Protein AF-A0A1J4KHC4-F1 (afdb_monomer)

pLDDT: mean 74.79, std 22.3, range [22.41, 98.31]

Organism: NCBI:txid1144522

Solvent-accessible surface area (backbone atoms only — not comparable to full-atom values): 35354 Å² total; per-residue (Å²): 137,86,86,84,89,79,72,63,63,61,53,51,50,51,52,50,50,53,51,49,51,54,50,48,51,51,52,49,50,51,54,48,55,60,48,53,67,56,56,75,62,72,81,69,87,88,80,92,79,95,83,87,84,86,91,85,84,91,87,71,66,50,34,47,53,49,82,50,103,61,27,37,30,42,27,53,79,91,42,75,46,76,37,56,33,64,64,51,46,60,52,46,54,56,49,58,64,41,76,79,49,67,91,74,68,68,79,72,47,93,75,63,65,95,78,52,57,61,66,56,55,51,28,58,76,70,40,40,70,52,71,85,44,82,68,54,50,44,43,52,42,46,49,28,59,72,64,73,62,65,66,70,78,73,65,51,70,76,65,79,64,90,79,69,58,65,57,59,53,46,20,52,48,44,54,45,63,43,92,54,41,92,90,44,41,68,64,36,49,62,54,47,59,64,45,41,64,69,57,23,62,66,54,50,35,47,31,56,51,34,51,61,60,38,42,88,88,65,60,68,65,60,52,51,52,49,32,53,49,49,22,67,79,59,64,45,66,41,55,62,53,35,54,51,49,43,52,52,52,31,48,56,43,61,74,49,68,91,50,94,60,89,50,43,33,28,35,47,46,54,46,47,55,50,54,72,35,95,80,41,57,67,75,78,49,58,87,55,47,82,60,49,41,66,43,80,80,41,33,82,82,44,58,90,39,52,88,70,32,75,47,84,68,27,60,70,56,50,58,59,55,73,68,74,46,81,71,50,51,55,55,51,48,59,44,46,74,68,40,42,49,85,51,68,69,56,49,34,35,64,69,40,45,51,88,74,62,88,67,94,70,69,66,70,44,61,44,65,39,44,82,28,29,31,50,38,85,60,42,66,51,34,44,46,54,44,49,17,38,33,57,57,9,58,55,40,41,52,50,36,57,75,71,64,40,82,78,57,67,65,41,36,41,29,15,33,50,37,50,37,66,69,55,36,62,74,35,54,90,48,64,75,52,69,68,58,24,48,51,34,8,49,60,35,65,18,59,74,54,31,53,52,52,45,75,75,39,43,70,66,48,56,76,74,47,96,60,65,38,61,58,50,29,49,22,59,67,46,48,25,34,59,60,44,48,54,46,55,76,75,44,95,46,69,54,31,44,27,28,30,22,27,64,62,71,36,56,59,60,23,54,51,48,68,72,51,90,58,97,54,53,53,52,33,50,54,35,65,56,97,44,32,25,27,53,34,27,15,27,64,68,65,36,53,70,54,36,54,53,51,71,71,42,89,70,51,63,72,70,54,56,29,74,56,80,54,74,88,30,65,87,70,46,42,19,27,61,53,35,35,54,56,50,47,69,75,52,77,83,74,90,70,67,59,63,51,56,55,45,67,77,35,52,72,53,53,53,52,54,49,50,52,48,52,55,61,72,72,102

Secondary structure (DSSP, 8-state):
------SHHHHHHHHHHHHHHHHHHHHHHHHHHHHHHHHTTSS---------------SS--EEEEEETTEEEEEETTEEEEEEHHHHHHHHHHHHHHTTS-TTSGGG-TTS-TT--HHHHHHHHTT------HHHHHHHHHHHHHTT---GGGTTT----TT--HHHHHHHHHHHHTT--TTTHHHHHHHHHHHHHHH-HHHHHHHHHHHHHH-TT--HHHHHHHHHHHHHHH-S-HHHHHHHHHHHHHHHHHHTTTS--TTHHHHHHHHHHHHHSTTS-HHHHGGGHHHHTTSGGGTTTSGGGGGGS-GGG-HHHHHHHHT--HHHHHHHHHHHHHTS---HHHHHHHTT-GGG--S---TT-EE---TT---TTTTTTEEHHHHHHHHT-HHHHHHHHHTT----TTHHHHHHHHT-HHHHHHTGGG---HHHHHHHHHHTT-HHHHHHHHHHHHHHHHHH-S-THHHHHHHHHTT-HHHHHHHHHHS--HHHHHHHHHHTT-HHHHHHHHHS--TTHHHHHH--BTTB-HHHHHHHTT-HHHHHHHHTSTT--TT--B----TTTTTT-B-HHHHHHHHHHHTTTS--HHHHHHHHHHHHHHHHHHHHHHHHHH-

InterPro domains:
  IPR002110 Ankyrin repeat [SM00248] (407-436)
  IPR002110 Ankyrin repeat [SM00248] (530-560)
  IPR002110 Ankyrin repeat [SM00248] (572-607)
  IPR036770 Ankyrin repeat-containing domain superfamily [G3DSA:1.25.40.20] (317-616)
  IPR036770 Ankyrin repeat-containing domain superfamily [SSF48403] (374-585)

Foldseek 3Di:
DDDDDDPVVVVVVVVVVVVVVVVVVVVVVVVVVVVVVVVVVPPDDDDDDDDDDDDDDDPAWKWFWDDDPQWIWIDTPNDTDTFGVVLVVVVVVVVVVPVVDDPPPVVPPPQQDPPQPVVLVVCSVVRHMDGDDLVNVLNVLSVCVVSVTDDCVVLAPPDPVVDDDLLVLLQVLLVLLPVQDPVCPVVSLVSNLVSCNQQNLLLSLLSNLLLQLQDDPDDLVSSVVSQVSNCVVRVDNSVVSNLVVLVVVQLVQLVVPVDQDDQNLLSLLSNLVVCPDPPDDLVVCVVPCPSVLAAPLCCVVPVVSVVVHPCPQPVVVVVLCVVDDPVSVVVSVVLSSVLFDPPPLLVCLLVLVPVPCPDDDDQQAWDGAHSSNSHSVNNPRHGSLLSSLLNVSVNSVVVSVVVVYDDDLCSLLSNLSNLDPVSNVVCVVSHDCLPSSLLNNLSNVSLVSNVVSCVVCVVVVCVVDPACLVVLLSNSLSSVSVVVVVVVVVDDCLLSQLFSCLQNVSQSSNLVSLVDDDPCNLSSLAPDDQFGGSLLSCLLVVVLVSNVSSVVDPNHDQADFTPDVPVVCPVPGCGSLNSNVVVCVVVVPDDDPSNVVVCVVCVVVVVVVVVVVVVVVVD

Structure (mmCIF, N/CA/C/O backbone):
data_AF-A0A1J4KHC4-F1
#
_entry.id   AF-A0A1J4KHC4-F1
#
loop_
_atom_site.group_PDB
_atom_site.id
_atom_site.type_symbol
_atom_site.label_atom_id
_atom_site.label_alt_id
_atom_site.label_comp_id
_atom_site.label_asym_id
_atom_site.label_entity_id
_atom_site.label_seq_id
_atom_site.pdbx_PDB_ins_code
_atom_site.Cartn_x
_atom_site.Cartn_y
_atom_site.Cartn_z
_atom_site.occupancy
_atom_site.B_iso_or_equiv
_atom_site.auth_seq_id
_atom_site.auth_comp_id
_atom_site.auth_asym_id
_atom_site.auth_atom_id
_atom_site.pdbx_PDB_model_num
ATOM 1 N N . MET A 1 1 ? -44.597 21.389 -42.345 1.00 34.56 1 MET A N 1
ATOM 2 C CA . MET A 1 1 ? -43.838 22.198 -43.315 1.00 34.56 1 MET A CA 1
ATOM 3 C C . MET A 1 1 ? -43.127 23.288 -42.545 1.00 34.56 1 MET A C 1
ATOM 5 O O . MET A 1 1 ? -43.800 24.044 -41.867 1.00 34.56 1 MET A O 1
ATOM 9 N N . ASN A 1 2 ? -41.805 23.267 -42.689 1.00 38.09 2 ASN A N 1
ATOM 10 C CA . ASN A 1 2 ? -40.802 24.307 -42.485 1.00 38.09 2 ASN A CA 1
ATOM 11 C C . ASN A 1 2 ? -40.577 24.975 -41.122 1.00 38.09 2 ASN A C 1
ATOM 13 O O . ASN A 1 2 ? -41.490 25.339 -40.394 1.00 38.09 2 ASN A O 1
ATOM 17 N N . ASP A 1 3 ? -39.270 25.168 -40.928 1.00 39.53 3 ASP A N 1
ATOM 18 C CA . ASP A 1 3 ? -38.545 26.028 -40.004 1.00 39.53 3 ASP A CA 1
ATOM 19 C C . ASP A 1 3 ? -38.420 25.542 -38.557 1.00 39.53 3 ASP A C 1
ATOM 21 O O . ASP A 1 3 ? -39.344 25.631 -37.757 1.00 39.53 3 ASP A O 1
ATOM 25 N N . ALA A 1 4 ? -37.213 25.096 -38.182 1.00 36.28 4 ALA A N 1
ATOM 26 C CA . ALA A 1 4 ? -36.275 26.004 -37.516 1.00 36.28 4 ALA A CA 1
ATOM 27 C C . ALA A 1 4 ? -34.917 25.343 -37.156 1.00 36.28 4 ALA A C 1
ATOM 29 O O . ALA A 1 4 ? -34.829 24.155 -36.863 1.00 36.28 4 ALA A O 1
ATOM 30 N N . TYR A 1 5 ? -33.885 26.196 -37.119 1.00 40.44 5 TYR A N 1
ATOM 31 C CA . TYR A 1 5 ? -32.572 26.057 -36.463 1.00 40.44 5 TYR A CA 1
ATOM 32 C C . TYR A 1 5 ? -31.518 25.098 -37.047 1.00 40.44 5 TYR A C 1
ATOM 34 O O . TYR A 1 5 ? -31.243 24.033 -36.504 1.00 40.44 5 TYR A O 1
ATOM 42 N N . PHE A 1 6 ? -30.785 25.582 -38.060 1.00 44.84 6 PHE A N 1
ATOM 43 C CA . PHE A 1 6 ? -29.477 25.034 -38.458 1.00 44.84 6 PHE A CA 1
ATOM 44 C C . PHE A 1 6 ? -28.328 26.055 -38.719 1.00 44.84 6 PHE A C 1
ATOM 46 O O . PHE A 1 6 ? -27.491 25.781 -39.575 1.00 44.84 6 PHE A O 1
ATOM 53 N N . PRO A 1 7 ? -28.176 27.207 -38.017 1.00 39.44 7 PRO A N 1
ATOM 54 C CA . PRO A 1 7 ? -26.992 28.057 -38.224 1.00 39.44 7 PRO A CA 1
ATOM 55 C C . PRO A 1 7 ? -25.791 27.713 -37.316 1.00 39.44 7 PRO A C 1
ATOM 57 O O . PRO A 1 7 ? -24.667 28.110 -37.616 1.00 39.44 7 PRO A O 1
ATOM 60 N N . ASN A 1 8 ? -25.971 26.936 -36.240 1.00 43.72 8 ASN A N 1
ATOM 61 C CA . ASN A 1 8 ? -24.886 26.690 -35.274 1.00 43.72 8 ASN A CA 1
ATOM 62 C C . ASN A 1 8 ? -23.898 25.594 -35.693 1.00 43.72 8 ASN A C 1
ATOM 64 O O . ASN A 1 8 ? -22.766 25.600 -35.220 1.00 43.72 8 ASN A O 1
ATOM 68 N N . PHE A 1 9 ? -24.273 24.686 -36.597 1.00 42.41 9 PHE A N 1
ATOM 69 C CA . PHE A 1 9 ? -23.397 23.576 -36.989 1.00 42.41 9 PHE A CA 1
ATOM 70 C C . PHE A 1 9 ? -22.206 24.054 -37.833 1.00 42.41 9 PHE A C 1
ATOM 72 O O . PHE A 1 9 ? -21.074 23.639 -37.603 1.00 42.41 9 PHE A O 1
ATOM 79 N N . PHE A 1 10 ? -22.437 25.005 -38.745 1.00 41.91 10 PHE A N 1
ATOM 80 C CA . PHE A 1 10 ? -21.387 25.575 -39.595 1.00 41.91 10 PHE A CA 1
ATOM 81 C C . PHE A 1 10 ? -20.410 26.451 -38.806 1.00 41.91 10 PHE A C 1
ATOM 83 O O . PHE A 1 10 ? -19.204 26.390 -39.033 1.00 41.91 10 PHE A O 1
ATOM 90 N N . PHE A 1 11 ? -20.913 27.223 -37.839 1.00 42.94 11 PHE A N 1
ATOM 91 C CA . PHE A 1 11 ? -20.073 28.062 -36.983 1.00 42.94 11 PHE A CA 1
ATOM 92 C C . PHE A 1 11 ? -19.205 27.220 -36.042 1.00 42.94 11 PHE A C 1
ATOM 94 O O . PHE A 1 11 ? -18.026 27.523 -35.864 1.00 42.94 11 PHE A O 1
ATOM 101 N N . PHE A 1 12 ? -19.753 26.122 -35.507 1.00 44.44 12 PHE A N 1
ATOM 102 C CA . PHE A 1 12 ? -18.989 25.162 -34.711 1.00 44.44 12 PHE A CA 1
ATOM 103 C C . PHE A 1 12 ? -17.902 24.490 -35.554 1.00 44.44 12 PHE A C 1
ATOM 105 O O . PHE A 1 12 ? -16.758 24.426 -35.117 1.00 44.44 12 PHE A O 1
ATOM 112 N N . PHE A 1 13 ? -18.221 24.080 -36.788 1.00 44.16 13 PHE A N 1
ATOM 113 C CA . PHE A 1 13 ? -17.256 23.476 -37.712 1.00 44.16 13 PHE A CA 1
ATOM 114 C C . PHE A 1 13 ? -16.120 24.442 -38.071 1.00 44.16 13 PHE A C 1
ATOM 116 O O . PHE A 1 13 ? -14.957 24.049 -38.058 1.00 44.16 13 PHE A O 1
ATOM 123 N N . PHE A 1 14 ? -16.429 25.720 -38.316 1.00 42.25 14 PHE A N 1
ATOM 124 C CA . PHE A 1 14 ? -15.430 26.739 -38.650 1.00 42.25 14 PHE A CA 1
ATOM 125 C C . PHE A 1 14 ? -14.513 27.065 -37.465 1.00 42.25 14 PHE A C 1
ATOM 127 O O . PHE A 1 14 ? -13.298 27.170 -37.635 1.00 42.25 14 PHE A O 1
ATOM 134 N N . PHE A 1 15 ? -15.068 27.167 -36.252 1.00 44.31 15 PHE A N 1
ATOM 135 C CA . PHE A 1 15 ? -14.280 27.377 -35.035 1.00 44.31 15 PHE A CA 1
ATOM 136 C C . PHE A 1 15 ? -13.390 26.166 -34.729 1.00 44.31 15 PHE A C 1
ATOM 138 O O . PHE A 1 15 ? -12.227 26.331 -34.359 1.00 44.31 15 PHE A O 1
ATOM 145 N N . PHE A 1 16 ? -13.908 24.955 -34.954 1.00 43.56 16 PHE A N 1
ATOM 146 C CA . PHE A 1 16 ? -13.158 23.708 -34.824 1.00 43.56 16 PHE A CA 1
ATOM 147 C C . PHE A 1 16 ? -12.008 23.650 -35.835 1.00 43.56 16 PHE A C 1
ATOM 149 O O . PHE A 1 16 ? -10.875 23.367 -35.454 1.00 43.56 16 PHE A O 1
ATOM 156 N N . PHE A 1 17 ? -12.263 24.020 -37.094 1.00 43.62 17 PHE A N 1
ATOM 157 C CA . PHE A 1 17 ? -11.255 24.069 -38.154 1.00 43.62 17 PHE A CA 1
ATOM 158 C C . PHE A 1 17 ? -10.149 25.084 -37.840 1.00 43.62 17 PHE A C 1
ATOM 160 O O . PHE A 1 17 ? -8.971 24.776 -37.993 1.00 43.62 17 PHE A O 1
ATOM 167 N N . PHE A 1 18 ? -10.503 26.268 -37.328 1.00 42.78 18 PHE A N 1
ATOM 168 C CA . PHE A 1 18 ? -9.543 27.323 -36.986 1.00 42.78 18 PHE A CA 1
ATOM 169 C C . PHE A 1 18 ? -8.694 26.977 -35.755 1.00 42.78 18 PHE A C 1
ATOM 171 O O . PHE A 1 18 ? -7.490 27.243 -35.723 1.00 42.78 18 PHE A O 1
ATOM 178 N N . PHE A 1 19 ? -9.298 26.349 -34.741 1.00 44.28 19 PHE A N 1
ATOM 179 C CA . PHE A 1 19 ? -8.578 25.895 -33.552 1.00 44.28 19 PHE A CA 1
ATOM 180 C C . PHE A 1 19 ? -7.630 24.736 -33.889 1.00 44.28 19 PHE A C 1
ATOM 182 O O . PHE A 1 19 ? -6.494 24.715 -33.412 1.00 44.28 19 PHE A O 1
ATOM 189 N N . PHE A 1 20 ? -8.057 23.828 -34.774 1.00 43.03 20 PHE A N 1
ATOM 190 C CA . PHE A 1 20 ? -7.236 22.728 -35.276 1.00 43.03 20 PHE A CA 1
ATOM 191 C C . PHE A 1 20 ? -6.079 23.236 -36.141 1.00 43.03 20 PHE A C 1
ATOM 193 O O . PHE A 1 20 ? -4.946 22.834 -35.907 1.00 43.03 20 PHE A O 1
ATOM 200 N N . PHE A 1 21 ? -6.315 24.205 -37.034 1.00 42.50 21 PHE A N 1
ATOM 201 C CA . PHE A 1 21 ? -5.253 24.861 -37.808 1.00 42.50 21 PHE A CA 1
ATOM 202 C C . PHE A 1 21 ? -4.262 25.607 -36.906 1.00 42.50 21 PHE A C 1
ATOM 204 O O . PHE A 1 21 ? -3.060 25.571 -37.140 1.00 42.50 21 PHE A O 1
ATOM 211 N N . SER A 1 22 ? -4.732 26.260 -35.841 1.00 41.72 22 SER A N 1
ATOM 212 C CA . SER A 1 22 ? -3.867 26.948 -34.871 1.00 41.72 22 SER A CA 1
ATOM 213 C C . SER A 1 22 ? -3.027 25.966 -34.044 1.00 41.72 22 SER A C 1
ATOM 215 O O . SER A 1 22 ? -1.846 26.215 -33.782 1.00 41.72 22 SER A O 1
ATOM 217 N N . PHE A 1 23 ? -3.600 24.819 -33.665 1.00 43.81 23 PHE A N 1
ATOM 218 C CA . PHE A 1 23 ? -2.883 23.740 -32.987 1.00 43.81 23 PHE A CA 1
ATOM 219 C C . PHE A 1 23 ? -1.880 23.049 -33.926 1.00 43.81 23 PHE A C 1
ATOM 221 O O . PHE A 1 23 ? -0.716 22.907 -33.553 1.00 43.81 23 PHE A O 1
ATOM 228 N N . GLU A 1 24 ? -2.275 22.723 -35.162 1.00 43.00 24 GLU A N 1
ATOM 229 C CA . GLU A 1 24 ? -1.396 22.201 -36.218 1.00 43.00 24 GLU A CA 1
ATOM 230 C C . GLU A 1 24 ? -0.255 23.164 -36.521 1.00 43.00 24 GLU A C 1
ATOM 232 O O . GLU A 1 24 ? 0.893 22.741 -36.543 1.00 43.00 24 GLU A O 1
ATOM 237 N N . MET A 1 25 ? -0.523 24.460 -36.682 1.00 41.38 25 MET A N 1
ATOM 238 C CA . MET A 1 25 ? 0.523 25.451 -36.933 1.00 41.38 25 MET A CA 1
ATOM 239 C C . MET A 1 25 ? 1.508 25.524 -35.768 1.00 41.38 25 MET A C 1
ATOM 241 O O . MET A 1 25 ? 2.703 25.644 -36.004 1.00 41.38 25 MET A O 1
ATOM 245 N N . ARG A 1 26 ? 1.065 25.363 -34.514 1.00 43.44 26 ARG A N 1
ATOM 246 C CA . ARG A 1 26 ? 1.970 25.301 -33.349 1.00 43.44 26 ARG A CA 1
ATOM 247 C C . ARG A 1 26 ? 2.772 23.999 -33.290 1.00 43.44 26 ARG A C 1
ATOM 249 O O . ARG A 1 26 ? 3.951 24.043 -32.945 1.00 43.44 26 ARG A O 1
ATOM 256 N N . VAL A 1 27 ? 2.176 22.860 -33.646 1.00 41.72 27 VAL A N 1
ATOM 257 C CA . VAL A 1 27 ? 2.869 21.562 -33.740 1.00 41.72 27 VAL A CA 1
ATOM 258 C C . VAL A 1 27 ? 3.885 21.583 -34.889 1.00 41.72 27 VAL A C 1
ATOM 260 O O . VAL A 1 27 ? 5.040 21.216 -34.689 1.00 41.72 27 VAL A O 1
ATOM 263 N N . ILE A 1 28 ? 3.509 22.095 -36.062 1.00 44.09 28 ILE A N 1
ATOM 264 C CA . ILE A 1 28 ? 4.366 22.258 -37.243 1.00 44.09 28 ILE A CA 1
ATOM 265 C C . ILE A 1 28 ? 5.490 23.257 -36.952 1.00 44.09 28 ILE A C 1
ATOM 267 O O . ILE A 1 28 ? 6.638 22.941 -37.243 1.00 44.09 28 ILE A O 1
ATOM 271 N N . GLN A 1 29 ? 5.219 24.401 -36.313 1.00 39.31 29 GLN A N 1
ATOM 272 C CA . GLN A 1 29 ? 6.251 25.363 -35.894 1.00 39.31 29 GLN A CA 1
ATOM 273 C C . GLN A 1 29 ? 7.238 24.729 -34.900 1.00 39.31 29 GLN A C 1
ATOM 275 O O . GLN A 1 29 ? 8.442 24.928 -35.027 1.00 39.31 29 GLN A O 1
ATOM 280 N N . CYS A 1 30 ? 6.761 23.913 -33.950 1.00 42.09 30 CYS A N 1
ATOM 281 C CA . CYS A 1 30 ? 7.623 23.141 -33.049 1.00 42.09 30 CYS A CA 1
ATOM 282 C C . CYS A 1 30 ? 8.471 22.108 -33.803 1.00 42.09 30 CYS A C 1
ATOM 284 O O . CYS A 1 30 ? 9.669 22.013 -33.557 1.00 42.09 30 CYS A O 1
ATOM 286 N N . THR A 1 31 ? 7.880 21.377 -34.748 1.00 40.12 31 THR A N 1
ATOM 287 C CA . THR A 1 31 ? 8.591 20.371 -35.556 1.00 40.12 31 THR A CA 1
ATOM 288 C C . THR A 1 31 ? 9.642 21.039 -36.449 1.00 40.12 31 THR A C 1
ATOM 290 O O . THR A 1 31 ? 10.756 20.542 -36.579 1.00 40.12 31 THR A O 1
ATOM 293 N N . LYS A 1 32 ? 9.324 22.217 -36.999 1.00 37.38 32 LYS A N 1
ATOM 294 C CA . LYS A 1 32 ? 10.216 23.031 -37.830 1.00 37.38 32 LYS A CA 1
ATOM 295 C C . LYS A 1 32 ? 11.361 23.636 -37.014 1.00 37.38 32 LYS A C 1
ATOM 297 O O . LYS A 1 32 ? 12.488 23.557 -37.471 1.00 37.38 32 LYS A O 1
ATOM 302 N N . ASN A 1 33 ? 11.101 24.127 -35.796 1.00 38.62 33 ASN A N 1
ATOM 303 C CA . ASN A 1 33 ? 12.128 24.656 -34.884 1.00 38.62 33 ASN A CA 1
ATOM 304 C C . ASN A 1 33 ? 13.091 23.570 -34.367 1.00 38.62 33 ASN A C 1
ATOM 306 O O . ASN A 1 33 ? 14.276 23.843 -34.177 1.00 38.62 33 ASN A O 1
ATOM 310 N N . VAL A 1 34 ? 12.593 22.344 -34.162 1.00 38.38 34 VAL A N 1
ATOM 311 C CA . VAL A 1 34 ? 13.406 21.160 -33.821 1.00 38.38 34 VAL A CA 1
ATOM 312 C C . VAL A 1 34 ? 14.237 20.689 -35.026 1.00 38.38 34 VAL A C 1
ATOM 314 O O . VAL A 1 34 ? 15.367 20.248 -34.854 1.00 38.38 34 VAL A O 1
ATOM 317 N N . LEU A 1 35 ? 13.722 20.832 -36.253 1.00 34.84 35 LEU A N 1
ATOM 318 C CA . LEU A 1 35 ? 14.443 20.486 -37.484 1.00 34.84 35 LEU A CA 1
ATOM 319 C C . LEU A 1 35 ? 15.481 21.547 -37.899 1.00 34.84 35 LEU A C 1
ATOM 321 O O . LEU A 1 35 ? 16.571 21.182 -38.334 1.00 34.84 35 LEU A O 1
ATOM 325 N N . THR A 1 36 ? 15.219 22.847 -37.732 1.00 36.22 36 THR A N 1
ATOM 326 C CA . THR A 1 36 ? 16.187 23.910 -38.073 1.00 36.22 36 THR A CA 1
ATOM 327 C C . THR A 1 36 ? 17.398 23.920 -37.146 1.00 36.22 36 THR A C 1
ATOM 329 O O . THR A 1 36 ? 18.515 24.071 -37.624 1.00 36.22 36 THR A O 1
ATOM 332 N N . THR A 1 37 ? 17.218 23.631 -35.853 1.00 36.44 37 THR A N 1
ATOM 333 C CA . THR A 1 37 ? 18.350 23.457 -34.918 1.00 36.44 37 THR A CA 1
ATOM 334 C C . THR A 1 37 ? 19.226 22.242 -35.248 1.00 36.44 37 THR A C 1
ATOM 336 O O . THR A 1 37 ? 20.377 22.196 -34.824 1.00 36.44 37 THR A O 1
ATOM 339 N N . SER A 1 38 ? 18.720 21.280 -36.030 1.00 35.00 38 SER A N 1
ATOM 340 C CA . SER A 1 38 ? 19.478 20.105 -36.483 1.00 35.00 38 SER A CA 1
ATOM 341 C C . SER A 1 38 ? 20.201 20.295 -37.825 1.00 35.00 38 SER A C 1
ATOM 343 O O . SER A 1 38 ? 21.189 19.608 -38.073 1.00 35.00 38 SER A O 1
ATOM 345 N N . LEU A 1 39 ? 19.759 21.236 -38.673 1.00 29.11 39 LEU A N 1
ATOM 346 C CA . LEU A 1 39 ? 20.397 21.507 -39.969 1.00 29.11 39 LEU A CA 1
ATOM 347 C C . LEU A 1 39 ? 21.645 22.397 -39.839 1.00 29.11 39 LEU A C 1
ATOM 349 O O . LEU A 1 39 ? 22.613 22.179 -40.563 1.00 29.11 39 LEU A O 1
ATOM 353 N N . ASP A 1 40 ? 21.668 23.321 -38.873 1.00 28.16 40 ASP A N 1
ATOM 354 C CA . ASP A 1 40 ? 22.830 24.191 -38.611 1.00 28.16 40 ASP A CA 1
ATOM 355 C C . ASP A 1 40 ? 24.061 23.416 -38.087 1.00 28.16 40 ASP A C 1
ATOM 357 O O . ASP A 1 40 ? 25.189 23.905 -38.141 1.00 28.16 40 ASP A O 1
ATOM 361 N N . LEU A 1 41 ? 23.865 22.173 -37.632 1.00 27.56 41 LEU A N 1
ATOM 362 C CA . LEU A 1 41 ? 24.917 21.266 -37.156 1.00 27.56 41 LEU A CA 1
ATOM 363 C C . LEU A 1 41 ? 25.621 20.475 -38.275 1.00 27.56 41 LEU A C 1
ATOM 365 O O . LEU A 1 41 ? 26.656 19.867 -38.015 1.00 27.56 41 LEU A O 1
ATOM 369 N N . LEU A 1 42 ? 25.102 20.476 -39.510 1.00 25.08 42 LEU A N 1
ATOM 370 C CA . LEU A 1 42 ? 25.604 19.632 -40.609 1.00 25.08 42 LEU A CA 1
ATOM 371 C C . LEU A 1 42 ? 26.580 20.332 -41.575 1.00 25.08 42 LEU A C 1
ATOM 373 O O . LEU A 1 42 ? 27.105 19.682 -42.476 1.00 25.08 42 LEU A O 1
ATOM 377 N N . THR A 1 43 ? 26.884 21.620 -41.383 1.00 26.09 43 THR A N 1
ATOM 378 C CA . THR A 1 43 ? 27.781 22.400 -42.270 1.00 26.09 43 THR A CA 1
ATOM 379 C C . THR A 1 43 ? 29.178 22.699 -41.721 1.00 26.09 43 THR A C 1
ATOM 381 O O . THR A 1 43 ? 29.948 23.410 -42.363 1.00 26.09 43 THR A O 1
ATOM 384 N N . LEU A 1 44 ? 29.571 22.119 -40.590 1.00 28.77 44 LEU A N 1
ATOM 385 C CA . LEU A 1 44 ? 30.967 22.112 -40.155 1.00 28.77 44 LEU A CA 1
ATOM 386 C C . LEU A 1 44 ? 31.320 20.721 -39.644 1.00 28.77 44 LEU A C 1
ATOM 388 O O . LEU A 1 44 ? 30.827 20.334 -38.595 1.00 28.77 44 LEU A O 1
ATOM 392 N N . VAL A 1 45 ? 32.185 20.003 -40.363 1.00 25.58 45 VAL A N 1
ATOM 393 C CA . VAL A 1 45 ? 33.342 19.269 -39.816 1.00 25.58 45 VAL A CA 1
ATOM 394 C C . VAL A 1 45 ? 34.018 18.504 -40.952 1.00 25.58 45 VAL A C 1
ATOM 396 O O . VAL A 1 45 ? 33.423 17.671 -41.627 1.00 25.58 45 VAL A O 1
ATOM 399 N N . ASN A 1 46 ? 35.302 18.795 -41.119 1.00 26.45 46 ASN A N 1
ATOM 400 C CA . ASN A 1 46 ? 36.243 18.054 -41.936 1.00 26.45 46 ASN A CA 1
ATOM 401 C C . ASN A 1 46 ? 37.472 17.819 -41.046 1.00 26.45 46 ASN A C 1
ATOM 403 O O . ASN A 1 46 ? 38.322 18.698 -40.988 1.00 26.45 46 ASN A O 1
ATOM 407 N N . VAL A 1 47 ? 37.533 16.718 -40.278 1.00 24.77 47 VAL A N 1
ATOM 408 C CA . VAL A 1 47 ? 38.757 16.262 -39.578 1.00 24.77 47 VAL A CA 1
ATOM 409 C C . VAL A 1 47 ? 38.744 14.735 -39.392 1.00 24.77 47 VAL A C 1
ATOM 411 O O . VAL A 1 47 ? 37.741 14.151 -38.989 1.00 24.77 47 VAL A O 1
ATOM 414 N N . ASN A 1 48 ? 39.897 14.127 -39.683 1.00 26.28 48 ASN A N 1
ATOM 415 C CA . ASN A 1 48 ? 40.242 12.703 -39.630 1.00 26.28 48 ASN A CA 1
ATOM 416 C C . ASN A 1 48 ? 40.036 12.019 -38.264 1.00 26.28 48 ASN A C 1
ATOM 418 O O . ASN A 1 48 ? 40.492 12.518 -37.237 1.00 26.28 48 ASN A O 1
ATOM 422 N N . LEU A 1 49 ? 39.496 10.796 -38.295 1.00 23.81 49 LEU A N 1
ATOM 423 C CA . LEU A 1 49 ? 39.527 9.807 -37.213 1.00 23.81 49 LEU A CA 1
ATOM 424 C C . LEU A 1 49 ? 40.084 8.492 -37.777 1.00 23.81 49 LEU A C 1
ATOM 426 O O . LEU A 1 49 ? 39.472 7.870 -38.642 1.00 23.81 49 LEU A O 1
ATOM 430 N N . SER A 1 50 ? 41.254 8.070 -37.300 1.00 22.41 50 SER A N 1
ATOM 431 C CA . SER A 1 50 ? 41.812 6.744 -37.572 1.00 22.41 50 SER A CA 1
ATOM 432 C C . SER A 1 50 ? 41.167 5.715 -36.639 1.00 22.41 50 SER A C 1
ATOM 434 O O . SER A 1 50 ? 41.376 5.761 -35.428 1.00 22.41 50 SER A O 1
ATOM 436 N N . LEU A 1 51 ? 40.395 4.792 -37.208 1.00 24.47 51 LEU A N 1
ATOM 437 C CA . LEU A 1 51 ? 39.759 3.662 -36.529 1.00 24.47 51 LEU A CA 1
ATOM 438 C C . LEU A 1 51 ? 40.571 2.383 -36.783 1.00 24.47 51 LEU A C 1
ATOM 440 O O . LEU A 1 51 ? 40.744 1.985 -37.932 1.00 24.47 51 LEU A O 1
ATOM 444 N N . PHE A 1 52 ? 41.016 1.712 -35.719 1.00 23.25 52 PHE A N 1
ATOM 445 C CA . PHE A 1 52 ? 41.416 0.302 -35.761 1.00 23.25 52 PHE A CA 1
ATOM 446 C C . PHE A 1 52 ? 40.336 -0.520 -35.052 1.00 23.25 52 PHE A C 1
ATOM 448 O O . PHE A 1 52 ? 40.035 -0.274 -33.887 1.00 23.25 52 PHE A O 1
ATOM 455 N N . VAL A 1 53 ? 39.749 -1.491 -35.756 1.00 24.25 53 VAL A N 1
ATOM 456 C CA . VAL A 1 53 ? 38.757 -2.431 -35.212 1.00 24.25 53 VAL A CA 1
ATOM 457 C C . VAL A 1 53 ? 39.332 -3.838 -35.315 1.00 24.25 53 VAL A C 1
ATOM 459 O O . VAL A 1 53 ? 39.539 -4.334 -36.421 1.00 24.25 53 VAL A O 1
ATOM 462 N N . HIS A 1 54 ? 39.552 -4.500 -34.176 1.00 23.22 54 HIS A N 1
ATOM 463 C CA . HIS A 1 54 ? 39.734 -5.950 -34.135 1.00 23.22 54 HIS A CA 1
ATOM 464 C C . HIS A 1 54 ? 38.412 -6.617 -33.751 1.00 23.22 54 HIS A C 1
ATOM 466 O O . HIS A 1 54 ? 37.812 -6.331 -32.720 1.00 23.22 54 HIS A O 1
ATOM 472 N N . LYS A 1 55 ? 37.951 -7.490 -34.645 1.00 26.86 55 LYS A N 1
ATOM 473 C CA . LYS A 1 55 ? 36.687 -8.219 -34.596 1.00 26.86 55 LYS A CA 1
ATOM 474 C C . LYS A 1 55 ? 36.984 -9.622 -34.077 1.00 26.86 55 LYS A C 1
ATOM 476 O O . LYS A 1 55 ? 37.504 -10.415 -34.848 1.00 26.86 55 LYS A O 1
ATOM 481 N N . ASN A 1 56 ? 36.759 -9.864 -32.785 1.00 28.12 56 ASN A N 1
ATOM 482 C CA . ASN A 1 56 ? 36.512 -11.167 -32.140 1.00 28.12 56 ASN A CA 1
ATOM 483 C C . ASN A 1 56 ? 36.666 -10.980 -30.629 1.00 28.12 56 ASN A C 1
ATOM 485 O O . ASN A 1 56 ? 37.788 -10.736 -30.213 1.00 28.12 56 ASN A O 1
ATOM 489 N N . LEU A 1 57 ? 35.573 -11.070 -29.860 1.00 31.98 57 LEU A N 1
ATOM 490 C CA . LEU A 1 57 ? 35.488 -11.354 -28.410 1.00 31.98 57 LEU A CA 1
ATOM 491 C C . LEU A 1 57 ? 34.001 -11.195 -28.021 1.00 31.98 57 LEU A C 1
ATOM 493 O O . LEU A 1 57 ? 33.507 -10.072 -27.963 1.00 31.98 57 LEU A O 1
ATOM 497 N N . LEU A 1 58 ? 33.264 -12.303 -27.873 1.00 32.34 58 LEU A N 1
ATOM 498 C CA . LEU A 1 58 ? 31.792 -12.310 -27.782 1.00 32.34 58 LEU A CA 1
ATOM 499 C C . LEU A 1 58 ? 31.211 -12.676 -26.405 1.00 32.34 58 LEU A C 1
ATOM 501 O O . LEU A 1 58 ? 29.994 -12.659 -26.285 1.00 32.34 58 LEU A O 1
ATOM 505 N N . ASP A 1 59 ? 32.019 -12.903 -25.363 1.00 33.53 59 ASP A N 1
ATOM 506 C CA . ASP A 1 59 ? 31.505 -13.419 -24.075 1.00 33.53 59 ASP A CA 1
ATOM 507 C C . ASP A 1 59 ? 31.908 -12.608 -22.825 1.00 33.53 59 ASP A C 1
ATOM 509 O O . ASP A 1 59 ? 31.846 -13.108 -21.705 1.00 33.53 59 ASP A O 1
ATOM 513 N N . SER A 1 60 ? 32.274 -11.332 -22.972 1.00 32.69 60 SER A N 1
ATOM 514 C CA . SER A 1 60 ? 32.619 -10.460 -21.835 1.00 32.69 60 SER A CA 1
ATOM 515 C C . SER A 1 60 ? 32.029 -9.052 -21.981 1.00 32.69 60 SER A C 1
ATOM 517 O O . SER A 1 60 ? 31.995 -8.470 -23.066 1.00 32.69 60 SER A O 1
ATOM 519 N N . HIS A 1 61 ? 31.508 -8.508 -20.874 1.00 43.34 61 HIS A N 1
ATOM 520 C CA . HIS A 1 61 ? 30.891 -7.180 -20.814 1.00 43.34 61 HIS A CA 1
ATOM 521 C C . HIS A 1 61 ? 31.969 -6.088 -20.817 1.00 43.34 61 HIS A C 1
ATOM 523 O O . HIS A 1 61 ? 32.746 -5.983 -19.870 1.00 43.34 61 HIS A O 1
ATOM 529 N N . TYR A 1 62 ? 32.004 -5.259 -21.861 1.00 37.56 62 TYR A N 1
ATOM 530 C CA . TYR A 1 62 ? 33.046 -4.249 -22.076 1.00 37.56 62 TYR A CA 1
ATOM 531 C C . TYR A 1 62 ? 32.474 -2.825 -22.242 1.00 37.56 62 TYR A C 1
ATOM 533 O O . TYR A 1 62 ? 31.345 -2.648 -22.709 1.00 37.56 62 TYR A O 1
ATOM 541 N N . PHE A 1 63 ? 33.282 -1.812 -21.893 1.00 44.62 63 PHE A N 1
ATOM 542 C CA . PHE A 1 63 ? 32.992 -0.373 -22.055 1.00 44.62 63 PHE A CA 1
ATOM 543 C C . PHE A 1 63 ? 33.727 0.267 -23.237 1.00 44.62 63 PHE A C 1
ATOM 545 O O . PHE A 1 63 ? 34.920 0.049 -23.376 1.00 44.62 63 PHE A O 1
ATOM 552 N N . CYS A 1 64 ? 33.095 1.180 -23.981 1.00 38.53 64 CYS A N 1
ATOM 553 C CA . CYS A 1 64 ? 33.802 2.093 -24.895 1.00 38.53 64 CYS A CA 1
ATOM 554 C C . CYS A 1 64 ? 33.464 3.553 -24.562 1.00 38.53 64 CYS A C 1
ATOM 556 O O . CYS A 1 64 ? 32.308 3.871 -24.283 1.00 38.53 64 CYS A O 1
ATOM 558 N N . VAL A 1 65 ? 34.451 4.452 -24.583 1.00 40.78 65 VAL A N 1
ATOM 559 C CA . VAL A 1 65 ? 34.235 5.891 -24.366 1.00 40.78 65 VAL A CA 1
ATOM 560 C C . VAL A 1 65 ? 34.470 6.633 -25.673 1.00 40.78 65 VAL A C 1
ATOM 562 O O . VAL A 1 65 ? 35.585 6.660 -26.188 1.00 40.78 65 VAL A O 1
ATOM 565 N N . ILE A 1 66 ? 33.420 7.262 -26.196 1.00 44.69 66 ILE A N 1
ATOM 566 C CA . ILE A 1 66 ? 33.484 8.082 -27.406 1.00 44.69 66 ILE A CA 1
ATOM 567 C C . ILE A 1 66 ? 33.363 9.549 -26.985 1.00 44.69 66 ILE A C 1
ATOM 569 O O . ILE A 1 66 ? 32.399 9.947 -26.331 1.00 44.69 66 ILE A O 1
ATOM 573 N N . SER A 1 67 ? 34.361 10.359 -27.332 1.00 35.97 67 SER A N 1
ATOM 574 C CA . SER A 1 67 ? 34.366 11.801 -27.074 1.00 35.97 67 SER A CA 1
ATOM 575 C C . SER A 1 67 ? 33.770 12.545 -28.272 1.00 35.97 67 SER A C 1
ATOM 577 O O . SER A 1 67 ? 34.321 12.485 -29.369 1.00 35.97 67 SER A O 1
ATOM 579 N N . GLU A 1 68 ? 32.663 13.259 -28.064 1.00 45.75 68 GLU A N 1
ATOM 580 C CA . GLU A 1 68 ? 32.097 14.227 -29.013 1.00 45.75 68 GLU A CA 1
ATOM 581 C C . GLU A 1 68 ? 32.277 15.651 -28.453 1.00 45.75 68 GLU A C 1
ATOM 583 O O . GLU A 1 68 ? 32.426 15.828 -27.244 1.00 45.75 68 GLU A O 1
ATOM 588 N N . MET A 1 69 ? 32.263 16.691 -29.305 1.00 44.22 69 MET A N 1
ATOM 589 C CA . MET A 1 69 ? 32.748 18.049 -28.964 1.00 44.22 69 MET A CA 1
ATOM 590 C C . MET A 1 69 ? 32.240 18.638 -27.630 1.00 44.22 69 MET A C 1
ATOM 592 O O . MET A 1 69 ? 32.958 19.425 -27.018 1.00 44.22 69 MET A O 1
ATOM 596 N N . ASN A 1 70 ? 31.051 18.243 -27.153 1.00 41.00 70 ASN A N 1
ATOM 597 C CA . ASN A 1 70 ? 30.463 18.716 -25.894 1.00 41.00 70 ASN A CA 1
ATOM 598 C C . ASN A 1 70 ? 30.009 17.603 -24.935 1.00 41.00 70 ASN A C 1
ATOM 600 O O . ASN A 1 70 ? 29.507 17.910 -23.848 1.00 41.00 70 ASN A O 1
ATOM 604 N N . TYR A 1 71 ? 30.189 16.327 -25.293 1.00 44.94 71 TYR A N 1
ATOM 605 C CA . TYR A 1 71 ? 29.704 15.202 -24.496 1.00 44.94 71 TYR A CA 1
ATOM 606 C C . TYR A 1 71 ? 30.672 14.014 -24.507 1.00 44.94 71 TYR A C 1
ATOM 608 O O . TYR A 1 71 ? 31.319 13.726 -25.506 1.00 44.94 71 TYR A O 1
ATOM 616 N N . VAL A 1 72 ? 30.743 13.300 -23.387 1.00 50.09 72 VAL A N 1
ATOM 617 C CA . VAL A 1 72 ? 31.391 11.991 -23.280 1.00 50.09 72 VAL A CA 1
ATOM 618 C C . VAL A 1 72 ? 30.308 10.933 -23.364 1.00 50.09 72 VAL A C 1
ATOM 620 O O . VAL A 1 72 ? 29.404 10.909 -22.535 1.00 50.09 72 VAL A O 1
ATOM 623 N N . LYS A 1 73 ? 30.382 10.062 -24.361 1.00 47.31 73 LYS A N 1
ATOM 624 C CA . LYS A 1 73 ? 29.441 8.969 -24.571 1.00 47.31 73 LYS A CA 1
ATOM 625 C C . LYS A 1 73 ? 30.055 7.682 -24.016 1.00 47.31 73 LYS A C 1
ATOM 627 O O . LYS A 1 73 ? 31.039 7.186 -24.550 1.00 47.31 73 LYS A O 1
ATOM 632 N N . LEU A 1 74 ? 29.497 7.175 -22.922 1.00 49.16 74 LEU A N 1
ATOM 633 C CA . LEU A 1 74 ? 29.856 5.913 -22.278 1.00 49.16 74 LEU A CA 1
ATOM 634 C C . LEU A 1 74 ? 29.010 4.791 -22.876 1.00 49.16 74 LEU A C 1
ATOM 636 O O . LEU A 1 74 ? 27.806 4.761 -22.658 1.00 49.16 74 LEU A O 1
ATOM 640 N N . GLU A 1 75 ? 29.593 3.862 -23.617 1.00 45.53 75 GLU A N 1
ATOM 641 C CA . GLU A 1 75 ? 28.876 2.678 -24.088 1.00 45.53 75 GLU A CA 1
ATOM 642 C C . GLU A 1 75 ? 29.017 1.512 -23.110 1.00 45.53 75 GLU A C 1
ATOM 644 O O . GLU A 1 75 ? 30.125 1.083 -22.811 1.00 45.53 75 GLU A O 1
ATOM 649 N N . ILE A 1 76 ? 27.879 0.994 -22.641 1.00 44.91 76 ILE A N 1
ATOM 650 C CA . ILE A 1 76 ? 27.742 -0.189 -21.790 1.00 44.91 76 ILE A CA 1
ATOM 651 C C . ILE A 1 76 ? 26.944 -1.236 -22.559 1.00 44.91 76 ILE A C 1
ATOM 653 O O . ILE A 1 76 ? 25.754 -1.030 -22.809 1.00 44.91 76 ILE A O 1
ATOM 657 N N . ASN A 1 77 ? 27.563 -2.360 -22.932 1.00 43.12 77 ASN A N 1
ATOM 658 C CA . ASN A 1 77 ? 26.879 -3.451 -23.645 1.00 43.12 77 ASN A CA 1
ATOM 659 C C . ASN A 1 77 ? 26.091 -2.958 -24.885 1.00 43.12 77 ASN A C 1
ATOM 661 O O . ASN A 1 77 ? 24.927 -3.314 -25.084 1.00 43.12 77 ASN A O 1
ATOM 665 N N . GLY A 1 78 ? 26.690 -2.063 -25.682 1.00 44.31 78 GLY A N 1
ATOM 666 C CA . GLY A 1 78 ? 26.063 -1.477 -26.877 1.00 44.31 78 GLY A CA 1
ATOM 667 C C . GLY A 1 78 ? 25.011 -0.389 -26.607 1.00 44.31 78 GLY A C 1
ATOM 668 O O . GLY A 1 78 ? 24.303 0.024 -27.526 1.00 44.31 78 GLY A O 1
ATOM 669 N N . LYS A 1 79 ? 24.875 0.092 -25.362 1.00 38.84 79 LYS A N 1
ATOM 670 C CA . LYS A 1 79 ? 24.015 1.230 -25.003 1.00 38.84 79 LYS A CA 1
ATOM 671 C C . LYS A 1 79 ? 24.841 2.416 -24.550 1.00 38.84 79 LYS A C 1
ATOM 673 O O . LYS A 1 79 ? 25.636 2.301 -23.630 1.00 38.84 79 LYS A O 1
ATOM 678 N N . SER A 1 80 ? 24.593 3.572 -25.145 1.00 43.38 80 SER A N 1
ATOM 679 C CA . SER A 1 80 ? 25.333 4.789 -24.848 1.00 43.38 80 SER A CA 1
ATOM 680 C C . SER A 1 80 ? 24.685 5.659 -23.775 1.00 43.38 80 SER A C 1
ATOM 682 O O . SER A 1 80 ? 23.503 5.987 -23.886 1.00 43.38 80 SER A O 1
ATOM 684 N N . ILE A 1 81 ? 25.482 6.125 -22.823 1.00 47.47 81 ILE A N 1
ATOM 685 C CA . ILE A 1 81 ? 25.138 7.103 -21.802 1.00 47.47 81 ILE A CA 1
ATOM 686 C C . ILE A 1 81 ? 25.956 8.372 -22.060 1.00 47.47 81 ILE A C 1
ATOM 688 O O . ILE A 1 81 ? 27.180 8.334 -22.070 1.00 47.47 81 ILE A O 1
ATOM 692 N N . THR A 1 82 ? 25.307 9.503 -22.320 1.00 43.34 82 THR A N 1
ATOM 693 C CA . THR A 1 82 ? 25.990 10.765 -22.652 1.00 43.34 82 THR A CA 1
ATOM 694 C C . THR A 1 82 ? 26.131 11.669 -21.430 1.00 43.34 82 THR A C 1
ATOM 696 O O . THR A 1 82 ? 25.131 12.121 -20.878 1.00 43.34 82 THR A O 1
ATOM 699 N N . CYS A 1 83 ? 27.363 12.000 -21.056 1.00 50.38 83 CYS A N 1
ATOM 700 C CA . CYS A 1 83 ? 27.723 12.984 -20.039 1.00 50.38 83 CYS A CA 1
ATOM 701 C C . CYS A 1 83 ? 28.150 14.305 -20.688 1.00 50.38 83 CYS A C 1
ATOM 703 O O . CYS A 1 83 ? 28.749 14.306 -21.753 1.00 50.38 83 CYS A O 1
ATOM 705 N N . ASN A 1 84 ? 27.913 15.444 -20.038 1.00 54.41 84 ASN A N 1
ATOM 706 C CA . ASN A 1 84 ? 28.431 16.739 -20.487 1.00 54.41 84 ASN A CA 1
ATOM 707 C C . ASN A 1 84 ? 29.965 16.819 -20.306 1.00 54.41 84 ASN A C 1
ATOM 709 O O . ASN A 1 84 ? 30.472 16.677 -19.191 1.00 54.41 84 ASN A O 1
ATOM 713 N N . LEU A 1 85 ? 30.698 17.083 -21.392 1.00 48.53 85 LEU A N 1
ATOM 714 C CA . LEU A 1 85 ? 32.163 17.134 -21.422 1.00 48.53 85 LEU A CA 1
ATOM 715 C C . LEU A 1 85 ? 32.726 18.295 -20.595 1.00 48.53 85 LEU A C 1
ATOM 717 O O . LEU A 1 85 ? 33.804 18.153 -20.039 1.00 48.53 85 LEU A O 1
ATOM 721 N N . GLN A 1 86 ? 32.020 19.423 -20.468 1.00 51.50 86 GLN A N 1
ATOM 722 C CA . GLN A 1 86 ? 32.476 20.557 -19.658 1.00 51.50 86 GLN A CA 1
ATOM 723 C C . GLN A 1 86 ? 32.410 20.240 -18.160 1.00 51.50 86 GLN A C 1
ATOM 725 O O . GLN A 1 86 ? 33.343 20.558 -17.428 1.00 51.50 86 GLN A O 1
ATOM 730 N N . LYS A 1 87 ? 31.349 19.556 -17.706 1.00 51.72 87 LYS A N 1
ATOM 731 C CA . LYS A 1 87 ? 31.269 19.052 -16.323 1.00 51.72 87 LYS A CA 1
ATOM 732 C C . LYS A 1 87 ? 32.398 18.060 -16.042 1.00 51.72 87 LYS A C 1
ATOM 734 O O . LYS A 1 87 ? 33.088 18.189 -15.038 1.00 51.72 87 LYS A O 1
ATOM 739 N N . LEU A 1 88 ? 32.632 17.139 -16.976 1.00 48.00 88 LEU A N 1
ATOM 740 C CA . LEU A 1 88 ? 33.677 16.124 -16.862 1.00 48.00 88 LEU A CA 1
ATOM 741 C C . LEU A 1 88 ? 35.088 16.741 -16.930 1.00 48.00 88 LEU A C 1
ATOM 743 O O . LEU A 1 88 ? 35.947 16.368 -16.144 1.00 48.00 88 LEU A O 1
ATOM 747 N N . LYS A 1 89 ? 35.315 17.761 -17.772 1.00 49.00 89 LYS A N 1
ATOM 748 C CA . LYS A 1 89 ? 36.563 18.542 -17.849 1.00 49.00 89 LYS A CA 1
ATOM 749 C C . LYS A 1 89 ? 36.834 19.349 -16.584 1.00 49.00 89 LYS A C 1
ATOM 751 O O . LYS A 1 89 ? 37.976 19.360 -16.152 1.00 49.00 89 LYS A O 1
ATOM 756 N N . ASN A 1 90 ? 35.820 19.969 -15.977 1.00 51.25 90 ASN A N 1
ATOM 757 C CA . ASN A 1 90 ? 35.971 20.684 -14.704 1.00 51.25 90 ASN A CA 1
ATOM 758 C C . ASN A 1 90 ? 36.379 19.724 -13.565 1.00 51.25 90 ASN A C 1
ATOM 760 O O . ASN A 1 90 ? 37.173 20.086 -12.698 1.00 51.25 90 ASN A O 1
ATOM 764 N N . CYS A 1 91 ? 35.897 18.477 -13.603 1.00 48.50 91 CYS A N 1
ATOM 765 C CA . CYS A 1 91 ? 36.346 17.406 -12.711 1.00 48.50 91 CYS A CA 1
ATOM 766 C C . CYS A 1 91 ? 37.756 16.904 -13.077 1.00 48.50 91 CYS A C 1
ATOM 768 O O . CYS A 1 91 ? 38.603 16.750 -12.204 1.00 48.50 91 CYS A O 1
ATOM 770 N N . CYS A 1 92 ? 38.065 16.701 -14.359 1.00 45.06 92 CYS A N 1
ATOM 771 C CA . CYS A 1 92 ? 39.389 16.263 -14.809 1.00 45.06 92 CYS A CA 1
ATOM 772 C C . CYS A 1 92 ? 40.481 17.315 -14.584 1.00 45.06 92 CYS A C 1
ATOM 774 O O . CYS A 1 92 ? 41.607 16.936 -14.291 1.00 45.06 92 CYS A O 1
ATOM 776 N N . SER A 1 93 ? 40.193 18.617 -14.672 1.00 47.62 93 SER A N 1
ATOM 777 C CA . SER A 1 93 ? 41.150 19.675 -14.318 1.00 47.62 93 SER A CA 1
ATOM 778 C C . SER A 1 93 ? 41.489 19.657 -12.830 1.00 47.62 93 SER A C 1
ATOM 780 O O . SER A 1 93 ? 42.634 19.920 -12.480 1.00 47.62 93 SER A O 1
ATOM 782 N N . TYR A 1 94 ? 40.527 19.276 -11.981 1.00 48.38 94 TYR A N 1
ATOM 783 C CA . TYR A 1 94 ? 40.741 19.036 -10.553 1.00 48.38 94 TYR A CA 1
ATOM 784 C C . TYR A 1 94 ? 41.595 17.778 -10.302 1.00 48.38 94 TYR A C 1
ATOM 786 O O . TYR A 1 94 ? 42.459 17.782 -9.436 1.00 48.38 94 TYR A O 1
ATOM 794 N N . PHE A 1 95 ? 41.444 16.715 -11.099 1.00 42.78 95 PHE A N 1
ATOM 795 C CA . PHE A 1 95 ? 42.289 15.515 -10.983 1.00 42.78 95 PHE A CA 1
ATOM 796 C C . PHE A 1 95 ? 43.685 15.670 -11.610 1.00 42.78 95 PHE A C 1
ATOM 798 O O . PHE A 1 95 ? 44.654 15.148 -11.064 1.00 42.78 95 PHE A O 1
ATOM 805 N N . ASN A 1 96 ? 43.819 16.421 -12.706 1.00 45.34 96 ASN A N 1
ATOM 806 C CA . ASN A 1 96 ? 45.105 16.721 -13.345 1.00 45.34 96 ASN A CA 1
ATOM 807 C C . ASN A 1 96 ? 45.946 17.716 -12.528 1.00 45.34 96 ASN A C 1
ATOM 809 O O . ASN A 1 96 ? 47.172 17.683 -12.604 1.00 45.34 96 ASN A O 1
ATOM 813 N N . SER A 1 97 ? 45.321 18.581 -11.716 1.00 45.66 97 SER A N 1
ATOM 814 C CA . SER A 1 97 ? 46.053 19.394 -10.736 1.00 45.66 97 SER A CA 1
ATOM 815 C C . SER A 1 97 ? 46.559 18.564 -9.551 1.00 45.66 97 SER A C 1
ATOM 817 O O . SER A 1 97 ? 47.569 18.922 -8.952 1.00 45.66 97 SER A O 1
ATOM 819 N N . ILE A 1 98 ? 45.916 17.429 -9.252 1.00 41.38 98 ILE A N 1
ATOM 820 C CA . ILE A 1 98 ? 46.315 16.500 -8.186 1.00 41.38 98 ILE A CA 1
ATOM 821 C C . ILE A 1 98 ? 47.313 15.437 -8.683 1.00 41.38 98 ILE A C 1
ATOM 823 O O . ILE A 1 98 ? 48.195 15.024 -7.938 1.00 41.38 98 ILE A O 1
ATOM 827 N N . SER A 1 99 ? 47.273 15.025 -9.955 1.00 43.34 99 SER A N 1
ATOM 828 C CA . SER A 1 99 ? 48.203 14.016 -10.496 1.00 43.34 99 SER A CA 1
ATOM 829 C C . SER A 1 99 ? 49.673 14.452 -10.492 1.00 43.34 99 SER A C 1
ATOM 831 O O . SER A 1 99 ? 50.554 13.605 -10.618 1.00 43.34 99 SER A O 1
ATOM 833 N N . ASN A 1 100 ? 49.943 15.750 -10.320 1.00 45.59 100 ASN A N 1
ATOM 834 C CA . ASN A 1 100 ? 51.297 16.288 -10.211 1.00 45.59 100 ASN A CA 1
ATOM 835 C C . ASN A 1 100 ? 51.802 16.401 -8.760 1.00 45.59 100 ASN A C 1
ATOM 837 O O . ASN A 1 100 ? 53.008 16.555 -8.562 1.00 45.59 100 ASN A O 1
ATOM 841 N N . HIS A 1 101 ? 50.940 16.254 -7.743 1.00 41.66 101 HIS A N 1
ATOM 842 C CA . HIS A 1 101 ? 51.328 16.333 -6.331 1.00 41.66 101 HIS A CA 1
ATOM 843 C C . HIS A 1 101 ? 50.637 15.262 -5.474 1.00 41.66 101 HIS A C 1
ATOM 845 O O . HIS A 1 101 ? 49.425 15.258 -5.328 1.00 41.66 101 HIS A O 1
ATOM 851 N N . SER A 1 102 ? 51.473 14.358 -4.941 1.00 38.88 102 SER A N 1
ATOM 852 C CA . SER A 1 102 ? 51.269 13.373 -3.862 1.00 38.88 102 SER A CA 1
ATOM 853 C C . SER A 1 102 ? 49.845 12.844 -3.585 1.00 38.88 102 SER A C 1
ATOM 855 O O . SER A 1 102 ? 48.920 13.563 -3.222 1.00 38.88 102 SER A O 1
ATOM 857 N N . LYS A 1 103 ? 49.735 11.503 -3.562 1.00 38.66 103 LYS A N 1
ATOM 858 C CA . LYS A 1 103 ? 48.571 10.679 -3.152 1.00 38.66 103 LYS A CA 1
ATOM 859 C C . LYS A 1 103 ? 47.868 11.090 -1.837 1.00 38.66 103 LYS A C 1
ATOM 861 O O . LYS A 1 103 ? 46.809 10.554 -1.540 1.00 38.66 103 LYS A O 1
ATOM 866 N N . HIS A 1 104 ? 48.437 12.004 -1.054 1.00 40.69 104 HIS A N 1
ATOM 867 C CA . HIS A 1 104 ? 47.923 12.446 0.240 1.00 40.69 104 HIS A CA 1
ATOM 868 C C . HIS A 1 104 ? 46.851 13.549 0.161 1.00 40.69 104 HIS A C 1
ATOM 870 O O . HIS A 1 104 ? 46.101 13.686 1.114 1.00 40.69 104 HIS A O 1
ATOM 876 N N . LEU A 1 105 ? 46.714 14.280 -0.955 1.00 39.16 105 LEU A N 1
ATOM 877 C CA . LEU A 1 105 ? 45.748 15.394 -1.071 1.00 39.16 105 LEU A CA 1
ATOM 878 C C . LEU A 1 105 ? 44.326 14.976 -1.497 1.00 39.16 105 LEU A C 1
ATOM 880 O O . LEU A 1 105 ? 43.406 15.787 -1.454 1.00 39.16 105 LEU A O 1
ATOM 884 N N . ILE A 1 106 ? 44.122 13.720 -1.911 1.00 41.41 106 ILE A N 1
ATOM 885 C CA . ILE A 1 106 ? 42.810 13.229 -2.381 1.00 41.41 106 ILE A CA 1
ATOM 886 C C . ILE A 1 106 ? 41.877 12.882 -1.209 1.00 41.41 106 ILE A C 1
ATOM 888 O O . ILE A 1 106 ? 40.657 12.921 -1.362 1.00 41.41 106 ILE A O 1
ATOM 892 N N . PHE A 1 107 ? 42.433 12.591 -0.029 1.00 38.66 107 PHE A N 1
ATOM 893 C CA . PHE A 1 107 ? 41.662 12.175 1.147 1.00 38.66 107 PHE A CA 1
ATOM 894 C C . PHE A 1 107 ? 40.840 13.301 1.795 1.00 38.66 107 PHE A C 1
ATOM 896 O O . PHE A 1 107 ? 39.993 13.009 2.633 1.00 38.66 107 PHE A O 1
ATOM 903 N N . ASP A 1 108 ? 41.028 14.556 1.373 1.00 41.91 108 ASP A N 1
ATOM 904 C CA . ASP A 1 108 ? 40.367 15.713 1.987 1.00 41.91 108 ASP A CA 1
ATOM 905 C C . ASP A 1 108 ? 39.105 16.183 1.245 1.00 41.91 108 ASP A C 1
ATOM 907 O O . ASP A 1 108 ? 38.444 17.121 1.696 1.00 41.91 108 ASP A O 1
ATOM 911 N N . HIS A 1 109 ? 38.719 15.559 0.122 1.00 45.94 109 HIS A N 1
ATOM 912 C CA . HIS A 1 109 ? 37.430 15.883 -0.491 1.00 45.94 109 HIS A CA 1
ATOM 913 C C . HIS A 1 109 ? 36.305 15.144 0.258 1.00 45.94 109 HIS A C 1
ATOM 915 O O . HIS A 1 109 ? 36.192 13.924 0.121 1.00 45.94 109 HIS A O 1
ATOM 921 N N . PRO A 1 110 ? 35.406 15.845 0.980 1.00 49.25 110 PRO A N 1
ATOM 922 C CA . PRO A 1 110 ? 34.486 15.227 1.946 1.00 49.25 110 PRO A CA 1
ATOM 923 C C . PRO A 1 110 ? 33.464 14.258 1.326 1.00 49.25 110 PRO A C 1
ATOM 925 O O . PRO A 1 110 ? 32.794 13.524 2.043 1.00 49.25 110 PRO A O 1
ATOM 928 N N . ASN A 1 111 ? 33.345 14.246 -0.005 1.00 45.94 111 ASN A N 1
ATOM 929 C CA . ASN A 1 111 ? 32.352 13.465 -0.746 1.00 45.94 111 ASN A CA 1
ATOM 930 C C . ASN A 1 111 ? 32.937 12.313 -1.587 1.00 45.94 111 ASN A C 1
ATOM 932 O O . ASN A 1 111 ? 32.188 11.703 -2.350 1.00 45.94 111 ASN A O 1
ATOM 936 N N . ILE A 1 112 ? 34.247 12.038 -1.526 1.00 51.56 112 ILE A N 1
ATOM 937 C CA . ILE A 1 112 ? 34.867 10.939 -2.289 1.00 51.56 112 ILE A CA 1
ATOM 938 C C . ILE A 1 112 ? 35.223 9.811 -1.320 1.00 51.56 112 ILE A C 1
ATOM 940 O O . ILE A 1 112 ? 35.965 10.015 -0.365 1.00 51.56 112 ILE A O 1
ATOM 944 N N . SER A 1 113 ? 34.676 8.616 -1.565 1.00 54.97 113 SER A N 1
ATOM 945 C CA . SER A 1 113 ? 34.976 7.430 -0.758 1.00 54.97 113 SER A CA 1
ATOM 946 C C . SER A 1 113 ? 36.480 7.118 -0.799 1.00 54.97 113 SER A C 1
ATOM 948 O O . SER A 1 113 ? 37.042 7.058 -1.896 1.00 54.97 113 SER A O 1
ATOM 950 N N . PRO A 1 114 ? 37.134 6.840 0.345 1.00 54.44 114 PRO A N 1
ATOM 951 C CA . PRO A 1 114 ? 38.541 6.429 0.371 1.00 54.44 114 PRO A CA 1
ATOM 952 C C . PRO A 1 114 ? 38.789 5.084 -0.334 1.00 54.44 114 PRO A C 1
ATOM 954 O O . PRO A 1 114 ? 39.931 4.766 -0.652 1.00 54.44 114 PRO A O 1
ATOM 957 N N . ASN A 1 115 ? 37.727 4.319 -0.610 1.00 58.50 115 ASN A N 1
ATOM 958 C CA . ASN A 1 115 ? 37.780 3.017 -1.276 1.00 58.50 115 ASN A CA 1
ATOM 959 C C . ASN A 1 115 ? 37.488 3.080 -2.784 1.00 58.50 115 ASN A C 1
ATOM 961 O O . ASN A 1 115 ? 37.316 2.033 -3.398 1.00 58.50 115 ASN A O 1
ATOM 965 N N . LEU A 1 116 ? 37.388 4.276 -3.375 1.00 60.69 116 LEU A N 1
ATOM 966 C CA . LEU A 1 116 ? 37.110 4.417 -4.802 1.00 60.69 116 LEU A CA 1
ATOM 967 C C . LEU A 1 116 ? 38.238 3.780 -5.635 1.00 60.69 116 LEU A C 1
ATOM 969 O O . LEU A 1 116 ? 39.403 4.156 -5.478 1.00 60.69 116 LEU A O 1
ATOM 973 N N . ASP A 1 117 ? 37.912 2.864 -6.554 1.00 69.00 117 ASP A N 1
ATOM 974 C CA . ASP A 1 117 ? 38.913 2.322 -7.477 1.00 69.00 117 ASP A CA 1
ATOM 975 C C . ASP A 1 117 ? 39.39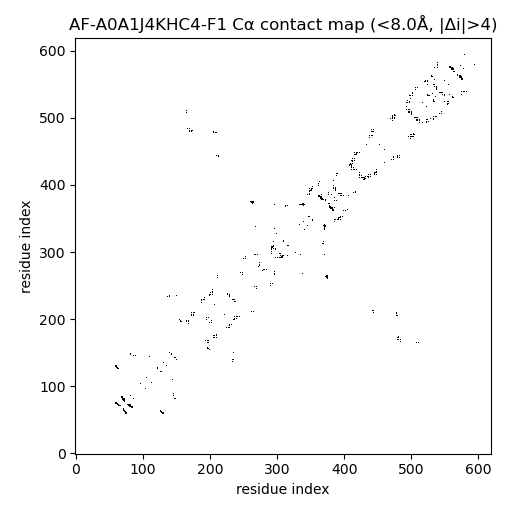8 3.412 -8.454 1.00 69.00 117 ASP A C 1
ATOM 977 O O . ASP A 1 117 ? 38.793 3.715 -9.486 1.00 69.00 117 ASP A O 1
ATOM 981 N N . PHE A 1 118 ? 40.538 4.027 -8.143 1.00 64.69 118 PHE A N 1
ATOM 982 C CA . PHE A 1 118 ? 41.159 5.029 -9.010 1.00 64.69 118 PHE A CA 1
ATOM 983 C C . PHE A 1 118 ? 41.600 4.457 -10.361 1.00 64.69 118 PHE A C 1
ATOM 985 O O . PHE A 1 118 ? 41.731 5.222 -11.320 1.00 64.69 118 PHE A O 1
ATOM 992 N N . ASN A 1 119 ? 41.805 3.140 -10.476 1.00 63.94 119 ASN A N 1
ATOM 993 C CA . ASN A 1 119 ? 42.087 2.521 -11.767 1.00 63.94 119 ASN A CA 1
ATOM 994 C C . ASN A 1 119 ? 40.840 2.507 -12.649 1.00 63.94 119 ASN A C 1
ATOM 996 O O . ASN A 1 119 ? 40.968 2.760 -13.845 1.00 63.94 119 ASN A O 1
ATOM 1000 N N . LEU A 1 120 ? 39.648 2.313 -12.076 1.00 66.69 120 LEU A N 1
ATOM 1001 C CA . LEU A 1 120 ? 38.372 2.459 -12.780 1.00 66.69 120 LEU A CA 1
ATOM 1002 C C . LEU A 1 120 ? 38.191 3.894 -13.288 1.00 66.69 120 LEU A C 1
ATOM 1004 O O . LEU A 1 120 ? 37.936 4.095 -14.474 1.00 66.69 120 LEU A O 1
ATOM 1008 N N . LEU A 1 121 ? 38.412 4.898 -12.432 1.00 63.34 121 LEU A N 1
ATOM 1009 C CA . LEU A 1 121 ? 38.338 6.312 -12.824 1.00 63.34 121 LEU A CA 1
ATOM 1010 C C . LEU A 1 121 ? 39.309 6.636 -13.968 1.00 63.34 121 LEU A C 1
ATOM 1012 O O . LEU A 1 121 ? 38.944 7.275 -14.955 1.00 63.34 121 LEU A O 1
ATOM 1016 N N . ARG A 1 122 ? 40.554 6.165 -13.845 1.00 62.22 122 ARG A N 1
ATOM 1017 C CA . ARG A 1 122 ? 41.610 6.365 -14.840 1.00 62.22 122 ARG A CA 1
ATOM 1018 C C . ARG A 1 122 ? 41.300 5.639 -16.147 1.00 62.22 122 ARG A C 1
ATOM 1020 O O . ARG A 1 122 ? 41.562 6.197 -17.208 1.00 62.22 122 ARG A O 1
ATOM 1027 N N . CYS A 1 123 ? 40.721 4.440 -16.087 1.00 65.06 123 CYS A N 1
ATOM 1028 C CA . CYS A 1 123 ? 40.250 3.720 -17.267 1.00 65.06 123 CYS A CA 1
ATOM 1029 C C . CYS A 1 123 ? 39.111 4.478 -17.955 1.00 65.06 123 CYS A C 1
ATOM 1031 O O . CYS A 1 123 ? 39.205 4.712 -19.154 1.00 65.06 123 CYS A O 1
ATOM 1033 N N . ILE A 1 124 ? 38.101 4.946 -17.210 1.00 62.09 124 ILE A N 1
ATOM 1034 C CA . ILE A 1 124 ? 36.977 5.724 -17.759 1.00 62.09 124 ILE A CA 1
ATOM 1035 C C . ILE A 1 124 ? 37.478 7.007 -18.437 1.00 62.09 124 ILE A C 1
ATOM 1037 O O . ILE A 1 124 ? 37.092 7.300 -19.566 1.00 62.09 124 ILE A O 1
ATOM 1041 N N . ILE A 1 125 ? 38.364 7.763 -17.780 1.00 61.59 125 ILE A N 1
ATOM 1042 C CA . ILE A 1 125 ? 38.896 9.029 -18.315 1.00 61.59 125 ILE A CA 1
ATOM 1043 C C . ILE A 1 125 ? 39.743 8.799 -19.574 1.00 61.59 125 ILE A C 1
ATOM 1045 O O . ILE A 1 125 ? 39.682 9.599 -20.506 1.00 61.59 125 ILE A O 1
ATOM 1049 N N . ASN A 1 126 ? 40.504 7.704 -19.627 1.00 66.75 126 ASN A N 1
ATOM 1050 C CA . ASN A 1 126 ? 41.387 7.396 -20.753 1.00 66.75 126 ASN A CA 1
ATOM 1051 C C . ASN A 1 126 ? 40.709 6.576 -21.864 1.00 66.75 126 ASN A C 1
ATOM 1053 O O . ASN A 1 126 ? 41.383 6.154 -22.800 1.00 66.75 126 ASN A O 1
ATOM 1057 N N . GLY A 1 127 ? 39.401 6.324 -21.760 1.00 54.53 127 GLY A N 1
ATOM 1058 C CA . GLY A 1 127 ? 38.651 5.513 -22.720 1.00 54.53 127 GLY A CA 1
ATOM 1059 C C . GLY A 1 127 ? 39.059 4.041 -22.777 1.00 54.53 127 GLY A C 1
ATOM 1060 O O . GLY A 1 127 ? 38.917 3.400 -23.815 1.00 54.53 127 GLY A O 1
ATOM 1061 N N . GLY A 1 128 ? 39.576 3.507 -21.671 1.00 63.06 128 GLY A N 1
ATOM 1062 C CA . GLY A 1 128 ? 39.893 2.093 -21.517 1.00 63.06 128 GLY A CA 1
ATOM 1063 C C . GLY A 1 128 ? 38.646 1.224 -21.333 1.00 63.06 128 GLY A C 1
ATOM 1064 O O . GLY A 1 128 ? 37.632 1.663 -20.789 1.00 63.06 128 GLY A O 1
ATOM 1065 N N . TYR A 1 129 ? 38.751 -0.034 -21.759 1.00 50.53 129 TYR A N 1
ATOM 1066 C CA . TYR A 1 129 ? 37.757 -1.070 -21.493 1.00 50.53 129 TYR A CA 1
ATOM 1067 C C . TYR A 1 129 ? 37.870 -1.527 -20.034 1.00 50.53 129 TYR A C 1
ATOM 1069 O O . TYR A 1 129 ? 38.973 -1.780 -19.551 1.00 50.53 129 TYR A O 1
ATOM 1077 N N . TYR A 1 130 ? 36.741 -1.649 -19.339 1.00 60.56 130 TYR A N 1
ATOM 1078 C CA . TYR A 1 130 ? 36.686 -2.140 -17.961 1.00 60.56 130 TYR A CA 1
ATOM 1079 C C . TYR A 1 130 ? 35.546 -3.168 -17.824 1.00 60.56 130 TYR A C 1
ATOM 1081 O O . TYR A 1 130 ? 34.593 -3.141 -18.602 1.00 60.56 130 TYR A O 1
ATOM 1089 N N . GLU A 1 131 ? 35.639 -4.100 -16.882 1.00 55.59 131 GLU A N 1
ATOM 1090 C CA . GLU A 1 131 ? 34.594 -5.101 -16.631 1.00 55.59 131 GLU A CA 1
ATOM 1091 C C . GLU A 1 131 ? 33.638 -4.617 -15.532 1.00 55.59 131 GLU A C 1
ATOM 1093 O O . GLU A 1 131 ? 34.072 -4.233 -14.445 1.00 55.59 131 GLU A O 1
ATOM 1098 N N . ILE A 1 132 ? 32.326 -4.624 -15.791 1.00 51.47 132 ILE A N 1
ATOM 1099 C CA . ILE A 1 132 ? 31.346 -4.202 -14.781 1.00 51.47 132 ILE A CA 1
ATOM 1100 C C . ILE A 1 132 ? 31.102 -5.332 -13.790 1.00 51.47 132 ILE A C 1
ATOM 1102 O O . ILE A 1 132 ? 30.392 -6.292 -14.078 1.00 51.47 132 ILE A O 1
ATOM 1106 N N . THR A 1 133 ? 31.606 -5.148 -12.579 1.00 62.88 133 THR A N 1
ATOM 1107 C CA . THR A 1 133 ? 31.249 -5.947 -11.403 1.00 62.88 133 THR A CA 1
ATOM 1108 C C . THR A 1 133 ? 30.322 -5.155 -10.478 1.00 62.88 133 THR A C 1
ATOM 1110 O O . THR A 1 133 ? 30.290 -3.920 -10.524 1.00 62.88 133 THR A O 1
ATOM 1113 N N . GLY A 1 134 ? 29.611 -5.832 -9.569 1.00 54.34 134 GLY A N 1
ATOM 1114 C CA . GLY A 1 134 ? 28.772 -5.168 -8.560 1.00 54.34 134 GLY A CA 1
ATOM 1115 C C . GLY A 1 134 ? 29.515 -4.111 -7.723 1.00 54.34 134 GLY A C 1
ATOM 1116 O O . GLY A 1 134 ? 28.924 -3.103 -7.342 1.00 54.34 134 GLY A O 1
ATOM 1117 N N . ASN A 1 135 ? 30.824 -4.286 -7.501 1.00 56.94 135 ASN A N 1
ATOM 1118 C CA . ASN A 1 135 ? 31.661 -3.315 -6.787 1.00 56.94 135 ASN A CA 1
ATOM 1119 C C . ASN A 1 135 ? 31.945 -2.063 -7.631 1.00 56.94 135 ASN A C 1
ATOM 1121 O O . ASN A 1 135 ? 31.790 -0.946 -7.151 1.00 56.94 135 ASN A O 1
ATOM 1125 N N . THR A 1 136 ? 32.257 -2.230 -8.914 1.00 61.78 136 THR A N 1
ATOM 1126 C CA . THR A 1 136 ? 32.601 -1.103 -9.805 1.00 61.78 136 THR A CA 1
ATOM 1127 C C . THR A 1 136 ? 31.413 -0.189 -10.106 1.00 61.78 136 THR A C 1
ATOM 1129 O O . THR A 1 136 ? 31.580 1.008 -10.317 1.00 61.78 136 THR A O 1
ATOM 1132 N N . ILE A 1 137 ? 30.185 -0.715 -10.053 1.00 58.72 137 ILE A N 1
ATOM 1133 C CA . ILE A 1 137 ? 28.959 0.089 -10.175 1.00 58.72 137 ILE A CA 1
ATOM 1134 C C . ILE A 1 137 ? 28.797 1.013 -8.978 1.00 58.72 137 ILE A C 1
ATOM 1136 O O . ILE A 1 137 ? 28.361 2.146 -9.158 1.00 58.72 137 ILE A O 1
ATOM 1140 N N . LYS A 1 138 ? 29.142 0.554 -7.768 1.00 57.75 138 LYS A N 1
ATOM 1141 C CA . LYS A 1 138 ? 29.097 1.406 -6.574 1.00 57.75 138 LYS A CA 1
ATOM 1142 C C . LYS A 1 138 ? 30.044 2.585 -6.740 1.00 57.75 138 LYS A C 1
ATOM 1144 O O . LYS A 1 138 ? 29.641 3.713 -6.478 1.00 57.75 138 LYS A O 1
ATOM 1149 N N . ASP A 1 139 ? 31.240 2.341 -7.263 1.00 64.62 139 ASP A N 1
ATOM 1150 C CA . ASP A 1 139 ? 32.215 3.397 -7.533 1.00 64.62 139 ASP A CA 1
ATOM 1151 C C . ASP A 1 139 ? 31.735 4.351 -8.638 1.00 64.62 139 ASP A C 1
ATOM 1153 O O . ASP A 1 139 ? 31.795 5.570 -8.472 1.00 64.62 139 ASP A O 1
ATOM 1157 N N . ILE A 1 140 ? 31.150 3.830 -9.724 1.00 65.19 140 ILE A N 1
ATOM 1158 C CA . ILE A 1 140 ? 30.530 4.650 -10.782 1.00 65.19 140 ILE A CA 1
ATOM 1159 C C . ILE A 1 140 ? 29.348 5.460 -10.238 1.00 65.19 140 ILE A C 1
ATOM 1161 O O . ILE A 1 140 ? 29.189 6.619 -10.611 1.00 65.19 140 ILE A O 1
ATOM 1165 N N . ALA A 1 141 ? 28.532 4.896 -9.349 1.00 58.09 141 ALA A N 1
ATOM 1166 C CA . ALA A 1 141 ? 27.403 5.582 -8.729 1.00 58.09 141 ALA A CA 1
ATOM 1167 C C . ALA A 1 141 ? 27.872 6.692 -7.777 1.00 58.09 141 ALA A C 1
ATOM 1169 O O . ALA A 1 141 ? 27.314 7.787 -7.806 1.00 58.09 141 ALA A O 1
ATOM 1170 N N . VAL A 1 142 ? 28.935 6.461 -6.996 1.00 62.31 142 VAL A N 1
ATOM 1171 C CA . VAL A 1 142 ? 29.586 7.480 -6.151 1.00 62.31 142 VAL A CA 1
ATOM 1172 C C . VAL A 1 142 ? 30.153 8.617 -7.006 1.00 62.31 142 VAL A C 1
ATOM 1174 O O . VAL A 1 142 ? 29.986 9.796 -6.680 1.00 62.31 142 VAL A O 1
ATOM 1177 N N . LEU A 1 143 ? 30.764 8.295 -8.145 1.00 64.44 143 LEU A N 1
ATOM 1178 C CA . LEU A 1 143 ? 31.264 9.290 -9.094 1.00 64.44 143 LEU A CA 1
ATOM 1179 C C . LEU A 1 143 ? 30.135 10.062 -9.770 1.00 64.44 143 LEU A C 1
ATOM 1181 O O . LEU A 1 143 ? 30.148 11.289 -9.805 1.00 64.44 143 LEU A O 1
ATOM 1185 N N . ALA A 1 144 ? 29.098 9.367 -10.226 1.00 61.22 144 ALA A N 1
ATOM 1186 C CA . ALA A 1 144 ? 27.909 9.992 -10.785 1.00 61.22 144 ALA A CA 1
ATOM 1187 C C . ALA A 1 144 ? 27.200 10.896 -9.759 1.00 61.22 144 ALA A C 1
ATOM 1189 O O . ALA A 1 144 ? 26.712 11.960 -10.140 1.00 61.22 144 ALA A O 1
ATOM 1190 N N . ARG A 1 145 ? 27.192 10.512 -8.471 1.00 56.12 145 ARG A N 1
ATOM 1191 C CA . ARG A 1 145 ? 26.670 11.285 -7.329 1.00 56.12 145 ARG A CA 1
ATOM 1192 C C . ARG A 1 145 ? 27.484 12.547 -7.079 1.00 56.12 145 ARG A C 1
ATOM 1194 O O . ARG A 1 145 ? 26.924 13.639 -7.077 1.00 56.12 145 ARG A O 1
ATOM 1201 N N . SER A 1 146 ? 28.796 12.412 -6.908 1.00 58.72 146 SER A N 1
ATOM 1202 C CA . SER A 1 146 ? 29.698 13.546 -6.655 1.00 58.72 146 SER A CA 1
ATOM 1203 C C . SER A 1 146 ? 29.749 14.540 -7.817 1.00 58.72 146 SER A C 1
ATOM 1205 O O . SER A 1 146 ? 29.988 15.728 -7.606 1.00 58.72 146 SER A O 1
ATOM 1207 N N . TRP A 1 147 ? 29.467 14.081 -9.035 1.00 57.34 147 TRP A N 1
ATOM 1208 C CA . TRP A 1 147 ? 29.507 14.908 -10.235 1.00 57.34 147 TRP A CA 1
ATOM 1209 C C . TRP A 1 147 ? 28.125 15.293 -10.788 1.00 57.34 147 TRP A C 1
ATOM 1211 O O . TRP A 1 147 ? 28.036 16.011 -11.789 1.00 57.34 147 TRP A O 1
ATOM 1221 N N . ASN A 1 148 ? 27.041 14.855 -10.139 1.00 54.47 148 ASN A N 1
ATOM 1222 C CA . ASN A 1 148 ? 25.659 15.124 -10.544 1.00 54.47 148 ASN A CA 1
ATOM 1223 C C . ASN A 1 148 ? 25.404 14.756 -12.029 1.00 54.47 148 ASN A C 1
ATOM 1225 O O . ASN A 1 148 ? 24.844 15.548 -12.800 1.00 54.47 148 ASN A O 1
ATOM 1229 N N . ILE A 1 149 ? 25.940 13.601 -12.454 1.00 48.41 149 ILE A N 1
ATOM 1230 C CA . ILE A 1 149 ? 26.048 13.210 -13.871 1.00 48.41 149 ILE A CA 1
ATOM 1231 C C . ILE A 1 149 ? 24.828 12.426 -14.364 1.00 48.41 149 ILE A C 1
ATOM 1233 O O . ILE A 1 149 ? 24.465 12.602 -15.525 1.00 48.41 149 ILE A O 1
ATOM 1237 N N . TYR A 1 150 ? 24.165 11.624 -13.524 1.00 48.72 150 TYR A N 1
ATOM 1238 C CA . TYR A 1 150 ? 23.033 10.791 -13.951 1.00 48.72 150 TYR A CA 1
ATOM 1239 C C . TYR A 1 150 ? 21.875 10.769 -12.953 1.00 48.72 150 TYR A C 1
ATOM 1241 O O . TYR A 1 150 ? 22.063 10.880 -11.743 1.00 48.72 150 TYR A O 1
ATOM 1249 N N . ASP A 1 151 ? 20.674 10.577 -13.499 1.00 52.44 151 ASP A N 1
ATOM 1250 C CA . ASP A 1 151 ? 19.481 10.146 -12.779 1.00 52.44 151 ASP A CA 1
ATOM 1251 C C . ASP A 1 151 ? 19.630 8.622 -12.590 1.00 52.44 151 ASP A C 1
ATOM 1253 O O . ASP A 1 151 ? 19.721 7.896 -13.579 1.00 52.44 151 ASP A O 1
ATOM 1257 N N . LEU A 1 152 ? 19.722 8.117 -11.350 1.00 48.62 152 LEU A N 1
ATOM 1258 C CA . LEU A 1 152 ? 19.923 6.678 -11.047 1.00 48.62 152 LEU A CA 1
ATOM 1259 C C . LEU A 1 152 ? 18.927 5.750 -11.767 1.00 48.62 152 LEU A C 1
ATOM 1261 O O . LEU A 1 152 ? 19.202 4.562 -11.932 1.00 48.62 152 LEU A O 1
ATOM 1265 N N . ASN A 1 153 ? 17.810 6.311 -12.236 1.00 49.31 153 ASN A N 1
ATOM 1266 C CA . ASN A 1 153 ? 16.843 5.710 -13.155 1.00 49.31 153 ASN A CA 1
ATOM 1267 C C . ASN A 1 153 ? 17.480 5.016 -14.367 1.00 49.31 153 ASN A C 1
ATOM 1269 O O . ASN A 1 153 ? 16.895 4.078 -14.907 1.00 49.31 153 ASN A O 1
ATOM 1273 N N . ASP A 1 154 ? 18.668 5.451 -14.789 1.00 49.72 154 ASP A N 1
ATOM 1274 C CA . ASP A 1 154 ? 19.373 4.843 -15.909 1.00 49.72 154 ASP A CA 1
ATOM 1275 C C . ASP A 1 154 ? 20.096 3.548 -15.519 1.00 49.72 154 ASP A C 1
ATOM 1277 O O . ASP A 1 154 ? 20.237 2.690 -16.377 1.00 49.72 154 ASP A O 1
ATOM 1281 N N . LEU A 1 155 ? 20.487 3.325 -14.257 1.00 50.91 155 LEU A N 1
ATOM 1282 C CA . LEU A 1 155 ? 21.132 2.069 -13.828 1.00 50.91 155 LEU A CA 1
ATOM 1283 C C . LEU A 1 155 ? 20.130 0.931 -13.562 1.00 50.91 155 LEU A C 1
ATOM 1285 O O . LEU A 1 155 ? 20.524 -0.234 -13.468 1.00 50.91 155 LEU A O 1
ATOM 1289 N N . GLU A 1 156 ? 18.831 1.237 -13.478 1.00 51.44 156 GLU A N 1
ATOM 1290 C CA . GLU A 1 156 ? 17.788 0.237 -13.251 1.00 51.44 156 GLU A CA 1
ATOM 1291 C C . GLU A 1 156 ? 17.747 -0.783 -14.403 1.00 51.44 156 GLU A C 1
ATOM 1293 O O . GLU A 1 156 ? 17.647 -0.419 -15.576 1.00 51.44 156 GLU A O 1
ATOM 1298 N N . GLY A 1 157 ? 17.757 -2.082 -14.088 1.00 50.50 157 GLY A N 1
ATOM 1299 C CA . GLY A 1 157 ? 17.569 -3.186 -15.041 1.00 50.50 157 GLY A CA 1
ATOM 1300 C C . GLY A 1 157 ? 18.672 -3.359 -16.092 1.00 50.50 157 GLY A C 1
ATOM 1301 O O . GLY A 1 157 ? 18.378 -3.799 -17.206 1.00 50.50 157 GLY A O 1
ATOM 1302 N N . TYR A 1 158 ? 19.915 -3.002 -15.758 1.00 47.44 158 TYR A N 1
ATOM 1303 C CA . TYR A 1 158 ? 21.097 -3.390 -16.539 1.00 47.44 158 TYR A CA 1
ATOM 1304 C C . TYR A 1 158 ? 21.483 -4.868 -16.368 1.00 47.44 158 TYR A C 1
ATOM 1306 O O . TYR A 1 158 ? 22.277 -5.380 -17.154 1.00 47.44 158 TYR A O 1
ATOM 1314 N N . TRP A 1 159 ? 20.880 -5.571 -15.407 1.00 52.09 159 TRP A N 1
ATOM 1315 C CA . TRP A 1 159 ? 21.258 -6.937 -15.062 1.00 52.09 159 TRP A CA 1
ATOM 1316 C C . TRP A 1 159 ? 20.269 -7.942 -15.627 1.00 52.09 159 TRP A C 1
ATOM 1318 O O . TRP A 1 159 ? 19.214 -8.221 -15.068 1.00 52.09 159 TRP A O 1
ATOM 1328 N N . ASN A 1 160 ? 20.663 -8.483 -16.775 1.00 45.94 160 ASN A N 1
ATOM 1329 C CA . ASN A 1 160 ? 20.135 -9.703 -17.360 1.00 45.94 160 ASN A CA 1
ATOM 1330 C C . ASN A 1 160 ? 20.753 -10.902 -16.617 1.00 45.94 160 ASN A C 1
ATOM 1332 O O . ASN A 1 160 ? 21.470 -11.700 -17.215 1.00 45.94 160 ASN A O 1
ATOM 1336 N N . THR A 1 161 ? 20.580 -10.997 -15.292 1.00 44.28 161 THR A N 1
ATOM 1337 C CA . THR A 1 161 ? 20.964 -12.219 -14.571 1.00 44.28 161 THR A CA 1
ATOM 1338 C C . THR A 1 161 ? 19.928 -13.264 -14.941 1.00 44.28 161 THR A C 1
ATOM 1340 O O . THR A 1 161 ? 18.861 -13.319 -14.332 1.00 44.28 161 THR A O 1
ATOM 1343 N N . GLY A 1 162 ? 20.209 -14.005 -16.010 1.00 47.12 162 GLY A N 1
ATOM 1344 C CA . GLY A 1 162 ? 19.300 -14.913 -16.704 1.00 47.12 162 GLY A CA 1
ATOM 1345 C C . GLY A 1 162 ? 18.807 -16.123 -15.909 1.00 47.12 162 GLY A C 1
ATOM 1346 O O . GLY A 1 162 ? 18.669 -17.178 -16.505 1.00 47.12 162 GLY A O 1
ATOM 1347 N N . TYR A 1 163 ? 18.546 -16.003 -14.607 1.00 47.12 163 TYR A N 1
ATOM 1348 C CA . TYR A 1 163 ? 18.067 -17.103 -13.768 1.00 47.12 163 TYR A CA 1
ATOM 1349 C C . TYR A 1 163 ? 17.163 -16.708 -12.591 1.00 47.12 163 TYR A C 1
ATOM 1351 O O . TYR A 1 163 ? 16.552 -17.601 -12.015 1.00 47.12 163 TYR A O 1
ATOM 1359 N N . TYR A 1 164 ? 17.037 -15.427 -12.219 1.00 56.56 164 TYR A N 1
ATOM 1360 C CA . TYR A 1 164 ? 16.159 -15.056 -11.101 1.00 56.56 164 TYR A CA 1
ATOM 1361 C C . TYR A 1 164 ? 14.754 -14.688 -11.576 1.00 56.56 164 TYR A C 1
ATOM 1363 O O . TYR A 1 164 ? 14.571 -13.768 -12.377 1.00 56.56 164 TYR A O 1
ATOM 1371 N N . ASP A 1 165 ? 13.763 -15.399 -11.041 1.00 87.38 165 ASP A N 1
ATOM 1372 C CA . ASP A 1 165 ? 12.369 -14.981 -11.072 1.00 87.38 165 ASP A CA 1
ATOM 1373 C C . ASP A 1 165 ? 12.253 -13.651 -10.309 1.00 87.38 165 ASP A C 1
ATOM 1375 O O . ASP A 1 165 ? 12.468 -13.578 -9.094 1.00 87.38 165 ASP A O 1
ATOM 1379 N N . ILE A 1 166 ? 11.979 -12.566 -11.039 1.00 90.38 166 ILE A N 1
ATOM 1380 C CA . ILE A 1 166 ? 11.912 -11.226 -10.452 1.00 90.38 166 ILE A CA 1
ATOM 1381 C C . ILE A 1 166 ? 10.805 -11.125 -9.402 1.00 90.38 166 ILE A C 1
ATOM 1383 O O . ILE A 1 166 ? 10.920 -10.329 -8.473 1.00 90.38 166 ILE A O 1
ATOM 1387 N N . ILE A 1 167 ? 9.745 -11.924 -9.529 1.00 92.94 167 ILE A N 1
ATOM 1388 C CA . ILE A 1 167 ? 8.636 -11.919 -8.582 1.00 92.94 167 ILE A CA 1
ATOM 1389 C C . ILE A 1 167 ? 9.079 -12.583 -7.293 1.00 92.94 167 ILE A C 1
ATOM 1391 O O . ILE A 1 167 ? 8.804 -12.049 -6.225 1.00 92.94 167 ILE A O 1
ATOM 1395 N N . GLU A 1 168 ? 9.826 -13.685 -7.372 1.00 94.06 168 GLU A N 1
ATOM 1396 C CA . GLU A 1 168 ? 10.429 -14.300 -6.190 1.00 94.06 168 GLU A CA 1
ATOM 1397 C C . GLU A 1 168 ? 11.395 -13.327 -5.494 1.00 94.06 168 GLU A C 1
ATOM 1399 O O . GLU A 1 168 ? 11.391 -13.215 -4.269 1.00 94.06 168 GLU A O 1
ATOM 1404 N N . ALA A 1 169 ? 12.180 -12.561 -6.261 1.00 93.06 169 ALA A N 1
ATOM 1405 C CA . ALA A 1 169 ? 13.052 -11.524 -5.712 1.00 93.06 169 ALA A CA 1
ATOM 1406 C C . ALA A 1 169 ? 12.261 -10.388 -5.033 1.00 93.06 169 ALA A C 1
ATOM 1408 O O . ALA A 1 169 ? 12.623 -9.952 -3.940 1.00 93.06 169 ALA A O 1
ATOM 1409 N N . MET A 1 170 ? 11.167 -9.921 -5.645 1.00 95.31 170 MET A N 1
ATOM 1410 C CA . MET A 1 170 ? 10.280 -8.908 -5.060 1.00 95.31 170 MET A CA 1
ATOM 1411 C C . MET A 1 170 ? 9.556 -9.428 -3.812 1.00 95.31 170 MET A C 1
ATOM 1413 O O . MET A 1 170 ? 9.479 -8.704 -2.821 1.00 95.31 170 MET A O 1
ATOM 1417 N N . LYS A 1 171 ? 9.099 -10.686 -3.825 1.00 96.25 171 LYS A N 1
ATOM 1418 C CA . LYS A 1 171 ? 8.516 -11.381 -2.672 1.00 96.25 171 LYS A CA 1
ATOM 1419 C C . LYS A 1 171 ? 9.521 -11.464 -1.524 1.00 96.25 171 LYS A C 1
ATOM 1421 O O . LYS A 1 171 ? 9.220 -10.990 -0.438 1.00 96.25 171 LYS A O 1
ATOM 1426 N N . LYS A 1 172 ? 10.733 -11.977 -1.757 1.00 96.12 172 LYS A N 1
ATOM 1427 C CA . LYS A 1 172 ? 11.786 -12.057 -0.724 1.00 96.12 172 LYS A CA 1
ATOM 1428 C C . LYS A 1 172 ? 12.167 -10.681 -0.184 1.00 96.12 172 LYS A C 1
ATOM 1430 O O . LYS A 1 172 ? 12.342 -10.510 1.016 1.00 96.12 172 LYS A O 1
ATOM 1435 N N . CYS A 1 173 ? 12.253 -9.673 -1.052 1.00 95.44 173 CYS A N 1
ATOM 1436 C CA . CYS A 1 173 ? 12.465 -8.297 -0.616 1.00 95.44 173 CYS A CA 1
ATOM 1437 C C . CYS A 1 173 ? 11.329 -7.806 0.295 1.00 95.44 173 CYS A C 1
ATOM 1439 O O . CYS A 1 173 ? 11.605 -7.190 1.323 1.00 95.44 173 CYS A O 1
ATOM 1441 N N . GLN A 1 174 ? 10.070 -8.068 -0.066 1.00 95.62 174 GLN A N 1
ATOM 1442 C CA . GLN A 1 174 ? 8.915 -7.748 0.772 1.00 95.62 174 GLN A CA 1
ATOM 1443 C C . GLN A 1 174 ? 8.978 -8.491 2.105 1.00 95.62 174 GLN A C 1
ATOM 1445 O O . GLN A 1 174 ? 8.769 -7.849 3.127 1.00 95.62 174 GLN A O 1
ATOM 1450 N N . GLU A 1 175 ? 9.304 -9.785 2.112 1.00 95.50 175 GLU A N 1
ATOM 1451 C CA . GLU A 1 175 ? 9.468 -10.593 3.325 1.00 95.50 175 GLU A CA 1
ATOM 1452 C C . GLU A 1 175 ? 10.541 -10.015 4.250 1.00 95.50 175 GLU A C 1
ATOM 1454 O O . GLU A 1 175 ? 10.293 -9.910 5.441 1.00 95.50 175 GLU A O 1
ATOM 1459 N N . TYR A 1 176 ? 11.698 -9.598 3.725 1.00 95.94 176 TYR A N 1
ATOM 1460 C CA . TYR A 1 176 ? 12.760 -8.988 4.533 1.00 95.94 176 TYR A CA 1
ATOM 1461 C C . TYR A 1 176 ? 12.422 -7.582 5.034 1.00 95.94 176 TYR A C 1
ATOM 1463 O O . TYR A 1 176 ? 12.900 -7.193 6.094 1.00 95.94 176 TYR A O 1
ATOM 1471 N N . ILE A 1 177 ? 11.636 -6.803 4.284 1.00 94.56 177 ILE A N 1
ATOM 1472 C CA . ILE A 1 177 ? 11.167 -5.480 4.728 1.00 94.56 177 ILE A CA 1
ATOM 1473 C C . ILE A 1 177 ? 10.085 -5.632 5.788 1.00 94.56 177 ILE A C 1
ATOM 1475 O O . ILE A 1 177 ? 10.194 -5.015 6.848 1.00 94.56 177 ILE A O 1
ATOM 1479 N N . THR A 1 178 ? 9.095 -6.498 5.517 1.00 92.56 178 THR A N 1
ATOM 1480 C CA . THR A 1 178 ? 8.286 -7.199 6.526 1.00 92.56 178 THR A CA 1
ATOM 1481 C C . THR A 1 178 ? 9.239 -7.841 7.546 1.00 92.56 178 THR A C 1
ATOM 1483 O O . THR A 1 178 ? 10.401 -7.886 7.276 1.00 92.56 178 THR A O 1
ATOM 1486 N N . TYR A 1 179 ? 8.898 -8.352 8.720 1.00 93.25 179 TYR A N 1
ATOM 1487 C CA . TYR A 1 179 ? 9.861 -9.039 9.618 1.00 93.25 179 TYR A CA 1
ATOM 1488 C C . TYR A 1 179 ? 11.141 -8.287 10.075 1.00 93.25 179 TYR A C 1
ATOM 1490 O O . TYR A 1 179 ? 11.721 -8.731 11.064 1.00 93.25 179 TYR A O 1
ATOM 1498 N N . CYS A 1 180 ? 11.556 -7.164 9.478 1.00 93.31 180 CYS A N 1
ATOM 1499 C CA . CYS A 1 180 ? 12.647 -6.315 9.931 1.00 93.31 180 CYS A CA 1
ATOM 1500 C C . CYS A 1 180 ? 12.294 -5.746 11.306 1.00 93.31 180 CYS A C 1
ATOM 1502 O O . CYS A 1 180 ? 11.211 -5.182 11.506 1.00 93.31 180 CYS A O 1
ATOM 1504 N N . ASN A 1 181 ? 13.194 -5.940 12.259 1.00 93.31 181 ASN A N 1
ATOM 1505 C CA . ASN A 1 181 ? 13.086 -5.516 13.646 1.00 93.31 181 ASN A CA 1
ATOM 1506 C C . ASN A 1 181 ? 14.490 -5.274 14.221 1.00 93.31 181 ASN A C 1
ATOM 1508 O O . ASN A 1 181 ? 15.492 -5.547 13.561 1.00 93.31 181 ASN A O 1
ATOM 1512 N N . ASP A 1 182 ? 14.569 -4.794 15.463 1.00 93.06 182 ASP A N 1
ATOM 1513 C CA . ASP A 1 182 ? 15.845 -4.449 16.104 1.00 93.06 182 ASP A CA 1
ATOM 1514 C C . ASP A 1 182 ? 16.845 -5.622 16.156 1.00 93.06 182 ASP A C 1
ATOM 1516 O O . ASP A 1 182 ? 18.054 -5.405 16.118 1.00 93.06 182 ASP A O 1
ATOM 1520 N N . TYR A 1 183 ? 16.370 -6.873 16.206 1.00 95.56 183 TYR A N 1
ATOM 1521 C CA . TYR A 1 183 ? 17.224 -8.058 16.340 1.00 95.56 183 TYR A CA 1
ATOM 1522 C C . TYR A 1 183 ? 17.841 -8.527 15.019 1.00 95.56 183 TYR A C 1
ATOM 1524 O O . TYR A 1 183 ? 18.916 -9.123 15.033 1.00 95.56 183 TYR A O 1
ATOM 1532 N N . ASN A 1 184 ? 17.174 -8.292 13.885 1.00 95.94 184 ASN A N 1
ATOM 1533 C CA . ASN A 1 184 ? 17.614 -8.760 12.564 1.00 95.94 184 ASN A CA 1
ATOM 1534 C C . ASN A 1 184 ? 17.908 -7.616 11.579 1.00 95.94 184 ASN A C 1
ATOM 1536 O O . ASN A 1 184 ? 18.039 -7.860 10.378 1.00 95.94 184 ASN A O 1
ATOM 1540 N N . PHE A 1 185 ? 18.006 -6.378 12.067 1.00 95.19 185 PHE A N 1
ATOM 1541 C CA . PHE A 1 185 ? 18.140 -5.184 11.235 1.00 95.19 185 PHE A CA 1
ATOM 1542 C C . PHE A 1 185 ? 19.362 -5.237 10.303 1.00 95.19 185 PHE A C 1
ATOM 1544 O O . PHE A 1 185 ? 19.226 -5.081 9.090 1.00 95.19 185 PHE A O 1
ATOM 1551 N N . ASP A 1 186 ? 20.556 -5.520 10.833 1.00 95.88 186 ASP A N 1
ATOM 1552 C CA . ASP A 1 186 ? 21.782 -5.565 10.021 1.00 95.88 186 ASP A CA 1
ATOM 1553 C C . ASP A 1 186 ? 21.789 -6.734 9.020 1.00 95.88 186 ASP A C 1
ATOM 1555 O O . ASP A 1 186 ? 22.198 -6.564 7.870 1.00 95.88 186 ASP A O 1
ATOM 1559 N N . GLU A 1 187 ? 21.280 -7.906 9.418 1.00 96.75 187 GLU A N 1
ATOM 1560 C CA . GLU A 1 187 ? 21.116 -9.058 8.517 1.00 96.75 187 GLU A CA 1
ATOM 1561 C C . GLU A 1 187 ? 20.150 -8.727 7.370 1.00 96.75 187 GLU A C 1
ATOM 1563 O O . GLU A 1 187 ? 20.411 -9.041 6.206 1.00 96.75 187 GLU A O 1
ATOM 1568 N N . THR A 1 188 ? 19.050 -8.043 7.692 1.00 95.56 188 THR A N 1
ATOM 1569 C CA . THR A 1 188 ? 18.060 -7.565 6.725 1.00 95.56 188 THR A CA 1
ATOM 1570 C C . THR A 1 188 ? 18.692 -6.602 5.726 1.00 95.56 188 THR A C 1
ATOM 1572 O O . THR A 1 188 ? 18.488 -6.743 4.522 1.00 95.56 188 THR A O 1
ATOM 1575 N N . ILE A 1 189 ? 19.508 -5.656 6.192 1.00 95.56 189 ILE A N 1
ATOM 1576 C CA . ILE A 1 189 ? 20.213 -4.699 5.334 1.00 95.56 189 ILE A CA 1
ATOM 1577 C C . ILE A 1 189 ? 21.164 -5.394 4.362 1.00 95.56 189 ILE A C 1
ATOM 1579 O O . ILE A 1 189 ? 21.156 -5.064 3.172 1.00 95.56 189 ILE A O 1
ATOM 1583 N N . GLU A 1 190 ? 21.971 -6.347 4.837 1.00 93.69 190 GLU A N 1
ATOM 1584 C CA . GLU A 1 190 ? 22.902 -7.065 3.961 1.00 93.69 190 GLU A CA 1
ATOM 1585 C C . GLU A 1 190 ? 22.159 -7.878 2.898 1.00 93.69 190 GLU A C 1
ATOM 1587 O O . GLU A 1 190 ? 22.562 -7.867 1.739 1.00 93.69 190 GLU A O 1
ATOM 1592 N N . ARG A 1 191 ? 21.017 -8.484 3.241 1.00 94.38 191 ARG A N 1
ATOM 1593 C CA . ARG A 1 191 ? 20.167 -9.176 2.261 1.00 94.38 191 ARG A CA 1
ATOM 1594 C C . ARG A 1 191 ? 19.525 -8.215 1.264 1.00 94.38 191 ARG A C 1
ATOM 1596 O O . ARG A 1 191 ? 19.572 -8.453 0.061 1.00 94.38 191 ARG A O 1
ATOM 1603 N N . LEU A 1 192 ? 18.938 -7.113 1.736 1.00 93.00 192 LEU A N 1
ATOM 1604 C CA . LEU A 1 192 ? 18.261 -6.130 0.882 1.00 93.00 192 LEU A CA 1
ATOM 1605 C C . LEU A 1 192 ? 19.206 -5.486 -0.128 1.00 93.00 192 LEU A C 1
ATOM 1607 O O . LEU A 1 192 ? 18.827 -5.285 -1.280 1.00 93.00 192 LEU A O 1
ATOM 1611 N N . LYS A 1 193 ? 20.446 -5.215 0.272 1.00 89.19 193 LYS A N 1
ATOM 1612 C CA . LYS A 1 193 ? 21.504 -4.686 -0.595 1.00 89.19 193 LYS A CA 1
ATOM 1613 C C . LYS A 1 193 ? 21.705 -5.511 -1.869 1.00 89.19 193 LYS A C 1
ATOM 1615 O O . LYS A 1 193 ? 21.919 -4.912 -2.923 1.00 89.19 193 LYS A O 1
ATOM 1620 N N . ASP A 1 194 ? 21.579 -6.834 -1.800 1.00 87.62 194 ASP A N 1
ATOM 1621 C CA . ASP A 1 194 ? 21.693 -7.704 -2.974 1.00 87.62 194 ASP A CA 1
ATOM 1622 C C . ASP A 1 194 ? 20.464 -7.575 -3.893 1.00 87.62 194 ASP A C 1
ATOM 1624 O O . ASP A 1 194 ? 20.597 -7.512 -5.118 1.00 87.62 19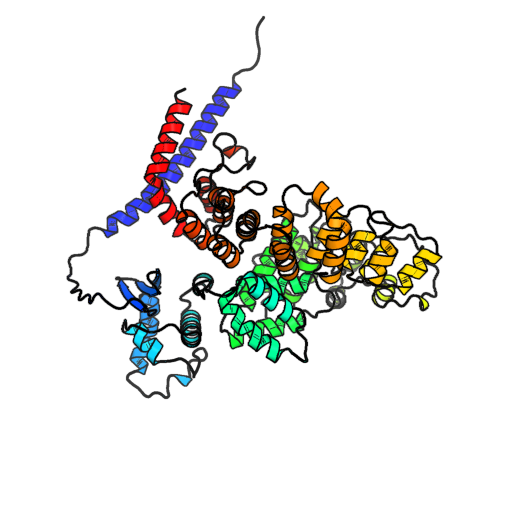4 ASP A O 1
ATOM 1628 N N . PHE A 1 195 ? 19.260 -7.410 -3.327 1.00 87.75 195 PHE A N 1
ATOM 1629 C CA . PHE A 1 195 ? 18.026 -7.225 -4.105 1.00 87.75 195 PHE A CA 1
ATOM 1630 C C . PHE A 1 195 ? 17.962 -5.906 -4.864 1.00 87.75 195 PHE A C 1
ATOM 1632 O O . PHE A 1 195 ? 17.336 -5.858 -5.923 1.00 87.75 195 PHE A O 1
ATOM 1639 N N . VAL A 1 196 ? 18.613 -4.846 -4.374 1.00 83.19 196 VAL A N 1
ATOM 1640 C CA . VAL A 1 196 ? 18.624 -3.523 -5.027 1.00 83.19 196 VAL A CA 1
ATOM 1641 C C . VAL A 1 196 ? 19.011 -3.619 -6.504 1.00 83.19 196 VAL A C 1
ATOM 1643 O O . VAL A 1 196 ? 18.438 -2.922 -7.347 1.00 83.19 196 VAL A O 1
ATOM 1646 N N . MET A 1 197 ? 19.938 -4.521 -6.826 1.00 73.88 197 MET A N 1
ATOM 1647 C CA . MET A 1 197 ? 20.413 -4.747 -8.189 1.00 73.88 197 MET A CA 1
ATOM 1648 C C . MET A 1 197 ? 19.364 -5.413 -9.092 1.00 73.88 197 MET A C 1
ATOM 1650 O O . MET A 1 197 ? 19.376 -5.188 -10.304 1.00 73.88 197 MET A O 1
ATOM 1654 N N . HIS A 1 198 ? 18.447 -6.192 -8.512 1.00 80.06 198 HIS A N 1
ATOM 1655 C CA . HIS A 1 198 ? 17.424 -6.959 -9.224 1.00 80.06 198 HIS A CA 1
ATOM 1656 C C . HIS A 1 198 ? 16.103 -6.196 -9.375 1.00 80.06 198 HIS A C 1
ATOM 1658 O O . HIS A 1 198 ? 15.550 -6.140 -10.473 1.00 80.06 198 HIS A O 1
ATOM 1664 N N . ILE A 1 199 ? 15.598 -5.589 -8.296 1.00 83.25 199 ILE A N 1
ATOM 1665 C CA . ILE A 1 199 ? 14.251 -4.988 -8.277 1.00 83.25 199 ILE A CA 1
ATOM 1666 C C . ILE A 1 199 ? 14.241 -3.481 -8.540 1.00 83.25 199 ILE A C 1
ATOM 1668 O O . ILE A 1 199 ? 13.194 -2.949 -8.881 1.00 83.25 199 ILE A O 1
ATOM 1672 N N . SER A 1 200 ? 15.400 -2.819 -8.469 1.00 85.06 200 SER A N 1
ATOM 1673 C CA . SER A 1 200 ? 15.568 -1.361 -8.490 1.00 85.06 200 SER A CA 1
ATOM 1674 C C . SER A 1 200 ? 15.266 -0.646 -7.166 1.00 85.06 200 SER A C 1
ATOM 1676 O O . SER A 1 200 ? 14.444 -1.071 -6.354 1.00 85.06 200 SER A O 1
ATOM 1678 N N . CYS A 1 201 ? 15.939 0.492 -6.962 1.00 88.50 201 CYS A N 1
ATOM 1679 C CA . CYS A 1 201 ? 15.728 1.360 -5.802 1.00 88.50 201 CYS A CA 1
ATOM 1680 C C . CYS A 1 201 ? 14.272 1.841 -5.716 1.00 88.50 201 CYS A C 1
ATOM 1682 O O . CYS A 1 201 ? 13.684 1.829 -4.637 1.00 88.50 201 CYS A O 1
ATOM 1684 N N . ARG A 1 202 ? 13.654 2.206 -6.849 1.00 90.00 202 ARG A N 1
ATOM 1685 C CA . ARG A 1 202 ? 12.263 2.673 -6.864 1.00 90.00 202 ARG A CA 1
ATOM 1686 C C . ARG A 1 202 ? 11.272 1.612 -6.438 1.00 90.00 202 ARG A C 1
ATOM 1688 O O . ARG A 1 202 ? 10.413 1.924 -5.621 1.00 90.00 202 ARG A O 1
ATOM 1695 N N . GLU A 1 203 ? 11.348 0.398 -6.977 1.00 92.44 203 GLU A N 1
ATOM 1696 C CA . GLU A 1 203 ? 10.388 -0.638 -6.580 1.00 92.44 203 GLU A CA 1
ATOM 1697 C C . GLU A 1 203 ? 10.593 -1.037 -5.117 1.00 92.44 203 GLU A C 1
ATOM 1699 O O . GLU A 1 203 ? 9.612 -1.182 -4.395 1.00 92.44 203 GLU A O 1
ATOM 1704 N N . MET A 1 204 ? 11.840 -1.093 -4.635 1.00 94.44 204 MET A N 1
ATOM 1705 C CA . MET A 1 204 ? 12.111 -1.308 -3.211 1.00 94.44 204 MET A CA 1
ATOM 1706 C C . MET A 1 204 ? 11.513 -0.195 -2.338 1.00 94.44 204 MET A C 1
ATOM 1708 O O . MET A 1 204 ? 10.849 -0.482 -1.348 1.00 94.44 204 MET A O 1
ATOM 1712 N N . VAL A 1 205 ? 11.659 1.073 -2.735 1.00 94.75 205 VAL A N 1
ATOM 1713 C CA . VAL A 1 205 ? 11.011 2.213 -2.066 1.00 94.75 205 VAL A CA 1
ATOM 1714 C C . VAL A 1 205 ? 9.487 2.069 -2.044 1.00 94.75 205 VAL A C 1
ATOM 1716 O O . VAL A 1 205 ? 8.867 2.376 -1.026 1.00 94.75 205 VAL A O 1
ATOM 1719 N N . LYS A 1 206 ? 8.867 1.587 -3.131 1.00 95.81 206 LYS A N 1
ATOM 1720 C CA . LYS A 1 206 ? 7.421 1.321 -3.158 1.00 95.81 206 LYS A CA 1
ATOM 1721 C C . LYS A 1 206 ? 7.034 0.203 -2.188 1.00 95.81 206 LYS A C 1
ATOM 1723 O O . LYS A 1 206 ? 6.020 0.356 -1.513 1.00 95.81 206 LYS A O 1
ATOM 1728 N N . ILE A 1 207 ? 7.826 -0.870 -2.097 1.00 96.06 207 ILE A N 1
ATOM 1729 C CA . ILE A 1 207 ? 7.607 -1.966 -1.138 1.00 96.06 207 ILE A CA 1
ATOM 1730 C C . ILE A 1 207 ? 7.680 -1.432 0.295 1.00 96.06 207 ILE A C 1
ATOM 1732 O O . ILE A 1 207 ? 6.736 -1.634 1.049 1.00 96.06 207 ILE A O 1
ATOM 1736 N N . ILE A 1 208 ? 8.736 -0.685 0.646 1.00 95.44 208 ILE A N 1
ATOM 1737 C CA . ILE A 1 208 ? 8.888 -0.064 1.977 1.00 95.44 208 ILE A CA 1
ATOM 1738 C C . ILE A 1 208 ? 7.696 0.846 2.288 1.00 95.44 208 ILE A C 1
ATOM 1740 O O . ILE A 1 208 ? 7.121 0.783 3.372 1.00 95.44 208 ILE A O 1
ATOM 1744 N N . PHE A 1 209 ? 7.295 1.683 1.326 1.00 95.88 209 PHE A N 1
ATOM 1745 C CA . PHE A 1 209 ? 6.156 2.581 1.491 1.00 95.88 209 PHE A CA 1
ATOM 1746 C C . PHE A 1 209 ? 4.861 1.816 1.758 1.00 95.88 209 PHE A C 1
ATOM 1748 O O . PHE A 1 209 ? 4.132 2.155 2.684 1.00 95.88 209 PHE A O 1
ATOM 1755 N N . TRP A 1 210 ? 4.551 0.797 0.959 1.00 95.38 210 TRP A N 1
ATOM 1756 C CA . TRP A 1 210 ? 3.306 0.056 1.121 1.00 95.38 210 TRP A CA 1
ATOM 1757 C C . TRP A 1 210 ? 3.304 -0.842 2.354 1.00 95.38 210 TRP A C 1
ATOM 1759 O O . TRP A 1 210 ? 2.268 -0.927 3.003 1.00 95.38 210 TRP A O 1
ATOM 1769 N N . ASP A 1 211 ? 4.436 -1.423 2.745 1.00 93.94 211 ASP A N 1
ATOM 1770 C CA . ASP A 1 211 ? 4.534 -2.180 3.996 1.00 93.94 211 ASP A CA 1
ATOM 1771 C C . ASP A 1 211 ? 4.191 -1.299 5.215 1.00 93.94 211 ASP A C 1
ATOM 1773 O O . ASP A 1 211 ? 3.397 -1.707 6.064 1.00 93.94 211 ASP A O 1
ATOM 1777 N N . LEU A 1 212 ? 4.664 -0.044 5.236 1.00 92.62 212 LEU A N 1
ATOM 1778 C CA . LEU A 1 212 ? 4.297 0.956 6.252 1.00 92.62 212 LEU A CA 1
ATOM 1779 C C . LEU A 1 212 ? 2.811 1.322 6.245 1.00 92.62 212 LEU A C 1
ATOM 1781 O O . LEU A 1 212 ? 2.212 1.500 7.301 1.00 92.62 212 LEU A O 1
ATOM 1785 N N . ILE A 1 213 ? 2.215 1.464 5.061 1.00 92.75 213 ILE A N 1
ATOM 1786 C CA . ILE A 1 213 ? 0.791 1.797 4.926 1.00 92.75 213 ILE A CA 1
ATOM 1787 C C . ILE A 1 213 ? -0.093 0.645 5.424 1.00 92.75 213 ILE A C 1
ATOM 1789 O O . ILE A 1 213 ? -1.162 0.890 5.977 1.00 92.75 213 ILE A O 1
ATOM 1793 N N . CYS A 1 214 ? 0.334 -0.604 5.230 1.00 88.69 214 CYS A N 1
ATOM 1794 C CA . CYS A 1 214 ? -0.522 -1.770 5.443 1.00 88.69 214 CYS A CA 1
ATOM 1795 C C . CYS A 1 214 ? -0.346 -2.418 6.827 1.00 88.69 214 CYS A C 1
ATOM 1797 O O . CYS A 1 214 ? -1.268 -3.087 7.304 1.00 88.69 214 CYS A O 1
ATOM 1799 N N . LYS A 1 215 ? 0.803 -2.237 7.501 1.00 79.75 215 LYS A N 1
ATOM 1800 C CA . LYS A 1 215 ? 1.105 -2.904 8.782 1.00 79.75 215 LYS A CA 1
ATOM 1801 C C . LYS A 1 215 ? 1.038 -1.962 9.980 1.00 79.75 215 LYS A C 1
ATOM 1803 O O . LYS A 1 215 ? 1.800 -1.014 10.105 1.00 79.75 215 LYS A O 1
ATOM 1808 N N . LYS A 1 216 ? 0.159 -2.313 10.924 1.00 67.88 216 LYS A N 1
ATOM 1809 C CA . LYS A 1 216 ? -0.153 -1.532 12.136 1.00 67.88 216 LYS A CA 1
ATOM 1810 C C . LYS A 1 216 ? 0.979 -1.461 13.165 1.00 67.88 216 LYS A C 1
ATOM 1812 O O . LYS A 1 216 ? 1.009 -0.536 13.963 1.00 67.88 216 LYS A O 1
ATOM 1817 N N . SER A 1 217 ? 1.861 -2.460 13.204 1.00 56.75 217 SER A N 1
ATOM 1818 C CA . SER A 1 217 ? 2.776 -2.680 14.332 1.00 56.75 217 SER A CA 1
ATOM 1819 C C . SER A 1 217 ? 4.148 -2.024 14.176 1.00 56.75 217 SER A C 1
ATOM 1821 O O . SER A 1 217 ? 5.019 -2.270 15.007 1.00 56.75 217 SER A O 1
ATOM 1823 N N . ARG A 1 218 ? 4.392 -1.260 13.102 1.00 65.31 218 ARG A N 1
ATOM 1824 C CA . ARG A 1 218 ? 5.730 -0.737 12.805 1.00 65.31 218 ARG A CA 1
ATOM 1825 C C . ARG A 1 218 ? 5.827 0.764 12.969 1.00 65.31 218 ARG A C 1
ATOM 1827 O O . ARG A 1 218 ? 4.974 1.524 12.525 1.00 65.31 218 ARG A O 1
ATOM 1834 N N . THR A 1 219 ? 6.926 1.155 13.592 1.00 79.44 219 THR A N 1
ATOM 1835 C CA . THR A 1 219 ? 7.326 2.533 13.812 1.00 79.44 219 THR A CA 1
ATOM 1836 C C . THR A 1 219 ? 7.955 3.083 12.532 1.00 79.44 219 THR A C 1
ATOM 1838 O O . THR A 1 219 ? 8.744 2.411 11.860 1.00 79.44 219 THR A O 1
ATOM 1841 N N . TYR A 1 220 ? 7.579 4.307 12.164 1.00 86.00 220 TYR A N 1
ATOM 1842 C CA . TYR A 1 220 ? 8.176 5.028 11.036 1.00 86.00 220 TYR A CA 1
ATOM 1843 C C . TYR A 1 220 ? 9.700 5.152 11.215 1.00 86.00 220 TYR A C 1
ATOM 1845 O O . TYR A 1 220 ? 10.460 5.046 10.257 1.00 86.00 220 TYR A O 1
ATOM 1853 N N . GLU A 1 221 ? 10.129 5.279 12.466 1.00 89.75 221 GLU A N 1
ATOM 1854 C CA . GLU A 1 221 ? 11.503 5.392 12.934 1.00 89.75 221 GLU A CA 1
ATOM 1855 C C . GLU A 1 221 ? 12.368 4.221 12.444 1.00 89.75 221 GLU A C 1
ATOM 1857 O O . GLU A 1 221 ? 13.442 4.436 11.888 1.00 89.75 221 GLU A O 1
ATOM 1862 N N . MET A 1 222 ? 11.891 2.977 12.572 1.00 89.44 222 MET A N 1
ATOM 1863 C CA . MET A 1 222 ? 12.626 1.796 12.096 1.00 89.44 222 MET A CA 1
ATOM 1864 C C . MET A 1 222 ? 12.854 1.849 10.580 1.00 89.44 222 MET A C 1
ATOM 1866 O O . MET A 1 222 ? 13.936 1.540 10.080 1.00 89.44 222 MET A O 1
ATOM 1870 N N . MET A 1 223 ? 11.839 2.273 9.830 1.00 87.69 223 MET A N 1
ATOM 1871 C CA . MET A 1 223 ? 11.935 2.370 8.373 1.00 87.69 223 MET A CA 1
ATOM 1872 C C . MET A 1 223 ? 12.806 3.536 7.925 1.00 87.69 223 MET A C 1
ATOM 1874 O O . MET A 1 223 ? 13.496 3.442 6.912 1.00 87.69 223 MET A O 1
ATOM 1878 N N . GLU A 1 224 ? 12.829 4.619 8.688 1.00 90.88 224 GLU A N 1
ATOM 1879 C CA . GLU A 1 224 ? 13.766 5.711 8.480 1.00 90.88 224 GLU A CA 1
ATOM 1880 C C . GLU A 1 224 ? 15.217 5.240 8.638 1.00 90.88 224 GLU A C 1
ATOM 1882 O O . GLU A 1 224 ? 16.039 5.480 7.745 1.00 90.88 224 GLU A O 1
ATOM 1887 N N . TRP A 1 225 ? 15.519 4.484 9.699 1.00 92.88 225 TRP A N 1
ATOM 1888 C CA . TRP A 1 225 ? 16.822 3.837 9.864 1.00 92.88 225 TRP A CA 1
ATOM 1889 C C . TRP A 1 225 ? 17.138 2.889 8.709 1.00 92.88 225 TRP A C 1
ATOM 1891 O O . TRP A 1 225 ? 18.252 2.931 8.178 1.00 92.88 225 TRP A O 1
ATOM 1901 N N . LEU A 1 226 ? 16.164 2.082 8.273 1.00 93.12 226 LEU A N 1
ATOM 1902 C CA . LEU A 1 226 ? 16.314 1.177 7.133 1.00 93.12 226 LEU A CA 1
ATOM 1903 C C . LEU A 1 226 ? 16.716 1.948 5.867 1.00 93.12 226 LEU A C 1
ATOM 1905 O O . LEU A 1 226 ? 17.698 1.594 5.216 1.00 93.12 226 LEU A O 1
ATOM 1909 N N . LEU A 1 227 ? 16.012 3.036 5.539 1.00 93.00 227 LEU A N 1
ATOM 1910 C CA . LEU A 1 227 ? 16.294 3.868 4.365 1.00 93.00 227 LEU A CA 1
ATOM 1911 C C . LEU A 1 227 ? 17.689 4.505 4.431 1.00 93.00 227 LEU A C 1
ATOM 1913 O O . LEU A 1 227 ? 18.412 4.492 3.433 1.00 93.00 227 LEU A O 1
ATOM 1917 N N . ILE A 1 228 ? 18.087 5.034 5.593 1.00 92.38 228 ILE A N 1
ATOM 1918 C CA . ILE A 1 228 ? 19.417 5.633 5.805 1.00 92.38 228 ILE A CA 1
ATOM 1919 C C . ILE A 1 228 ? 20.508 4.582 5.629 1.00 92.38 228 ILE A C 1
ATOM 1921 O O . ILE A 1 228 ? 21.524 4.823 4.966 1.00 92.38 228 ILE A O 1
ATOM 1925 N N . ARG A 1 229 ? 20.311 3.404 6.220 1.00 94.44 229 ARG A N 1
ATOM 1926 C CA . ARG A 1 229 ? 21.296 2.334 6.163 1.00 94.44 229 ARG A CA 1
ATOM 1927 C C . ARG A 1 229 ? 21.406 1.762 4.750 1.00 94.44 229 ARG A C 1
ATOM 1929 O O . ARG A 1 229 ? 22.531 1.619 4.276 1.00 94.44 229 ARG A O 1
ATOM 1936 N N . LEU A 1 230 ? 20.289 1.554 4.044 1.00 90.81 230 LEU A N 1
ATOM 1937 C CA . LEU A 1 230 ? 20.271 1.165 2.628 1.00 90.81 230 LEU A CA 1
ATOM 1938 C C . LEU A 1 230 ? 20.992 2.186 1.747 1.00 90.81 230 LEU A C 1
ATOM 1940 O O . LEU A 1 230 ? 21.851 1.806 0.951 1.00 90.81 230 LEU A O 1
ATOM 1944 N N . GLU A 1 231 ? 20.707 3.480 1.909 1.00 90.62 231 GLU A N 1
ATOM 1945 C CA . GLU A 1 231 ? 21.407 4.549 1.188 1.00 90.62 231 GLU A CA 1
ATOM 1946 C C . GLU A 1 231 ? 22.918 4.523 1.466 1.00 90.62 231 GLU A C 1
ATOM 1948 O O . GLU A 1 231 ? 23.713 4.668 0.539 1.00 90.62 231 GLU A O 1
ATOM 1953 N N . THR A 1 232 ? 23.321 4.252 2.710 1.00 88.94 232 THR A N 1
ATOM 1954 C CA . THR A 1 232 ? 24.735 4.163 3.107 1.00 88.94 232 THR A CA 1
ATOM 1955 C C . THR A 1 232 ? 25.445 2.968 2.465 1.00 88.94 232 THR A C 1
ATOM 1957 O O . THR A 1 232 ? 26.555 3.113 1.959 1.00 88.94 232 THR A O 1
ATOM 1960 N N . VAL A 1 233 ? 24.833 1.778 2.466 1.00 87.56 233 VAL A N 1
ATOM 1961 C CA . VAL A 1 233 ? 25.492 0.553 1.965 1.00 87.56 233 VAL A CA 1
ATOM 1962 C C . VAL A 1 233 ? 25.435 0.403 0.442 1.00 87.56 233 VAL A C 1
ATOM 1964 O O . VAL A 1 233 ? 26.269 -0.298 -0.143 1.00 87.56 233 VAL A O 1
ATOM 1967 N N . THR A 1 234 ? 24.460 1.043 -0.210 1.00 82.50 234 THR A N 1
ATOM 1968 C CA . THR A 1 234 ? 24.265 0.973 -1.670 1.00 82.50 234 THR A CA 1
ATOM 1969 C C . THR A 1 234 ? 24.720 2.224 -2.415 1.00 82.50 234 THR A C 1
ATOM 1971 O O . THR A 1 234 ? 24.895 2.167 -3.630 1.00 82.50 234 THR A O 1
ATOM 1974 N N . ASN A 1 235 ? 24.936 3.340 -1.709 1.00 80.62 235 ASN A N 1
ATOM 1975 C CA . ASN A 1 235 ? 25.179 4.669 -2.276 1.00 80.62 235 ASN A CA 1
ATOM 1976 C C . ASN A 1 235 ? 24.040 5.196 -3.176 1.00 80.62 235 ASN A C 1
ATOM 1978 O O . ASN A 1 235 ? 24.275 6.086 -3.997 1.00 80.62 235 ASN A O 1
ATOM 1982 N N . LEU A 1 236 ? 22.808 4.690 -3.021 1.00 84.44 236 LEU A N 1
ATOM 1983 C CA . LEU A 1 236 ? 21.625 5.129 -3.777 1.00 84.44 236 LEU A CA 1
ATOM 1984 C C . LEU A 1 236 ? 20.719 6.059 -2.960 1.00 84.44 236 LEU A C 1
ATOM 1986 O O . LEU A 1 236 ? 20.649 5.953 -1.742 1.00 84.44 236 LEU A O 1
ATOM 1990 N N . TYR A 1 237 ? 19.949 6.922 -3.629 1.00 85.88 237 TYR A N 1
ATOM 1991 C CA . TYR A 1 237 ? 19.081 7.919 -2.982 1.00 85.88 237 TYR A CA 1
ATOM 1992 C C . TYR A 1 237 ? 17.734 7.361 -2.474 1.00 85.88 237 TYR A C 1
ATOM 1994 O O . TYR A 1 237 ? 16.674 7.901 -2.804 1.00 85.88 237 TYR A O 1
ATOM 2002 N N . PHE A 1 238 ? 17.757 6.296 -1.667 1.00 89.44 238 PHE A N 1
ATOM 2003 C CA . PHE A 1 238 ? 16.548 5.665 -1.114 1.00 89.44 238 PHE A CA 1
ATOM 2004 C C . PHE A 1 238 ? 15.621 6.670 -0.440 1.00 89.44 238 PHE A C 1
ATOM 2006 O O . PHE A 1 238 ? 14.424 6.717 -0.714 1.00 89.44 238 PHE A O 1
ATOM 2013 N N . LYS A 1 239 ? 16.190 7.530 0.399 1.00 90.19 239 LYS A N 1
ATOM 2014 C CA . LYS A 1 239 ? 15.440 8.519 1.161 1.00 90.19 239 LYS A CA 1
ATOM 2015 C C . LYS A 1 239 ? 14.772 9.572 0.281 1.00 90.19 239 LYS A C 1
ATOM 2017 O O . LYS A 1 239 ? 13.598 9.878 0.464 1.00 90.19 239 LYS A O 1
ATOM 2022 N N . HIS A 1 240 ? 15.503 10.128 -0.683 1.00 88.12 240 HIS A N 1
ATOM 2023 C CA . HIS A 1 240 ? 14.950 11.117 -1.611 1.00 88.12 240 HIS A CA 1
ATOM 2024 C C . HIS A 1 240 ? 13.826 10.513 -2.466 1.00 88.12 240 HIS A C 1
ATOM 2026 O O . HIS A 1 240 ? 12.768 11.127 -2.608 1.00 88.12 240 HIS A O 1
ATOM 2032 N N . GLU A 1 241 ? 14.024 9.299 -2.996 1.00 90.50 241 GLU A N 1
ATOM 2033 C CA . GLU A 1 241 ? 12.984 8.596 -3.754 1.00 90.50 241 GLU A CA 1
ATOM 2034 C C . GLU A 1 241 ? 11.767 8.278 -2.878 1.00 90.50 241 GLU A C 1
ATOM 2036 O O . GLU A 1 241 ? 10.638 8.473 -3.327 1.00 90.50 241 GLU A O 1
ATOM 2041 N N . PHE A 1 242 ? 11.968 7.878 -1.619 1.00 93.38 242 PHE A N 1
ATOM 2042 C CA . PHE A 1 242 ? 10.884 7.627 -0.668 1.00 93.38 242 PHE A CA 1
ATOM 2043 C C . PHE A 1 242 ? 10.055 8.880 -0.389 1.00 93.38 242 PHE A C 1
ATOM 2045 O O . PHE A 1 242 ? 8.831 8.848 -0.521 1.00 93.38 242 PHE A O 1
ATOM 2052 N N . ILE A 1 243 ? 10.705 10.011 -0.103 1.00 91.88 243 ILE A N 1
ATOM 2053 C CA . ILE A 1 243 ? 10.038 11.304 0.108 1.00 91.88 243 ILE A CA 1
ATOM 2054 C C . ILE A 1 243 ? 9.227 11.708 -1.131 1.00 91.88 243 ILE A C 1
ATOM 2056 O O . ILE A 1 243 ? 8.062 12.104 -1.018 1.00 91.88 243 ILE A O 1
ATOM 2060 N N . ASN A 1 244 ? 9.814 11.592 -2.324 1.00 90.94 244 ASN A N 1
ATOM 2061 C CA . ASN A 1 244 ? 9.140 11.939 -3.575 1.00 90.94 244 ASN A CA 1
ATOM 2062 C C . ASN A 1 244 ? 7.958 11.014 -3.870 1.00 90.94 244 ASN A C 1
ATOM 2064 O O . ASN A 1 244 ? 6.902 11.482 -4.310 1.00 90.94 244 ASN A O 1
ATOM 2068 N N . TYR A 1 245 ? 8.117 9.715 -3.620 1.00 93.44 245 TYR A N 1
ATOM 2069 C CA . TYR A 1 245 ? 7.055 8.738 -3.798 1.00 93.44 245 TYR A CA 1
ATOM 2070 C C . TYR A 1 245 ? 5.906 8.988 -2.818 1.00 93.44 245 TYR A C 1
ATOM 2072 O O . TYR A 1 245 ? 4.763 9.109 -3.261 1.00 93.44 245 TYR A O 1
ATOM 2080 N N . ALA A 1 246 ? 6.199 9.180 -1.528 1.00 93.69 246 ALA A N 1
ATOM 2081 C CA . ALA A 1 246 ? 5.208 9.513 -0.510 1.00 93.69 246 ALA A CA 1
ATOM 2082 C C . ALA A 1 246 ? 4.444 10.792 -0.872 1.00 93.69 246 ALA A C 1
ATOM 2084 O O . ALA A 1 246 ? 3.218 10.774 -0.967 1.00 93.69 246 ALA A O 1
ATOM 2085 N N . LYS A 1 247 ? 5.155 11.870 -1.229 1.00 92.19 247 LYS A N 1
ATOM 2086 C CA . LYS A 1 247 ? 4.552 13.123 -1.710 1.00 92.19 247 LYS A CA 1
ATOM 2087 C C . LYS A 1 247 ? 3.633 12.897 -2.915 1.00 92.19 247 LYS A C 1
ATOM 2089 O O . LYS A 1 247 ? 2.513 13.410 -2.939 1.00 92.19 247 LYS A O 1
ATOM 2094 N N . LYS A 1 248 ? 4.075 12.122 -3.919 1.00 91.81 248 LYS A N 1
ATOM 2095 C CA . LYS A 1 248 ? 3.277 11.779 -5.114 1.00 91.81 248 LYS A CA 1
ATOM 2096 C C . LYS A 1 248 ? 2.004 11.018 -4.729 1.00 91.81 248 LYS A C 1
ATOM 2098 O O . LYS A 1 248 ? 0.939 11.352 -5.249 1.00 91.81 248 LYS A O 1
ATOM 2103 N N . GLN A 1 249 ? 2.091 10.030 -3.835 1.00 92.81 249 GLN A N 1
ATOM 2104 C CA . GLN A 1 249 ? 0.938 9.234 -3.401 1.00 92.81 249 GLN A CA 1
ATOM 2105 C C . GLN A 1 249 ? -0.049 10.050 -2.563 1.00 92.81 249 GLN A C 1
ATOM 2107 O O . GLN A 1 249 ? -1.248 9.995 -2.833 1.00 92.81 249 GLN A O 1
ATOM 2112 N N . THR A 1 250 ? 0.431 10.858 -1.618 1.00 91.94 250 THR A N 1
ATOM 2113 C CA . THR A 1 250 ? -0.412 11.715 -0.772 1.00 91.94 250 THR A CA 1
ATOM 2114 C C . THR A 1 250 ? -1.103 12.799 -1.594 1.00 91.94 250 THR A C 1
ATOM 2116 O O . THR A 1 250 ? -2.305 13.004 -1.453 1.00 91.94 250 THR A O 1
ATOM 2119 N N . LYS A 1 251 ? -0.400 13.425 -2.548 1.00 90.88 251 LYS A N 1
ATOM 2120 C CA . LYS A 1 251 ? -1.007 14.376 -3.494 1.00 90.88 251 LYS A CA 1
ATOM 2121 C C . LYS A 1 251 ? -2.052 13.710 -4.392 1.00 90.88 251 LYS A C 1
ATOM 2123 O O . LYS A 1 251 ? -3.110 14.286 -4.629 1.00 90.88 251 LYS A O 1
ATOM 2128 N N . LYS A 1 252 ? -1.773 12.501 -4.901 1.00 89.56 252 LYS A N 1
ATOM 2129 C CA . LYS A 1 252 ? -2.737 11.722 -5.699 1.00 89.56 252 LYS A CA 1
ATOM 2130 C C . LYS A 1 252 ? -3.988 11.402 -4.884 1.00 89.56 252 LYS A C 1
ATOM 2132 O O . LYS A 1 252 ? -5.077 11.513 -5.434 1.00 89.56 252 LYS A O 1
ATOM 2137 N N . ALA A 1 253 ? -3.823 11.016 -3.619 1.00 89.31 253 ALA A N 1
ATOM 2138 C CA . ALA A 1 253 ? -4.933 10.819 -2.702 1.00 89.31 253 ALA A CA 1
ATOM 2139 C C . ALA A 1 253 ? -5.702 12.141 -2.568 1.00 89.31 253 ALA A C 1
ATOM 2141 O O . ALA A 1 253 ? -6.761 12.280 -3.156 1.00 89.31 253 ALA A O 1
ATOM 2142 N N . LEU A 1 254 ? -5.123 13.194 -2.001 1.00 87.19 254 LEU A N 1
ATOM 2143 C CA . LEU A 1 254 ? -5.842 14.447 -1.725 1.00 87.19 254 LEU A CA 1
ATOM 2144 C C . LEU A 1 254 ? -6.555 15.083 -2.936 1.00 87.19 254 LEU A C 1
ATOM 2146 O O . LEU A 1 254 ? -7.632 15.648 -2.773 1.00 87.19 254 LEU A O 1
ATOM 2150 N N . ASN A 1 255 ? -6.023 14.937 -4.153 1.00 85.50 255 ASN A N 1
ATOM 2151 C CA . ASN A 1 255 ? -6.659 15.461 -5.369 1.00 85.50 255 ASN A CA 1
ATOM 2152 C C . ASN A 1 255 ? -7.907 14.689 -5.831 1.00 85.50 255 ASN A C 1
ATOM 2154 O O . ASN A 1 255 ? -8.726 15.238 -6.562 1.00 85.50 255 ASN A O 1
ATOM 2158 N N . ASN A 1 256 ? -8.062 13.422 -5.449 1.00 82.06 256 ASN A N 1
ATOM 2159 C CA . ASN A 1 256 ? -9.199 12.592 -5.856 1.00 82.06 256 ASN A CA 1
ATOM 2160 C C . ASN A 1 256 ? -10.408 12.741 -4.897 1.00 82.06 256 ASN A C 1
ATOM 2162 O O . ASN A 1 256 ? -11.240 11.839 -4.825 1.00 82.06 256 ASN A O 1
ATOM 2166 N N . SER A 1 257 ? -10.452 13.785 -4.055 1.00 61.78 257 SER A N 1
ATOM 2167 C CA . SER A 1 257 ? -11.231 13.859 -2.795 1.00 61.78 257 SER A CA 1
ATOM 2168 C C . SER A 1 257 ? -12.756 13.846 -2.936 1.00 61.78 257 SER A C 1
ATOM 2170 O O . SER A 1 257 ? -13.461 13.813 -1.934 1.00 61.78 257 SER A O 1
ATOM 2172 N N . PHE A 1 258 ? -13.280 13.790 -4.160 1.00 57.72 258 PHE A N 1
ATOM 2173 C CA . PHE A 1 258 ? -14.716 13.679 -4.420 1.00 57.72 258 PHE A CA 1
ATOM 2174 C C . PHE A 1 258 ? -15.274 12.245 -4.290 1.00 57.72 258 PHE A C 1
ATOM 2176 O O . PHE A 1 258 ? -16.490 12.078 -4.246 1.00 57.72 258 PHE A O 1
ATOM 2183 N N . HIS A 1 259 ? -14.425 11.214 -4.183 1.00 56.00 259 HIS A N 1
ATOM 2184 C CA . HIS A 1 259 ? -14.842 9.816 -3.988 1.00 56.00 259 HIS A CA 1
ATOM 2185 C C . HIS A 1 259 ? -14.026 9.143 -2.876 1.00 56.00 259 HIS A C 1
ATOM 2187 O O . HIS A 1 259 ? -12.871 9.508 -2.671 1.00 56.00 259 HIS A O 1
ATOM 2193 N N . TYR A 1 260 ? -14.627 8.178 -2.163 1.00 52.81 260 TYR A N 1
ATOM 2194 C CA . TYR A 1 260 ? -13.985 7.366 -1.116 1.00 52.81 260 TYR A CA 1
ATOM 2195 C C . TYR A 1 260 ? -12.575 6.938 -1.536 1.00 52.81 260 TYR A C 1
ATOM 2197 O O . TYR A 1 260 ? -12.394 6.380 -2.619 1.00 52.81 260 TYR A O 1
ATOM 2205 N N . GLN A 1 261 ? -11.576 7.225 -0.701 1.00 67.12 261 GLN A N 1
ATOM 2206 C CA . GLN A 1 261 ? -10.182 6.991 -1.053 1.00 67.12 261 GLN A CA 1
ATOM 2207 C C . GLN A 1 261 ? -9.559 5.906 -0.213 1.00 67.12 261 GLN A C 1
ATOM 2209 O O . GLN A 1 261 ? -9.412 6.038 1.000 1.00 67.12 261 GLN A O 1
ATOM 2214 N N . GLU A 1 262 ? -9.089 4.883 -0.909 1.00 77.25 262 GLU A N 1
ATOM 2215 C CA . GLU A 1 262 ? -8.231 3.868 -0.332 1.00 77.25 262 GLU A CA 1
ATOM 2216 C C . GLU A 1 262 ? -6.956 4.506 0.239 1.00 77.25 262 GLU A C 1
ATOM 2218 O O . GLU A 1 262 ? -6.146 5.138 -0.462 1.00 77.25 262 GLU A O 1
ATOM 2223 N N . ASN A 1 263 ? -6.773 4.289 1.537 1.00 88.06 263 ASN A N 1
ATOM 2224 C CA . ASN A 1 263 ? -5.579 4.603 2.305 1.00 88.06 263 ASN A CA 1
ATOM 2225 C C . ASN A 1 263 ? -5.206 6.098 2.369 1.00 88.06 263 ASN A C 1
ATOM 2227 O O . ASN A 1 263 ? -4.021 6.435 2.383 1.00 88.06 263 ASN A O 1
ATOM 2231 N N . LEU A 1 264 ? -6.181 7.019 2.325 1.00 92.00 264 LEU A N 1
ATOM 2232 C CA . LEU A 1 264 ? -5.911 8.461 2.448 1.00 92.00 264 LEU A CA 1
ATOM 2233 C C . LEU A 1 264 ? -5.267 8.802 3.798 1.00 92.00 264 LEU A C 1
ATOM 2235 O O . LEU A 1 264 ? -4.250 9.494 3.812 1.00 92.00 264 LEU A O 1
ATOM 2239 N N . GLN A 1 265 ? -5.831 8.307 4.903 1.00 92.44 265 GLN A N 1
ATOM 2240 C CA . GLN A 1 265 ? -5.313 8.573 6.247 1.00 92.44 265 GLN A CA 1
ATOM 2241 C C . GLN A 1 265 ? -3.893 8.058 6.409 1.00 92.44 265 GLN A C 1
ATOM 2243 O O . GLN A 1 265 ? -3.023 8.814 6.819 1.00 92.44 265 GLN A O 1
ATOM 2248 N N . GLU A 1 266 ? -3.634 6.831 5.977 1.00 94.00 266 GLU A N 1
ATOM 2249 C CA . GLU A 1 266 ? -2.336 6.181 6.071 1.00 94.00 266 GLU A CA 1
ATOM 2250 C C . GLU A 1 266 ? -1.284 6.983 5.286 1.00 94.00 266 GLU A C 1
ATOM 2252 O O . GLU A 1 266 ? -0.198 7.269 5.790 1.00 94.00 266 GLU A O 1
ATOM 2257 N N . LYS A 1 267 ? -1.618 7.431 4.064 1.00 94.31 267 LYS A N 1
ATOM 2258 C CA . LYS A 1 267 ? -0.727 8.255 3.223 1.00 94.31 267 LYS A CA 1
ATOM 2259 C C . LYS A 1 267 ? -0.483 9.639 3.825 1.00 94.31 267 LYS A C 1
ATOM 2261 O O . LYS A 1 267 ? 0.633 10.154 3.741 1.00 94.31 267 LYS A O 1
ATOM 2266 N N . CYS A 1 268 ? -1.511 10.270 4.391 1.00 93.25 268 CYS A N 1
ATOM 2267 C CA . CYS A 1 268 ? -1.371 11.556 5.071 1.00 93.25 268 CYS A CA 1
ATOM 2268 C C . CYS A 1 268 ? -0.522 11.422 6.335 1.00 93.25 268 CYS A C 1
ATOM 2270 O O . CYS A 1 268 ? 0.393 12.217 6.521 1.00 93.25 268 CYS A O 1
ATOM 2272 N N . TYR A 1 269 ? -0.777 10.390 7.134 1.00 94.12 269 TYR A N 1
ATOM 2273 C CA . TYR A 1 269 ? -0.070 10.076 8.367 1.00 94.12 269 TYR A CA 1
ATOM 2274 C C . TYR A 1 269 ? 1.412 9.812 8.119 1.00 94.12 269 TYR A C 1
ATOM 2276 O O . TYR A 1 269 ? 2.276 10.455 8.713 1.00 94.12 269 TYR A O 1
ATOM 2284 N N . LEU A 1 270 ? 1.722 8.938 7.160 1.00 93.94 270 LEU A N 1
ATOM 2285 C CA . LEU A 1 270 ? 3.100 8.655 6.784 1.00 93.94 270 LEU A CA 1
ATOM 2286 C C . LEU A 1 270 ? 3.802 9.909 6.251 1.00 93.94 270 LEU A C 1
ATOM 2288 O O . LEU A 1 270 ? 4.923 10.214 6.649 1.00 93.94 270 LEU A O 1
ATOM 2292 N N . PHE A 1 271 ? 3.143 10.682 5.382 1.00 93.44 271 PHE A N 1
ATOM 2293 C CA . PHE A 1 271 ? 3.739 11.919 4.879 1.00 93.44 271 PHE A CA 1
ATOM 2294 C C . PHE A 1 271 ? 3.940 12.957 5.986 1.00 93.44 271 PHE A C 1
ATOM 2296 O O . PHE A 1 271 ? 4.920 13.696 5.957 1.00 93.44 271 PHE A O 1
ATOM 2303 N N . ARG A 1 272 ? 3.056 12.983 6.987 1.00 93.00 272 ARG A N 1
ATOM 2304 C CA . ARG A 1 272 ? 3.209 13.833 8.161 1.00 93.00 272 ARG A CA 1
ATOM 2305 C C . ARG A 1 272 ? 4.467 13.478 8.953 1.00 93.00 272 ARG A C 1
ATOM 2307 O O . ARG A 1 272 ? 5.268 14.372 9.207 1.00 93.00 272 ARG A O 1
ATOM 2314 N N . LYS A 1 273 ? 4.689 12.192 9.235 1.00 93.19 273 LYS A N 1
ATOM 2315 C CA . LYS A 1 273 ? 5.912 11.700 9.895 1.00 93.19 273 LYS A CA 1
ATOM 2316 C C . LYS A 1 273 ? 7.183 12.088 9.136 1.00 93.19 273 LYS A C 1
ATOM 2318 O O . LYS A 1 273 ? 8.152 12.533 9.740 1.00 93.19 273 LYS A O 1
ATOM 2323 N N . ILE A 1 274 ? 7.155 12.019 7.803 1.00 91.88 274 ILE A N 1
ATOM 2324 C CA . ILE A 1 274 ? 8.276 12.464 6.959 1.00 91.88 274 ILE A CA 1
ATOM 2325 C C . ILE A 1 274 ? 8.568 13.960 7.149 1.00 91.88 274 ILE A C 1
ATOM 2327 O O . ILE A 1 274 ? 9.738 14.339 7.235 1.00 91.88 274 ILE A O 1
ATOM 2331 N N . ILE A 1 275 ? 7.532 14.806 7.212 1.00 90.88 275 ILE A N 1
ATOM 2332 C CA . ILE A 1 275 ? 7.680 16.257 7.417 1.00 90.88 275 ILE A CA 1
ATOM 2333 C C . ILE A 1 275 ? 8.253 16.567 8.802 1.00 90.88 275 ILE A C 1
ATOM 2335 O O . ILE A 1 275 ? 9.100 17.451 8.912 1.00 90.88 275 ILE A O 1
ATOM 2339 N N . ASP A 1 276 ? 7.789 15.861 9.834 1.00 90.31 276 ASP A N 1
ATOM 2340 C CA . ASP A 1 276 ? 8.264 16.056 11.207 1.00 90.31 276 ASP A CA 1
ATOM 2341 C C . ASP A 1 276 ? 9.686 15.498 11.418 1.00 90.31 276 ASP A C 1
ATOM 2343 O O . ASP A 1 276 ? 10.370 15.892 12.365 1.00 90.31 276 ASP A O 1
ATOM 2347 N N . SER A 1 277 ? 10.170 14.629 10.520 1.00 89.38 277 SER A N 1
ATOM 2348 C CA . SER A 1 277 ? 11.538 14.114 10.583 1.00 89.38 277 SER A CA 1
ATOM 2349 C C . SER A 1 277 ? 12.578 15.238 10.421 1.00 89.38 277 SER A C 1
ATOM 2351 O O . SER A 1 277 ? 12.392 16.164 9.620 1.00 89.38 277 SER A O 1
ATOM 2353 N N . PRO A 1 278 ? 13.751 15.141 11.080 1.00 87.56 278 PRO A N 1
ATOM 2354 C CA . PRO A 1 278 ? 14.818 16.149 10.981 1.00 87.56 278 PRO A CA 1
ATOM 2355 C C . PRO A 1 278 ? 15.409 16.269 9.568 1.00 87.56 278 PRO A C 1
ATOM 2357 O O . PRO A 1 278 ? 16.242 17.130 9.280 1.00 87.56 278 PRO A O 1
ATOM 2360 N N . TYR A 1 279 ? 15.010 15.374 8.678 1.00 77.38 279 TYR A N 1
ATOM 2361 C CA . TYR A 1 279 ? 15.588 15.204 7.371 1.00 77.38 279 TYR A CA 1
ATOM 2362 C C . TYR A 1 279 ? 14.845 15.915 6.251 1.00 77.38 279 TYR A C 1
ATOM 2364 O O . TYR A 1 279 ? 15.430 16.135 5.185 1.00 77.38 279 TYR A O 1
ATOM 2372 N N . MET A 1 280 ? 13.575 16.253 6.459 1.00 82.38 280 MET A N 1
ATOM 2373 C CA . MET A 1 280 ? 12.822 17.044 5.506 1.00 82.38 280 MET A CA 1
ATOM 2374 C C . MET A 1 280 ? 12.899 18.506 5.931 1.00 82.38 280 MET A C 1
ATOM 2376 O O . MET A 1 280 ? 12.295 18.935 6.906 1.00 82.38 280 MET A O 1
ATOM 2380 N N . ASN A 1 281 ? 13.641 19.320 5.179 1.00 77.75 281 ASN A N 1
ATOM 2381 C CA . ASN A 1 281 ? 13.562 20.761 5.382 1.00 77.75 281 ASN A CA 1
ATOM 2382 C C . ASN A 1 281 ? 12.149 21.208 4.986 1.00 77.75 281 ASN A C 1
ATOM 2384 O O . ASN A 1 281 ? 11.773 21.057 3.823 1.00 77.75 281 ASN A O 1
ATOM 2388 N N . TYR A 1 282 ? 11.384 21.782 5.918 1.00 71.25 282 TYR A N 1
ATOM 2389 C CA . TYR A 1 282 ? 10.025 22.281 5.668 1.00 71.25 282 TYR A CA 1
ATOM 2390 C C . TYR A 1 282 ? 9.942 23.201 4.431 1.00 71.25 282 TYR A C 1
ATOM 2392 O O . TYR A 1 282 ? 8.933 23.225 3.727 1.00 71.25 282 TYR A O 1
ATOM 2400 N N . LYS A 1 283 ? 11.030 23.909 4.087 1.00 73.38 283 LYS A N 1
ATOM 2401 C CA . LYS A 1 283 ? 11.126 24.734 2.869 1.00 73.38 283 LYS A CA 1
ATOM 2402 C C . LYS A 1 283 ? 11.056 23.927 1.564 1.00 73.38 283 LYS A C 1
ATOM 2404 O O . LYS A 1 283 ? 10.754 24.491 0.524 1.00 73.38 283 LYS A O 1
ATOM 2409 N N . CYS A 1 284 ? 11.327 22.623 1.590 1.00 69.19 284 CYS A N 1
ATOM 2410 C CA . CYS A 1 284 ? 11.171 21.729 0.434 1.00 69.19 284 CYS A CA 1
ATOM 2411 C C . CYS A 1 284 ? 9.708 21.312 0.215 1.00 69.19 284 CYS A C 1
ATOM 2413 O O . CYS A 1 284 ? 9.334 20.869 -0.870 1.00 69.19 284 CYS A O 1
ATOM 2415 N N . VAL A 1 285 ? 8.877 21.441 1.251 1.00 70.38 285 VAL A N 1
ATOM 2416 C CA . VAL A 1 285 ? 7.429 21.206 1.189 1.00 70.38 285 VAL A CA 1
ATOM 2417 C C . VAL A 1 285 ? 6.700 22.483 0.770 1.00 70.38 285 VAL A C 1
ATOM 2419 O O . VAL A 1 285 ? 5.624 22.419 0.178 1.00 70.38 285 VAL A O 1
ATOM 2422 N N . SER A 1 286 ? 7.303 23.648 1.029 1.00 66.81 286 SER A N 1
ATOM 2423 C CA . SER A 1 286 ? 6.606 24.925 0.939 1.00 66.81 286 SER A CA 1
ATOM 2424 C C . SER A 1 286 ? 6.183 25.354 -0.457 1.00 66.81 286 SER A C 1
ATOM 2426 O O . SER A 1 286 ? 5.196 26.073 -0.600 1.00 66.81 286 SER A O 1
ATOM 2428 N N . SER A 1 287 ? 6.873 24.887 -1.495 1.00 72.56 287 SER A N 1
ATOM 2429 C CA . SER A 1 287 ? 6.473 25.134 -2.882 1.00 72.56 287 SER A CA 1
ATOM 2430 C C . SER A 1 287 ? 5.200 24.392 -3.294 1.00 72.56 287 SER A C 1
ATOM 2432 O O . SER A 1 287 ? 4.649 24.687 -4.349 1.00 72.56 287 SER A O 1
ATOM 2434 N N . ASP A 1 288 ? 4.741 23.427 -2.494 1.00 71.81 288 ASP A N 1
ATOM 2435 C CA . ASP A 1 288 ? 3.609 22.555 -2.807 1.00 71.81 288 ASP A CA 1
ATOM 2436 C C . ASP A 1 288 ? 2.485 22.614 -1.754 1.00 71.81 288 ASP A C 1
ATOM 2438 O O . ASP A 1 288 ? 1.654 21.707 -1.693 1.00 71.81 288 ASP A O 1
ATOM 2442 N N . TYR A 1 289 ? 2.426 23.667 -0.930 1.00 70.06 289 TYR A N 1
ATOM 2443 C CA . TYR A 1 289 ? 1.444 23.778 0.160 1.00 70.06 289 TYR A CA 1
ATOM 2444 C C . TYR A 1 289 ? -0.015 23.654 -0.284 1.00 70.06 289 TYR A C 1
ATOM 2446 O O . TYR A 1 289 ? -0.832 23.174 0.500 1.00 70.06 289 TYR A O 1
ATOM 2454 N N . ASP A 1 290 ? -0.340 24.015 -1.527 1.00 76.88 290 ASP A N 1
ATOM 2455 C CA . ASP A 1 290 ? -1.713 24.032 -2.037 1.00 76.88 290 ASP A CA 1
ATOM 2456 C C . ASP A 1 290 ? -2.454 22.708 -1.813 1.00 76.88 290 ASP A C 1
ATOM 2458 O O . ASP A 1 290 ? -3.648 22.721 -1.532 1.00 76.88 290 ASP A O 1
ATOM 2462 N N . PHE A 1 291 ? -1.762 21.559 -1.882 1.00 80.38 291 PHE A N 1
ATOM 2463 C CA . PHE A 1 291 ? -2.420 20.266 -1.670 1.00 80.38 291 PHE A CA 1
ATOM 2464 C C . PHE A 1 291 ? -2.522 19.860 -0.191 1.00 80.38 291 PHE A C 1
ATOM 2466 O O . PHE A 1 291 ? -3.431 19.120 0.176 1.00 80.38 291 PHE A O 1
ATOM 2473 N N . LEU A 1 292 ? -1.627 20.339 0.678 1.00 78.75 292 LEU A N 1
ATOM 2474 C CA . LEU A 1 292 ? -1.670 20.024 2.114 1.00 78.75 292 LEU A CA 1
ATOM 2475 C C . LEU A 1 292 ? -2.845 20.697 2.821 1.00 78.75 292 LEU A C 1
ATOM 2477 O O . LEU A 1 292 ? -3.362 20.174 3.805 1.00 78.75 292 LEU A O 1
ATOM 2481 N N . CYS A 1 293 ? -3.321 21.807 2.261 1.00 79.06 293 CYS A N 1
ATOM 2482 C CA . CYS A 1 293 ? -4.476 22.556 2.745 1.00 79.06 293 CYS A CA 1
ATOM 2483 C C . CYS A 1 293 ? -5.783 21.750 2.738 1.00 79.06 293 CYS A C 1
ATOM 2485 O O . CYS A 1 293 ? -6.760 22.178 3.345 1.00 79.06 293 CYS A O 1
ATOM 2487 N N . TYR A 1 294 ? -5.824 20.598 2.061 1.00 80.56 294 TYR A N 1
ATOM 2488 C CA . TYR A 1 294 ? -7.025 19.773 1.967 1.00 80.56 294 TYR A CA 1
ATOM 2489 C C . TYR A 1 294 ? -7.225 18.819 3.153 1.00 80.56 294 TYR A C 1
ATOM 2491 O O . TYR A 1 294 ? -8.317 18.265 3.273 1.00 80.56 294 TYR A O 1
ATOM 2499 N N . HIS A 1 295 ? -6.232 18.624 4.035 1.00 88.88 295 HIS A N 1
ATOM 2500 C CA . H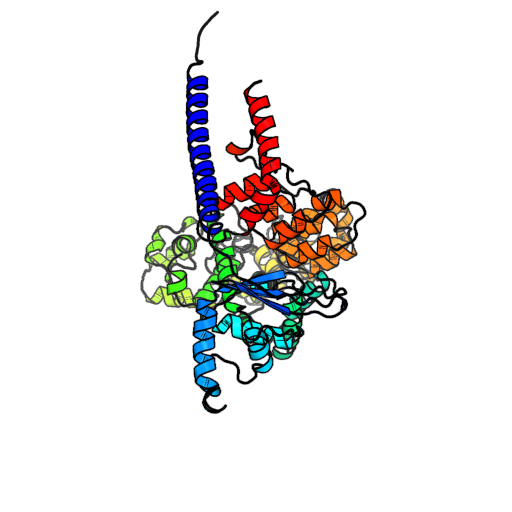IS A 1 295 ? -6.359 17.687 5.159 1.00 88.88 295 HIS A CA 1
ATOM 2501 C C . HIS A 1 295 ? -6.077 18.337 6.525 1.00 88.88 295 HIS A C 1
ATOM 2503 O O . HIS A 1 295 ? -5.031 18.972 6.687 1.00 88.88 295 HIS A O 1
ATOM 2509 N N . PRO A 1 296 ? -6.932 18.124 7.548 1.00 89.38 296 PRO A N 1
ATOM 2510 C CA . PRO A 1 296 ? -6.745 18.740 8.863 1.00 89.38 296 PRO A CA 1
ATOM 2511 C C . PRO A 1 296 ? -5.459 18.320 9.603 1.00 89.38 296 PRO A C 1
ATOM 2513 O O . PRO A 1 296 ? -5.045 18.992 10.533 1.00 89.38 296 PRO A O 1
ATOM 2516 N N . MET A 1 297 ? -4.806 17.231 9.192 1.00 91.12 297 MET A N 1
ATOM 2517 C CA . MET A 1 297 ? -3.541 16.744 9.778 1.00 91.12 297 MET A CA 1
ATOM 2518 C C . MET A 1 297 ? -2.337 17.679 9.536 1.00 91.12 297 MET A C 1
ATOM 2520 O O . MET A 1 297 ? -1.295 17.546 10.177 1.00 91.12 297 MET A O 1
ATOM 2524 N N . PHE A 1 298 ? -2.450 18.609 8.583 1.00 90.69 298 PHE A N 1
ATOM 2525 C CA . PHE A 1 298 ? -1.363 19.521 8.201 1.00 90.69 298 PHE A CA 1
ATOM 2526 C C . PHE A 1 298 ? -1.609 20.973 8.638 1.00 90.69 298 PHE A C 1
ATOM 2528 O O . PHE A 1 298 ? -0.896 21.884 8.218 1.00 90.69 298 PHE A O 1
ATOM 2535 N N . THR A 1 299 ? -2.620 21.228 9.467 1.00 87.56 299 THR A N 1
ATOM 2536 C CA . THR A 1 299 ? -3.042 22.590 9.838 1.00 87.56 299 THR A CA 1
ATOM 2537 C C . THR A 1 299 ? -2.024 23.362 10.665 1.00 87.56 299 THR A C 1
ATOM 2539 O O . THR A 1 299 ? -1.968 24.577 10.542 1.00 87.56 299 THR A O 1
ATOM 2542 N N . ASP A 1 300 ? -1.228 22.708 11.510 1.00 86.81 300 ASP A N 1
ATOM 2543 C CA . ASP A 1 300 ? -0.154 23.367 12.268 1.00 86.81 300 ASP A CA 1
ATOM 2544 C C . ASP A 1 300 ? 1.058 23.699 11.380 1.00 86.81 300 ASP A C 1
ATOM 2546 O O . ASP A 1 300 ? 1.809 24.617 11.703 1.00 86.81 300 ASP A O 1
ATOM 2550 N N . ILE A 1 301 ? 1.225 23.005 10.245 1.00 87.31 301 ILE A N 1
ATOM 2551 C CA . ILE A 1 301 ? 2.259 23.310 9.241 1.00 87.31 301 ILE A CA 1
ATOM 2552 C C . ILE A 1 301 ? 1.822 24.480 8.358 1.00 87.31 301 ILE A C 1
ATOM 2554 O O . ILE A 1 301 ? 2.637 25.339 8.018 1.00 87.31 301 ILE A O 1
ATOM 2558 N N . VAL A 1 302 ? 0.537 24.536 7.990 1.00 85.88 302 VAL A N 1
ATOM 2559 C CA . VAL A 1 302 ? -0.004 25.587 7.116 1.00 85.88 302 VAL A CA 1
ATOM 2560 C C . VAL A 1 302 ? -1.217 26.302 7.745 1.00 85.88 302 VAL A C 1
ATOM 2562 O O . VAL A 1 302 ? -2.325 26.257 7.196 1.00 85.88 302 VAL A O 1
ATOM 2565 N N . PRO A 1 303 ? -1.042 27.007 8.887 1.00 80.94 303 PRO A N 1
ATOM 2566 C CA . PRO A 1 303 ? -2.157 27.563 9.658 1.00 80.94 303 PRO A CA 1
ATOM 2567 C C . PRO A 1 303 ? -3.030 28.527 8.868 1.00 80.94 303 PRO A C 1
ATOM 2569 O O . PRO A 1 303 ? -4.235 28.580 9.080 1.00 80.94 303 PRO A O 1
ATOM 2572 N N . GLN A 1 304 ? -2.467 29.280 7.925 1.00 79.88 304 GLN A N 1
ATOM 2573 C CA . GLN A 1 304 ? -3.204 30.269 7.139 1.00 79.88 304 GLN A CA 1
ATOM 2574 C C . GLN A 1 304 ? -4.321 29.664 6.273 1.00 79.88 304 GLN A C 1
ATOM 2576 O O . GLN A 1 304 ? -5.270 30.373 5.938 1.00 79.88 304 GLN A O 1
ATOM 2581 N N . TYR A 1 305 ? -4.257 28.366 5.959 1.00 74.38 305 TYR A N 1
ATOM 2582 C CA . TYR A 1 305 ? -5.248 27.699 5.113 1.00 74.38 305 TYR A CA 1
ATOM 2583 C C . TYR A 1 305 ? -6.289 26.890 5.882 1.00 74.38 305 TYR A C 1
ATOM 2585 O O . TYR A 1 305 ? -7.150 26.277 5.252 1.00 74.38 305 TYR A O 1
ATOM 2593 N N . HIS A 1 306 ? -6.292 26.938 7.221 1.00 70.75 306 HIS A N 1
ATOM 2594 C CA . HIS A 1 306 ? -7.289 26.219 8.021 1.00 70.75 306 HIS A CA 1
ATOM 2595 C C . HIS A 1 306 ? -8.723 26.537 7.565 1.00 70.75 306 HIS A C 1
ATOM 2597 O O . HIS A 1 306 ? -9.550 25.642 7.509 1.00 70.75 306 HIS A O 1
ATOM 2603 N N . LYS A 1 307 ? -9.010 27.774 7.130 1.00 67.12 307 LYS A N 1
ATOM 2604 C CA . LYS A 1 307 ? -10.343 28.199 6.657 1.00 67.12 307 LYS A CA 1
ATOM 2605 C C . LYS A 1 307 ? -10.861 27.447 5.422 1.00 67.12 307 LYS A C 1
ATOM 2607 O O . LYS A 1 307 ? -12.065 27.479 5.186 1.00 67.12 307 LYS A O 1
ATOM 2612 N N . PHE A 1 308 ? -9.984 26.808 4.646 1.00 67.88 308 PHE A N 1
ATOM 2613 C CA . PHE A 1 308 ? -10.340 26.082 3.420 1.00 67.88 308 PHE A CA 1
ATOM 2614 C C . PHE A 1 308 ? -10.529 24.577 3.636 1.00 67.88 308 PHE A C 1
ATOM 2616 O O . PHE A 1 308 ? -11.008 23.887 2.739 1.00 67.88 308 PHE A O 1
ATOM 2623 N N . VAL A 1 309 ? -10.179 24.061 4.817 1.00 65.75 309 VAL A N 1
ATOM 2624 C CA . VAL A 1 309 ? -10.348 22.646 5.147 1.00 65.75 309 VAL A CA 1
ATOM 2625 C C . VAL A 1 309 ? -11.845 22.346 5.275 1.00 65.75 309 VAL A C 1
ATOM 2627 O O . VAL A 1 309 ? -12.568 23.048 5.985 1.00 65.75 309 VAL A O 1
ATOM 2630 N N . HIS A 1 310 ? -12.326 21.287 4.619 1.00 65.12 310 HIS A N 1
ATOM 2631 C CA . HIS A 1 310 ? -13.705 20.804 4.750 1.00 65.12 310 HIS A CA 1
ATOM 2632 C C . HIS A 1 310 ? -13.953 20.210 6.153 1.00 65.12 310 HIS A C 1
ATOM 2634 O O . HIS A 1 310 ? -14.070 19.002 6.336 1.00 65.12 310 HIS A O 1
ATOM 2640 N N . PHE A 1 311 ? -14.060 21.068 7.173 1.00 63.72 311 PHE A N 1
ATOM 2641 C CA . PHE A 1 311 ? -14.239 20.677 8.578 1.00 63.72 311 PHE A CA 1
ATOM 2642 C C . PHE A 1 311 ? -15.518 19.897 8.873 1.00 63.72 311 PHE A C 1
ATOM 2644 O O . PHE A 1 311 ? -15.640 19.333 9.958 1.00 63.72 311 PHE A O 1
ATOM 2651 N N . TYR A 1 312 ? -16.479 19.875 7.948 1.00 63.97 312 TYR A N 1
ATOM 2652 C CA . TYR A 1 312 ? -17.750 19.184 8.154 1.00 63.97 312 TYR A CA 1
ATOM 2653 C C . TYR A 1 312 ? -17.566 17.693 8.448 1.00 63.97 312 TYR A C 1
ATOM 2655 O O . TYR A 1 312 ? -18.373 17.125 9.175 1.00 63.97 312 TYR A O 1
ATOM 2663 N N . GLU A 1 313 ? -16.489 17.079 7.954 1.00 76.38 313 GLU A N 1
ATOM 2664 C CA . GLU A 1 313 ? -16.223 15.662 8.203 1.00 76.38 313 GLU A CA 1
ATOM 2665 C C . GLU A 1 313 ? -15.581 15.371 9.568 1.00 76.38 313 GLU A C 1
ATOM 2667 O O . GLU A 1 313 ? -15.684 14.245 10.042 1.00 76.38 313 GLU A O 1
ATOM 2672 N N . TYR A 1 314 ? -14.956 16.361 10.221 1.00 82.56 314 TYR A N 1
ATOM 2673 C CA . TYR A 1 314 ? -14.190 16.186 11.465 1.00 82.56 314 TYR A CA 1
ATOM 2674 C C . TYR A 1 314 ? -14.697 17.130 12.561 1.00 82.56 314 TYR A C 1
ATOM 2676 O O . TYR A 1 314 ? -14.007 18.058 12.993 1.00 82.56 314 TYR A O 1
ATOM 2684 N N . SER A 1 315 ? -15.930 16.911 13.020 1.00 78.50 315 SER A N 1
ATOM 2685 C CA . SER A 1 315 ? -16.603 17.795 13.983 1.00 78.50 315 SER A CA 1
ATOM 2686 C C . SER A 1 315 ? -15.833 17.979 15.296 1.00 78.50 315 SER A C 1
ATOM 2688 O O . SER A 1 315 ? -15.792 19.088 15.827 1.00 78.50 315 SER A O 1
ATOM 2690 N N . GLU A 1 316 ? -15.179 16.929 15.801 1.00 77.38 316 GLU A N 1
ATOM 2691 C CA . GLU A 1 316 ? -14.344 17.008 17.011 1.00 77.38 316 GLU A CA 1
ATOM 2692 C C . GLU A 1 316 ? -13.167 17.967 16.826 1.00 77.38 316 GLU A C 1
ATOM 2694 O O . GLU A 1 316 ? -12.850 18.771 17.703 1.00 77.38 316 GLU A O 1
ATOM 2699 N N . TYR A 1 317 ? -12.566 17.935 15.641 1.00 81.25 317 TYR A N 1
ATOM 2700 C CA . TYR A 1 317 ? -11.429 18.772 15.305 1.00 81.25 317 TYR A CA 1
ATOM 2701 C C . TYR A 1 317 ? -11.811 20.251 15.151 1.00 81.25 317 TYR A C 1
ATOM 2703 O O . TYR A 1 317 ? -11.050 21.145 15.517 1.00 81.25 317 TYR A O 1
ATOM 2711 N N . LYS A 1 318 ? -13.031 20.535 14.682 1.00 79.06 318 LYS A N 1
ATOM 2712 C CA . LYS A 1 318 ? -13.556 21.907 14.621 1.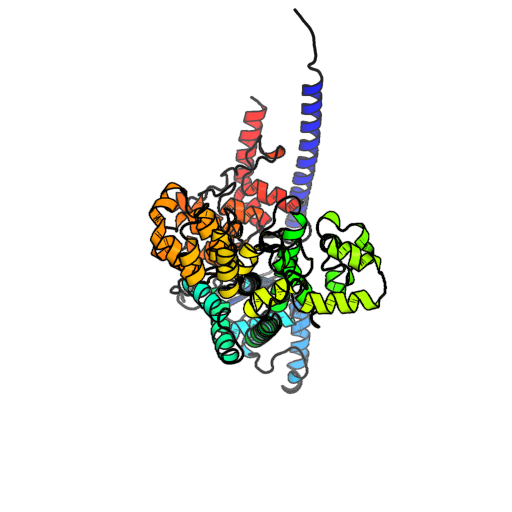00 79.06 318 LYS A CA 1
ATOM 2713 C C . LYS A 1 318 ? -13.621 22.552 16.011 1.00 79.06 318 LYS A C 1
ATOM 2715 O O . LYS A 1 318 ? -13.228 23.708 16.168 1.00 79.06 318 LYS A O 1
ATOM 2720 N N . ASN A 1 319 ? -14.085 21.802 17.012 1.00 77.44 319 ASN A N 1
ATOM 2721 C CA . ASN A 1 319 ? -14.137 22.279 18.395 1.00 77.44 319 ASN A CA 1
ATOM 2722 C C . ASN A 1 319 ? -12.725 22.523 18.940 1.00 77.44 319 ASN A C 1
ATOM 2724 O O . ASN A 1 319 ? -12.483 23.557 19.560 1.00 77.44 319 ASN A O 1
ATOM 2728 N N . TYR A 1 320 ? -11.789 21.627 18.620 1.00 76.81 320 TYR A N 1
ATOM 2729 C CA . TYR A 1 320 ? -10.381 21.756 18.982 1.00 76.81 320 TYR A CA 1
ATOM 2730 C C . TYR A 1 320 ? -9.743 23.055 18.458 1.00 76.81 320 TYR A C 1
ATOM 2732 O O . TYR A 1 320 ? -9.156 23.822 19.220 1.00 76.81 320 TYR A O 1
ATOM 2740 N N . LEU A 1 321 ? -9.922 23.359 17.1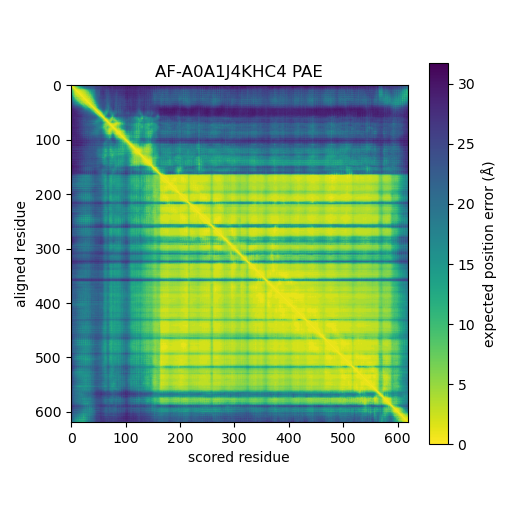68 1.00 74.75 321 LEU A N 1
ATOM 2741 C CA . LEU A 1 321 ? -9.385 24.586 16.573 1.00 74.75 321 LEU A CA 1
ATOM 2742 C C . LEU A 1 321 ? -10.051 25.859 17.099 1.00 74.75 321 LEU A C 1
ATOM 2744 O O . LEU A 1 321 ? -9.392 26.887 17.209 1.00 74.75 321 LEU A O 1
ATOM 2748 N N . SER A 1 322 ? -11.340 25.820 17.450 1.00 75.19 322 SER A N 1
ATOM 2749 C CA . SER A 1 322 ? -12.048 27.015 17.935 1.00 75.19 322 SER A CA 1
ATOM 2750 C C . SER A 1 322 ? -11.443 27.619 19.212 1.00 75.19 322 SER A C 1
ATOM 2752 O O . SER A 1 322 ? -11.641 28.801 19.482 1.00 75.19 322 SER A O 1
ATOM 2754 N N . GLN A 1 323 ? -10.648 26.838 19.949 1.00 72.00 323 GLN A N 1
ATOM 2755 C CA . GLN A 1 323 ? -9.978 27.247 21.184 1.00 72.00 323 GLN A CA 1
ATOM 2756 C C . GLN A 1 323 ? -8.593 27.906 20.952 1.00 72.00 323 GLN A C 1
ATOM 2758 O O . GLN A 1 323 ? -7.966 28.322 21.918 1.00 72.00 323 GLN A O 1
ATOM 2763 N N . ASN A 1 324 ? -8.134 28.013 19.690 1.00 56.41 324 ASN A N 1
ATOM 2764 C CA . ASN A 1 324 ? -7.044 28.849 19.133 1.00 56.41 324 ASN A CA 1
ATOM 2765 C C . ASN A 1 324 ? -6.026 29.496 20.108 1.00 56.41 324 ASN A C 1
ATOM 2767 O O . ASN A 1 324 ? -5.900 30.720 20.185 1.00 56.41 324 ASN A O 1
ATOM 2771 N N . SER A 1 325 ? -5.198 28.686 20.763 1.00 64.88 325 SER A N 1
ATOM 2772 C CA . SER A 1 325 ? -3.947 29.128 21.391 1.00 64.88 325 SER A CA 1
ATOM 2773 C C . SER A 1 325 ? -2.762 28.352 20.806 1.00 64.88 325 SER A C 1
ATOM 2775 O O . SER A 1 325 ? -2.905 27.213 20.366 1.00 64.88 325 SER A O 1
ATOM 2777 N N . SER A 1 326 ? -1.567 28.954 20.781 1.00 66.69 326 SER A N 1
ATOM 2778 C CA . SER A 1 326 ? -0.331 28.296 20.315 1.00 66.69 326 SER A CA 1
ATOM 2779 C C . SER A 1 326 ? -0.015 26.996 21.072 1.00 66.69 326 SER A C 1
ATOM 2781 O O . SER A 1 326 ? 0.621 26.107 20.509 1.00 66.69 326 SER A O 1
ATOM 2783 N N . SER A 1 327 ? -0.518 26.844 22.305 1.00 69.88 327 SER A N 1
ATOM 2784 C CA . SER A 1 327 ? -0.464 25.596 23.077 1.00 69.88 327 SER A CA 1
ATOM 2785 C C . SER A 1 327 ? -1.206 24.433 22.406 1.00 69.88 327 SER A C 1
ATOM 2787 O O . SER A 1 327 ? -0.825 23.281 22.595 1.00 69.88 327 SER A O 1
ATOM 2789 N N . ASN A 1 328 ? -2.212 24.704 21.569 1.00 80.94 328 ASN A N 1
ATOM 2790 C CA . ASN A 1 328 ? -3.003 23.660 20.915 1.00 80.94 328 ASN A CA 1
ATOM 2791 C C . ASN A 1 328 ? -2.201 22.957 19.805 1.00 80.94 328 ASN A C 1
ATOM 2793 O O . ASN A 1 328 ? -2.358 21.767 19.585 1.00 80.94 328 ASN A O 1
ATOM 2797 N N . PHE A 1 329 ? -1.256 23.609 19.126 1.00 87.19 329 PHE A N 1
ATOM 2798 C CA . PHE A 1 329 ? -0.485 22.889 18.100 1.00 87.19 329 PHE A CA 1
ATOM 2799 C C . PHE A 1 329 ? 0.494 21.865 18.674 1.00 87.19 329 PHE A C 1
ATOM 2801 O O . PHE A 1 329 ? 0.775 20.866 18.019 1.00 87.19 329 PHE A O 1
ATOM 2808 N N . GLN A 1 330 ? 0.986 22.067 19.898 1.00 88.81 330 GLN A N 1
ATOM 2809 C CA . GLN A 1 330 ? 1.821 21.062 20.549 1.00 88.81 330 GLN A CA 1
ATOM 2810 C C . GLN A 1 330 ? 1.014 19.802 20.874 1.00 88.81 330 GLN A C 1
ATOM 2812 O O . GLN A 1 330 ? 1.400 18.716 20.456 1.00 88.81 330 GLN A O 1
ATOM 2817 N N . GLN A 1 331 ? -0.138 19.954 21.527 1.00 88.31 331 GLN A N 1
ATOM 2818 C CA . GLN A 1 331 ? -1.010 18.821 21.830 1.00 88.31 331 GLN A CA 1
ATOM 2819 C C . GLN A 1 331 ? -1.522 18.140 20.545 1.00 88.31 331 GLN A C 1
ATOM 2821 O O . GLN A 1 331 ? -1.593 16.916 20.491 1.00 88.31 331 GLN A O 1
ATOM 2826 N N . HIS A 1 332 ? -1.822 18.899 19.484 1.00 89.50 332 HIS A N 1
ATOM 2827 C CA . HIS A 1 332 ? -2.171 18.335 18.177 1.00 89.50 332 HIS A CA 1
ATOM 2828 C C . HIS A 1 332 ? -1.079 17.398 17.651 1.00 89.50 332 HIS A C 1
ATOM 2830 O O . HIS A 1 332 ? -1.384 16.274 17.256 1.00 89.50 332 HIS A O 1
ATOM 2836 N N . ARG A 1 333 ? 0.186 17.839 17.697 1.00 90.75 333 ARG A N 1
ATOM 2837 C CA . ARG A 1 333 ? 1.340 17.020 17.309 1.00 90.75 333 ARG A CA 1
ATOM 2838 C C . ARG A 1 333 ? 1.501 15.795 18.201 1.00 90.75 333 ARG A C 1
ATOM 2840 O O . ARG A 1 333 ? 1.704 14.714 17.678 1.00 90.75 333 ARG A O 1
ATOM 2847 N N . GLU A 1 334 ? 1.348 15.933 19.516 1.00 90.69 334 GLU A N 1
ATOM 2848 C CA . GLU A 1 334 ? 1.455 14.808 20.459 1.00 90.69 334 GLU A CA 1
ATOM 2849 C C . GLU A 1 334 ? 0.379 13.733 20.228 1.00 90.69 334 GLU A C 1
ATOM 2851 O O . GLU A 1 334 ? 0.652 12.542 20.366 1.00 90.69 334 GLU A O 1
ATOM 2856 N N . ILE A 1 335 ? -0.846 14.124 19.861 1.00 90.56 335 ILE A N 1
ATOM 2857 C CA . ILE A 1 335 ? -1.911 13.162 19.536 1.00 90.56 335 ILE A CA 1
ATOM 2858 C C . ILE A 1 335 ? -1.668 12.545 18.155 1.00 90.56 335 ILE A C 1
ATOM 2860 O O . ILE A 1 335 ? -1.820 11.333 17.998 1.00 90.56 335 ILE A O 1
ATOM 2864 N N . LEU A 1 336 ? -1.259 13.352 17.167 1.00 90.81 336 LEU A N 1
ATOM 2865 C CA . LEU A 1 336 ? -0.859 12.846 15.854 1.00 90.81 336 LEU A CA 1
ATOM 2866 C C . LEU A 1 336 ? 0.299 11.863 15.963 1.00 90.81 336 LEU A C 1
ATOM 2868 O O . LEU A 1 336 ? 0.291 10.868 15.262 1.00 90.81 336 LEU A O 1
ATOM 2872 N N . GLU A 1 337 ? 1.246 12.076 16.867 1.00 90.44 337 GLU A N 1
ATOM 2873 C CA . GLU A 1 337 ? 2.402 11.199 17.036 1.00 90.44 337 GLU A CA 1
ATOM 2874 C C . GLU A 1 337 ? 2.004 9.750 17.343 1.00 90.44 337 GLU A C 1
ATOM 2876 O O . GLU A 1 337 ? 2.665 8.818 16.884 1.00 90.44 337 GLU A O 1
ATOM 2881 N N . LYS A 1 338 ? 0.883 9.571 18.055 1.00 90.25 338 LYS A N 1
ATOM 2882 C CA . LYS A 1 338 ? 0.318 8.262 18.404 1.00 90.25 338 LYS A CA 1
ATOM 2883 C C . LYS A 1 338 ? -0.434 7.591 17.251 1.00 90.25 338 LYS A C 1
ATOM 2885 O O . LYS A 1 338 ? -0.650 6.386 17.323 1.00 90.25 338 LYS A O 1
ATOM 2890 N N . GLY A 1 339 ? -0.906 8.349 16.256 1.00 91.56 339 GLY A N 1
ATOM 2891 C CA . GLY A 1 339 ? -1.695 7.829 15.126 1.00 91.56 339 GLY A CA 1
ATOM 2892 C C . GLY A 1 339 ? -3.006 7.138 15.503 1.00 91.56 339 GLY A C 1
ATOM 2893 O O . GLY A 1 339 ? -3.532 6.338 14.729 1.00 91.56 339 GLY A O 1
ATOM 2894 N N . ASN A 1 340 ? -3.523 7.436 16.696 1.00 93.06 340 ASN A N 1
ATOM 2895 C CA . ASN A 1 340 ? -4.659 6.753 17.289 1.00 93.06 340 ASN A CA 1
ATOM 2896 C C . ASN A 1 340 ? -5.811 7.719 17.573 1.00 93.06 340 ASN A C 1
ATOM 2898 O O . ASN A 1 340 ? -5.608 8.827 18.073 1.00 93.06 340 ASN A O 1
ATOM 2902 N N . ASN A 1 341 ? -7.047 7.262 17.351 1.00 93.81 341 ASN A N 1
ATOM 2903 C CA . ASN A 1 341 ? -8.234 7.974 17.819 1.00 93.81 341 ASN A CA 1
ATOM 2904 C C . ASN A 1 341 ? -8.152 8.182 19.352 1.00 93.81 341 ASN A C 1
ATOM 2906 O O . ASN A 1 341 ? -8.054 7.181 20.068 1.00 93.81 341 ASN A O 1
ATOM 2910 N N . PRO A 1 342 ? -8.197 9.433 19.859 1.00 92.69 342 PRO A N 1
ATOM 2911 C CA . PRO A 1 342 ? -7.942 9.750 21.267 1.00 92.69 342 PRO A CA 1
ATOM 2912 C C . PRO A 1 342 ? -9.110 9.422 22.208 1.00 92.69 342 PRO A C 1
ATOM 2914 O O . PRO A 1 342 ? -9.004 9.634 23.414 1.00 92.69 342 PRO A O 1
ATOM 2917 N N . ARG A 1 343 ? -10.250 8.947 21.691 1.00 92.75 343 ARG A N 1
ATOM 2918 C CA . ARG A 1 343 ? -11.377 8.530 22.533 1.00 92.75 343 ARG A CA 1
ATOM 2919 C C . ARG A 1 343 ? -10.972 7.329 23.395 1.00 92.75 343 ARG A C 1
ATOM 2921 O O . ARG A 1 343 ? -10.525 6.314 22.870 1.00 92.75 343 ARG A O 1
ATOM 2928 N N . GLN A 1 344 ? -11.247 7.393 24.698 1.00 93.94 344 GLN A N 1
ATOM 2929 C CA . GLN A 1 344 ? -10.874 6.344 25.660 1.00 93.94 344 GLN A CA 1
ATOM 2930 C C . GLN A 1 344 ? -11.387 4.943 25.272 1.00 93.94 344 GLN A C 1
ATOM 2932 O O . GLN A 1 344 ? -10.679 3.957 25.435 1.00 93.94 344 GLN A O 1
ATOM 2937 N N . ILE A 1 345 ? -12.601 4.834 24.719 1.00 94.88 345 ILE A N 1
ATOM 2938 C CA . ILE A 1 345 ? -13.135 3.543 24.253 1.00 94.88 345 ILE A CA 1
ATOM 2939 C C . ILE A 1 345 ? -12.314 2.956 23.094 1.00 94.88 345 ILE A C 1
ATOM 2941 O O . ILE A 1 345 ? -12.110 1.751 23.037 1.00 94.88 345 ILE A O 1
ATOM 2945 N N . CYS A 1 346 ? -11.796 3.801 22.197 1.00 95.38 346 CYS A N 1
ATOM 2946 C CA . CYS A 1 346 ? -10.952 3.371 21.082 1.00 95.38 346 CYS A CA 1
ATOM 2947 C C . CYS A 1 346 ? -9.591 2.861 21.571 1.00 95.38 346 CYS A C 1
ATOM 2949 O O . CYS A 1 346 ? -9.044 1.937 20.979 1.00 95.38 346 CYS A O 1
ATOM 2951 N N . GLU A 1 347 ? -9.049 3.457 22.634 1.00 94.94 347 GLU A N 1
ATOM 2952 C CA . GLU A 1 347 ? -7.831 2.986 23.303 1.00 94.94 347 GLU A CA 1
ATOM 2953 C C . GLU A 1 347 ? -8.053 1.627 23.976 1.00 94.94 347 GLU A C 1
ATOM 2955 O O . GLU A 1 347 ? -7.304 0.693 23.706 1.00 94.94 347 GLU A O 1
ATOM 2960 N N . LYS A 1 348 ? -9.129 1.481 24.763 1.00 95.62 348 LYS A N 1
ATOM 2961 C CA . LYS A 1 348 ? -9.468 0.203 25.409 1.00 95.62 348 LYS A CA 1
ATOM 2962 C C . LYS A 1 348 ? -9.665 -0.925 24.401 1.00 95.62 348 LYS A C 1
ATOM 2964 O O . LYS A 1 348 ? -9.139 -2.008 24.619 1.00 95.62 348 LYS A O 1
ATOM 2969 N N . ILE A 1 349 ? -10.365 -0.658 23.293 1.00 96.31 349 ILE A N 1
ATOM 2970 C CA . ILE A 1 349 ? -10.556 -1.644 22.222 1.00 96.31 349 ILE A CA 1
ATOM 2971 C C . ILE A 1 349 ? -9.215 -2.062 21.612 1.00 96.31 349 ILE A C 1
ATOM 2973 O O . ILE A 1 349 ? -8.971 -3.247 21.452 1.00 96.31 349 ILE A O 1
ATOM 2977 N N . ARG A 1 350 ? -8.320 -1.119 21.289 1.00 94.88 350 ARG A N 1
ATOM 2978 C CA . ARG A 1 350 ? -7.009 -1.461 20.701 1.00 94.88 350 ARG A CA 1
ATOM 2979 C C . ARG A 1 350 ? -6.146 -2.335 21.610 1.00 94.88 350 ARG A C 1
ATOM 2981 O O . ARG A 1 350 ? -5.345 -3.107 21.099 1.00 94.88 350 ARG A O 1
ATOM 2988 N N . ASN A 1 351 ? -6.299 -2.181 22.920 1.00 95.56 351 ASN A N 1
ATOM 2989 C CA . ASN A 1 351 ? -5.583 -2.967 23.922 1.00 95.56 351 ASN A CA 1
ATOM 2990 C C . ASN A 1 351 ? -6.358 -4.224 24.360 1.00 95.56 351 ASN A C 1
ATOM 2992 O O . ASN A 1 351 ? -5.917 -4.898 25.284 1.00 95.56 351 ASN A O 1
ATOM 2996 N N . ASP A 1 352 ? -7.514 -4.489 23.746 1.00 96.25 352 ASP A N 1
ATOM 2997 C CA . ASP A 1 352 ? -8.467 -5.549 24.093 1.00 96.25 352 ASP A CA 1
ATOM 2998 C C . ASP A 1 352 ? -8.829 -5.630 25.591 1.00 96.25 352 ASP A C 1
ATOM 3000 O O . ASP A 1 352 ? -8.979 -6.694 26.170 1.00 96.25 352 ASP A O 1
ATOM 3004 N N . GLN A 1 353 ? -8.968 -4.475 26.251 1.00 95.19 353 GLN A N 1
ATOM 3005 C CA . GLN A 1 353 ? -9.263 -4.371 27.689 1.00 95.19 353 GLN A CA 1
ATOM 3006 C C . GLN A 1 353 ? -10.776 -4.296 27.962 1.00 95.19 353 GLN A C 1
ATOM 3008 O O . GLN A 1 353 ? -11.280 -3.273 28.446 1.00 95.19 353 GLN A O 1
ATOM 3013 N N . ALA A 1 354 ? -11.529 -5.346 27.622 1.00 92.88 354 ALA A N 1
ATOM 3014 C CA . ALA A 1 354 ? -12.992 -5.336 27.754 1.00 92.88 354 ALA A CA 1
ATOM 3015 C C . ALA A 1 354 ? -13.451 -5.283 29.226 1.00 92.88 354 ALA A C 1
ATOM 3017 O O . ALA A 1 354 ? -14.403 -4.575 29.568 1.00 92.88 354 ALA A O 1
ATOM 3018 N N . ASN A 1 355 ? -12.720 -5.962 30.115 1.00 88.69 355 ASN A N 1
ATOM 3019 C CA . ASN A 1 355 ? -13.025 -6.050 31.549 1.00 88.69 355 ASN A CA 1
ATOM 3020 C C . ASN A 1 355 ? -12.933 -4.701 32.290 1.00 88.69 355 ASN A C 1
ATOM 3022 O O . ASN A 1 355 ? -13.596 -4.500 33.307 1.00 88.69 355 ASN A O 1
ATOM 3026 N N . ASP A 1 356 ? -12.164 -3.746 31.761 1.00 83.94 356 ASP A N 1
ATOM 3027 C CA . ASP A 1 356 ? -11.947 -2.434 32.384 1.00 83.94 356 ASP A CA 1
ATOM 3028 C C . ASP A 1 356 ? -13.067 -1.425 32.072 1.00 83.94 356 ASP A C 1
ATOM 3030 O O . ASP A 1 356 ? -12.981 -0.231 32.399 1.00 83.94 356 ASP A O 1
ATOM 3034 N N . ILE A 1 357 ? -14.134 -1.844 31.392 1.00 82.81 357 ILE A N 1
ATOM 3035 C CA . ILE A 1 357 ? -15.276 -0.987 31.081 1.00 82.81 357 ILE A CA 1
ATOM 3036 C C . ILE A 1 357 ? -16.221 -0.932 32.284 1.00 82.81 357 ILE A C 1
ATOM 3038 O O . ILE A 1 357 ? -17.151 -1.714 32.430 1.00 82.81 357 ILE A O 1
ATOM 3042 N N . VAL A 1 358 ? -16.020 0.079 33.128 1.00 61.69 358 VAL A N 1
ATOM 3043 C CA . VAL A 1 358 ? -16.882 0.342 34.295 1.00 61.69 358 VAL A CA 1
ATOM 3044 C C . VAL A 1 358 ? -18.197 1.048 33.905 1.00 61.69 358 VAL A C 1
ATOM 3046 O O . VAL A 1 358 ? -19.170 1.048 34.657 1.00 61.69 358 VAL A O 1
ATOM 3049 N N . THR A 1 359 ? -18.257 1.670 32.723 1.00 72.06 359 THR A N 1
ATOM 3050 C CA . THR A 1 359 ? -19.362 2.545 32.295 1.00 72.06 359 THR A CA 1
ATOM 3051 C C . THR A 1 359 ? -20.251 1.906 31.230 1.00 72.06 359 THR A C 1
ATOM 3053 O O . THR A 1 359 ? -19.748 1.478 30.194 1.00 72.06 359 THR A O 1
ATOM 3056 N N . ARG A 1 360 ? -21.579 1.958 31.417 1.00 80.62 360 ARG A N 1
ATOM 3057 C CA . ARG A 1 360 ? -22.562 1.647 30.363 1.00 80.62 360 ARG A CA 1
ATOM 3058 C C . ARG A 1 360 ? -22.420 2.642 29.205 1.00 80.62 360 ARG A C 1
ATOM 3060 O O . ARG A 1 360 ? -22.691 3.827 29.387 1.00 80.62 360 ARG A O 1
ATOM 3067 N N . PHE A 1 361 ? -22.014 2.164 28.034 1.00 90.75 361 PHE A N 1
ATOM 3068 C CA . PHE A 1 361 ? -22.097 2.895 26.768 1.00 90.75 361 PHE A CA 1
ATOM 3069 C C . PHE A 1 361 ? -23.068 2.173 25.826 1.00 90.75 361 PHE A C 1
ATOM 3071 O O . PHE A 1 361 ? -23.400 1.009 26.043 1.00 90.75 361 PHE A O 1
ATOM 3078 N N . ASP A 1 362 ? -23.553 2.867 24.799 1.00 95.12 362 ASP A N 1
ATOM 3079 C CA . ASP A 1 362 ? -24.388 2.245 23.770 1.00 95.12 362 ASP A CA 1
ATOM 3080 C C . ASP A 1 362 ? -23.523 1.335 22.887 1.00 95.12 362 ASP A C 1
ATOM 3082 O O . ASP A 1 362 ? -22.682 1.822 22.132 1.00 95.12 362 ASP A O 1
ATOM 3086 N N . VAL A 1 363 ? -23.730 0.018 22.972 1.00 95.50 363 VAL A N 1
ATOM 3087 C CA . VAL A 1 363 ? -22.984 -0.988 22.193 1.00 95.50 363 VAL A CA 1
ATOM 3088 C C . VAL A 1 363 ? -23.129 -0.811 20.678 1.00 95.50 363 VAL A C 1
ATOM 3090 O O . VAL A 1 363 ? -22.272 -1.266 19.923 1.00 95.50 363 VAL A O 1
ATOM 3093 N N . ASN A 1 364 ? -24.164 -0.092 20.231 1.00 97.31 364 ASN A N 1
ATOM 3094 C CA . ASN A 1 364 ? -24.432 0.207 18.826 1.00 97.31 364 ASN A CA 1
ATOM 3095 C C . ASN A 1 364 ? -23.933 1.592 18.391 1.00 97.31 364 ASN A C 1
ATOM 3097 O O . ASN A 1 364 ? -24.159 1.996 17.243 1.00 97.31 364 ASN A O 1
ATOM 3101 N N . MET A 1 365 ? -23.252 2.336 19.270 1.00 96.56 365 MET A N 1
ATOM 3102 C CA . MET A 1 365 ? -22.715 3.637 18.892 1.00 96.56 365 MET A CA 1
ATOM 3103 C C . MET A 1 365 ? -21.657 3.503 17.790 1.00 96.56 365 MET A C 1
ATOM 3105 O O . MET A 1 365 ? -20.989 2.478 17.623 1.00 96.56 365 MET A O 1
ATOM 3109 N N . LYS A 1 366 ? -21.474 4.593 17.045 1.00 96.56 366 LYS A N 1
ATOM 3110 C CA . LYS A 1 366 ? -20.468 4.690 15.986 1.00 96.56 366 LYS A CA 1
ATOM 3111 C C . LYS A 1 366 ? -19.280 5.537 16.429 1.00 96.56 366 LYS A C 1
ATOM 3113 O O . LYS A 1 366 ? -19.426 6.543 17.133 1.00 96.56 366 LYS A O 1
ATOM 3118 N N . ILE A 1 367 ? -18.090 5.149 15.987 1.00 94.69 367 ILE A N 1
ATOM 3119 C CA . ILE A 1 367 ? -16.877 5.950 16.123 1.00 94.69 367 ILE A CA 1
ATOM 3120 C C . ILE A 1 367 ? -16.839 6.927 14.957 1.00 94.69 367 ILE A C 1
ATOM 3122 O O . ILE A 1 367 ? -16.576 6.538 13.824 1.00 94.69 367 ILE A O 1
ATOM 3126 N N . GLY A 1 368 ? -17.106 8.202 15.248 1.00 92.19 368 GLY A N 1
ATOM 3127 C CA . GLY A 1 368 ? -17.014 9.277 14.264 1.00 92.19 368 GLY A CA 1
ATOM 3128 C C . GLY A 1 368 ? -15.594 9.446 13.721 1.00 92.19 368 GLY A C 1
ATOM 3129 O O . GLY A 1 368 ? -14.622 9.014 14.345 1.00 92.19 368 GLY A O 1
ATOM 3130 N N . LYS A 1 369 ? -15.481 10.100 12.559 1.00 92.94 369 LYS A N 1
ATOM 3131 C CA . LYS A 1 369 ? -14.185 10.374 11.935 1.00 92.94 369 LYS A CA 1
ATOM 3132 C C . LYS A 1 369 ? -13.283 11.180 12.873 1.00 92.94 369 LYS A C 1
ATOM 3134 O O . LYS A 1 369 ? -13.719 12.162 13.475 1.00 92.94 369 LYS A O 1
ATOM 3139 N N . SER A 1 370 ? -12.012 10.806 12.935 1.00 92.50 370 SER A N 1
ATOM 3140 C CA . SER A 1 370 ? -10.981 11.488 13.712 1.00 92.50 370 SER A CA 1
ATOM 3141 C C . SER A 1 370 ? -9.789 11.816 12.826 1.00 92.50 370 SER A C 1
ATOM 3143 O O . SER A 1 370 ? -9.314 10.972 12.077 1.00 92.50 370 SER A O 1
ATOM 3145 N N . VAL A 1 371 ? -9.266 13.036 12.934 1.00 92.50 371 VAL A N 1
ATOM 3146 C CA . VAL A 1 371 ? -8.037 13.454 12.224 1.00 92.50 371 VAL A CA 1
ATOM 3147 C C . VAL A 1 371 ? -6.820 12.651 12.695 1.00 92.50 371 VAL A C 1
ATOM 3149 O O . VAL A 1 371 ? -5.809 12.588 12.005 1.00 92.50 371 VAL A O 1
ATOM 3152 N N . TYR A 1 372 ? -6.931 12.042 13.875 1.00 93.19 372 TYR A N 1
ATOM 3153 C CA . TYR A 1 372 ? -5.871 11.299 14.539 1.00 93.19 372 TYR A CA 1
ATOM 3154 C C . TYR A 1 372 ? -5.912 9.797 14.248 1.00 93.19 372 TYR A C 1
ATOM 3156 O O . TYR A 1 372 ? -4.989 9.095 14.630 1.00 93.19 372 TYR A O 1
ATOM 3164 N N . GLU A 1 373 ? -6.966 9.286 13.604 1.00 94.31 373 GLU A N 1
ATOM 3165 C CA . GLU A 1 373 ? -7.048 7.876 13.220 1.00 94.31 373 GLU A CA 1
ATOM 3166 C C . GLU A 1 373 ? -6.261 7.635 11.928 1.00 94.31 373 GLU A C 1
ATOM 3168 O O . GLU A 1 373 ? -6.692 8.061 10.852 1.00 94.31 373 GLU A O 1
ATOM 3173 N N . ALA A 1 374 ? -5.127 6.938 12.037 1.00 93.31 374 ALA A N 1
ATOM 3174 C CA . ALA A 1 374 ? -4.239 6.681 10.909 1.00 93.31 374 ALA A CA 1
ATOM 3175 C C . ALA A 1 374 ? -4.824 5.703 9.877 1.00 93.31 374 ALA A C 1
ATOM 3177 O O . ALA A 1 374 ? -4.384 5.718 8.729 1.00 93.31 374 ALA A O 1
ATOM 3178 N N . CYS A 1 375 ? -5.806 4.869 10.244 1.00 93.69 375 CYS A N 1
ATOM 3179 C CA . CYS A 1 375 ? -6.378 3.897 9.316 1.00 93.69 375 CYS A CA 1
ATOM 3180 C C . CYS A 1 375 ? -7.681 4.373 8.658 1.00 93.69 375 CYS A C 1
ATOM 3182 O O . CYS A 1 375 ? -8.694 4.587 9.325 1.00 93.69 375 CYS A O 1
ATOM 3184 N N . SER A 1 376 ? -7.697 4.444 7.324 1.00 93.44 376 SER A N 1
ATOM 3185 C CA . SER A 1 376 ? -8.861 4.889 6.551 1.00 93.44 376 SER A CA 1
ATOM 3186 C C . SER A 1 376 ? -10.065 3.967 6.716 1.00 93.44 376 SER A C 1
ATOM 3188 O O . SER A 1 376 ? -11.181 4.468 6.783 1.00 93.44 376 SER A O 1
ATOM 3190 N N . LEU A 1 377 ? -9.869 2.645 6.812 1.00 94.19 377 LEU A N 1
ATOM 3191 C CA . LEU A 1 377 ? -10.975 1.680 6.868 1.00 94.19 377 LEU A CA 1
ATOM 3192 C C . LEU A 1 377 ? -11.881 1.903 8.088 1.00 94.19 377 LEU A C 1
ATOM 3194 O O . LEU A 1 377 ? -13.105 1.886 7.961 1.00 94.19 377 LEU A O 1
ATOM 3198 N N . VAL A 1 378 ? -11.290 2.183 9.252 1.00 94.81 378 VAL A N 1
ATOM 3199 C CA . VAL A 1 378 ? -12.031 2.464 10.493 1.00 94.81 378 VAL A CA 1
ATOM 3200 C C . VAL A 1 378 ? -12.357 3.945 10.697 1.00 94.81 378 VAL A C 1
ATOM 3202 O O . VAL A 1 378 ? -13.212 4.281 11.516 1.00 94.81 378 VAL A O 1
ATOM 3205 N N . ASN A 1 379 ? -11.762 4.846 9.912 1.00 94.00 379 ASN A N 1
ATOM 3206 C CA . ASN A 1 379 ? -12.019 6.286 9.973 1.00 94.00 379 ASN A CA 1
ATOM 3207 C C . ASN A 1 379 ? -13.192 6.724 9.070 1.00 94.00 379 ASN A C 1
ATOM 3209 O O . ASN A 1 379 ? -13.098 7.687 8.306 1.00 94.00 379 ASN A O 1
ATOM 3213 N N . THR A 1 380 ? -14.305 5.982 9.111 1.00 92.06 380 THR A N 1
ATOM 3214 C CA . THR A 1 380 ? -15.448 6.130 8.182 1.00 92.06 380 THR A CA 1
ATOM 3215 C C . THR A 1 380 ? -16.811 6.177 8.879 1.00 92.06 380 THR A C 1
ATOM 3217 O O . THR A 1 380 ? -17.839 5.966 8.242 1.00 92.06 380 THR A O 1
ATOM 3220 N N . ASN A 1 381 ? -16.847 6.528 10.170 1.00 93.31 381 ASN A N 1
ATOM 3221 C CA . ASN A 1 381 ? -18.053 6.461 11.007 1.00 93.31 381 ASN A CA 1
ATOM 3222 C C . ASN A 1 381 ? -18.552 5.017 11.221 1.00 93.31 381 ASN A C 1
ATOM 3224 O O . ASN A 1 381 ? -19.710 4.695 10.941 1.00 93.31 381 ASN A O 1
ATOM 3228 N N . VAL A 1 382 ? -17.655 4.140 11.683 1.00 96.06 382 VAL A N 1
ATOM 3229 C CA . VAL A 1 382 ? -17.903 2.695 11.825 1.00 96.06 382 VAL A CA 1
ATOM 3230 C C . VAL A 1 382 ? -18.570 2.341 13.162 1.00 96.06 382 VAL A C 1
ATOM 3232 O O . VAL A 1 382 ? -18.330 3.031 14.156 1.00 96.06 382 VAL A O 1
ATOM 3235 N N . PRO A 1 383 ? -19.390 1.274 13.234 1.00 97.62 383 PRO A N 1
ATOM 3236 C CA . PRO A 1 383 ? -19.860 0.714 14.506 1.00 97.62 383 PRO A CA 1
ATOM 3237 C C . PRO A 1 383 ? -18.702 0.277 15.414 1.00 97.62 383 PRO A C 1
ATOM 3239 O O . PRO A 1 383 ? -17.654 -0.146 14.918 1.00 97.62 383 PRO A O 1
ATOM 3242 N N . LEU A 1 384 ? -18.895 0.327 16.738 1.00 97.44 384 LEU A N 1
ATOM 3243 C CA . LEU A 1 384 ? -17.871 -0.110 17.698 1.00 97.44 384 LEU A CA 1
ATOM 3244 C C . LEU A 1 384 ? -17.412 -1.556 17.472 1.00 97.44 384 LEU A C 1
ATOM 3246 O O . LEU A 1 384 ? -16.211 -1.816 17.521 1.00 97.44 384 LEU A O 1
ATOM 3250 N N . ILE A 1 385 ? -18.338 -2.468 17.160 1.00 98.19 385 ILE A N 1
ATOM 3251 C CA . ILE A 1 385 ? -17.998 -3.864 16.864 1.00 98.19 385 ILE A CA 1
ATOM 3252 C C . ILE A 1 385 ? -17.058 -3.978 15.656 1.00 98.19 385 ILE A C 1
ATOM 3254 O O . ILE A 1 385 ? -16.068 -4.692 15.730 1.00 98.19 385 ILE A O 1
ATOM 3258 N N . SER A 1 386 ? -17.276 -3.216 14.576 1.00 98.25 386 SER A N 1
ATOM 3259 C CA . SER A 1 386 ? -16.375 -3.211 13.409 1.00 98.25 386 SER A CA 1
ATOM 3260 C C . SER A 1 386 ? -14.979 -2.719 13.747 1.00 98.25 386 SER A C 1
ATOM 3262 O O . SER A 1 386 ? -13.992 -3.230 13.224 1.00 98.25 386 SER A O 1
ATOM 3264 N N . TYR A 1 387 ? -14.896 -1.733 14.634 1.00 97.81 387 TYR A N 1
ATOM 3265 C CA . TYR A 1 387 ? -13.626 -1.224 15.118 1.00 97.81 387 TYR A CA 1
ATOM 3266 C C . TYR A 1 387 ? -12.886 -2.276 15.958 1.00 97.81 387 TYR A C 1
ATOM 3268 O O . TYR A 1 387 ? -11.700 -2.498 15.735 1.00 97.81 387 TYR A O 1
ATOM 3276 N N . ALA A 1 388 ? -13.585 -2.979 16.855 1.00 98.12 388 ALA A N 1
ATOM 3277 C CA . ALA A 1 388 ? -13.018 -4.087 17.629 1.00 98.12 388 ALA A CA 1
ATOM 3278 C C . ALA A 1 388 ? -12.541 -5.243 16.745 1.00 98.12 388 ALA A C 1
ATOM 3280 O O . ALA A 1 388 ? -11.385 -5.652 16.845 1.00 98.12 388 ALA A O 1
ATOM 3281 N N . VAL A 1 389 ? -13.381 -5.679 15.805 1.00 98.31 389 VAL A N 1
ATOM 3282 C CA . VAL A 1 389 ? -13.045 -6.699 14.804 1.00 98.31 389 VAL A CA 1
ATOM 3283 C C . VAL A 1 389 ? -11.787 -6.312 14.031 1.00 98.31 389 VAL A C 1
ATOM 3285 O O . VAL A 1 389 ? -10.864 -7.113 13.918 1.00 98.31 389 VAL A O 1
ATOM 3288 N N . PHE A 1 390 ? -11.705 -5.069 13.546 1.00 97.31 390 PHE A N 1
ATOM 3289 C CA . PHE A 1 390 ? -10.535 -4.596 12.812 1.00 97.31 390 PHE A CA 1
ATOM 3290 C C . PHE A 1 390 ? -9.249 -4.678 13.635 1.00 97.31 390 PHE A C 1
ATOM 3292 O O . PHE A 1 390 ? -8.201 -5.027 13.091 1.00 97.31 390 PHE A O 1
ATOM 3299 N N . TYR A 1 391 ? -9.290 -4.313 14.918 1.00 96.56 391 TYR A N 1
ATOM 3300 C CA . TYR A 1 391 ? -8.108 -4.313 15.783 1.00 96.56 391 TYR A CA 1
ATOM 3301 C C . TYR A 1 391 ? -7.757 -5.672 16.382 1.00 96.56 391 TYR A C 1
ATOM 3303 O O . TYR A 1 391 ? -6.721 -5.756 17.031 1.00 96.56 391 TYR A O 1
ATOM 3311 N N . GLY A 1 392 ? -8.529 -6.724 16.108 1.00 97.00 392 GLY A N 1
ATOM 3312 C CA . GLY A 1 392 ? -8.248 -8.036 16.684 1.00 97.00 392 GLY A CA 1
ATOM 3313 C C . GLY A 1 392 ? -8.680 -8.157 18.148 1.00 97.00 392 GLY A C 1
ATOM 3314 O O . GLY A 1 392 ? -8.134 -8.972 18.875 1.00 97.00 392 GLY A O 1
ATOM 3315 N N . ALA A 1 393 ? -9.601 -7.303 18.604 1.00 97.38 393 ALA A N 1
ATOM 3316 C CA . ALA A 1 393 ? -9.984 -7.197 20.008 1.00 97.38 393 ALA A CA 1
ATOM 3317 C C . ALA A 1 393 ? -11.046 -8.252 20.363 1.00 97.38 393 ALA A C 1
ATOM 3319 O O . ALA A 1 393 ? -12.244 -7.948 20.409 1.00 97.38 393 ALA A O 1
ATOM 3320 N N . ILE A 1 394 ? -10.623 -9.511 20.497 1.00 97.50 394 ILE A N 1
ATOM 3321 C CA . ILE A 1 394 ? -11.512 -10.668 20.631 1.00 97.50 394 ILE A CA 1
ATOM 3322 C C . ILE A 1 394 ? -12.376 -10.595 21.897 1.00 97.50 394 ILE A C 1
ATOM 3324 O O . ILE A 1 394 ? -13.560 -10.941 21.834 1.00 97.50 394 ILE A O 1
ATOM 3328 N N . GLU A 1 395 ? -11.859 -10.078 23.019 1.00 96.44 395 GLU A N 1
ATOM 3329 C CA . GLU A 1 395 ? -12.662 -9.893 24.236 1.00 96.44 395 GLU A CA 1
ATOM 3330 C C . GLU A 1 395 ? -13.808 -8.906 23.987 1.00 96.44 395 GLU A C 1
ATOM 3332 O O . GLU A 1 395 ? -14.960 -9.167 24.345 1.00 96.44 395 GLU A O 1
ATOM 3337 N N . PHE A 1 396 ? -13.521 -7.797 23.301 1.00 97.06 396 PHE A N 1
ATOM 3338 C CA . PHE A 1 396 ? -14.545 -6.833 22.903 1.00 97.06 396 PHE A CA 1
ATOM 3339 C C . PHE A 1 396 ? -15.549 -7.402 21.905 1.00 97.06 396 PHE A C 1
ATOM 3341 O O . PHE A 1 396 ? -16.744 -7.131 22.021 1.00 97.06 396 PHE A O 1
ATOM 3348 N N . VAL A 1 397 ? -15.093 -8.176 20.919 1.00 97.75 397 VAL A N 1
ATOM 3349 C CA . VAL A 1 397 ? -15.981 -8.818 19.941 1.00 97.75 397 VAL A CA 1
ATOM 3350 C C . VAL A 1 397 ? -16.961 -9.755 20.654 1.00 97.75 397 VAL A C 1
ATOM 3352 O O . VAL A 1 397 ? -18.169 -9.654 20.433 1.00 97.75 397 VAL A O 1
ATOM 3355 N N . ASN A 1 398 ? -16.469 -10.587 21.574 1.00 96.25 398 ASN A N 1
ATOM 3356 C CA . ASN A 1 398 ? -17.301 -11.469 22.394 1.00 96.25 398 ASN A CA 1
ATOM 3357 C C . ASN A 1 398 ? -18.285 -10.686 23.276 1.00 96.25 398 ASN A C 1
ATOM 3359 O O . ASN A 1 398 ? -19.466 -11.033 23.339 1.00 96.25 398 ASN A O 1
ATOM 3363 N N . PHE A 1 399 ? -17.831 -9.598 23.903 1.00 95.75 399 PHE A N 1
ATOM 3364 C CA . PHE A 1 399 ? -18.692 -8.697 24.671 1.00 95.75 399 PHE A CA 1
ATOM 3365 C C . PHE A 1 399 ? -19.828 -8.117 23.812 1.00 95.75 399 PHE A C 1
ATOM 3367 O O . PHE A 1 399 ? -20.988 -8.147 24.220 1.00 95.75 399 PHE A O 1
ATOM 3374 N N . PHE A 1 400 ? -19.534 -7.640 22.599 1.00 96.75 400 PHE A N 1
ATOM 3375 C CA . PHE A 1 400 ? -20.558 -7.095 21.704 1.00 96.75 400 PHE A CA 1
ATOM 3376 C C . PHE A 1 400 ? -21.597 -8.137 21.288 1.00 96.75 400 PHE A C 1
ATOM 3378 O O . PHE A 1 400 ? -22.784 -7.815 21.227 1.00 96.75 400 PHE A O 1
ATOM 3385 N N . PHE A 1 401 ? -21.180 -9.380 21.041 1.00 96.31 401 PHE A N 1
ATOM 3386 C CA . PHE A 1 401 ? -22.115 -10.468 20.763 1.00 96.31 401 PHE A CA 1
ATOM 3387 C C . PHE A 1 401 ? -22.992 -10.809 21.968 1.00 96.31 401 PHE A C 1
ATOM 3389 O O . PHE A 1 401 ? -24.200 -10.970 21.804 1.00 96.31 401 PHE A O 1
ATOM 3396 N N . HIS A 1 402 ? -22.415 -10.862 23.172 1.00 95.88 402 HIS A N 1
ATOM 3397 C CA . HIS A 1 402 ? -23.165 -11.093 24.409 1.00 95.88 402 HIS A CA 1
ATOM 3398 C C . HIS A 1 402 ? -24.249 -10.026 24.633 1.00 95.88 402 HIS A C 1
ATOM 3400 O O . HIS A 1 402 ? -25.387 -10.345 24.977 1.00 95.88 402 HIS A O 1
ATOM 3406 N N . GLU A 1 403 ? -23.923 -8.762 24.360 1.00 95.69 403 GLU A N 1
ATOM 3407 C CA . GLU A 1 403 ? -24.851 -7.633 24.478 1.00 95.69 403 GLU A CA 1
ATOM 3408 C C . GLU A 1 403 ? -25.797 -7.473 23.270 1.00 95.69 403 GLU A C 1
ATOM 3410 O O . GLU A 1 403 ? -26.529 -6.486 23.186 1.00 95.69 403 GLU A O 1
ATOM 3415 N N . ASN A 1 404 ? -25.826 -8.437 22.340 1.00 96.44 404 ASN A N 1
ATOM 3416 C CA . ASN A 1 404 ? -26.654 -8.416 21.128 1.00 96.44 404 ASN A CA 1
ATOM 3417 C C . ASN A 1 404 ? -26.462 -7.142 20.279 1.00 96.44 404 ASN A C 1
ATOM 3419 O O . ASN A 1 404 ? -27.431 -6.549 19.791 1.00 96.44 404 ASN A O 1
ATOM 3423 N N . ALA A 1 405 ? -25.213 -6.700 20.111 1.00 97.25 405 ALA A N 1
ATOM 3424 C CA . ALA A 1 405 ? -24.892 -5.579 19.237 1.00 97.25 405 ALA A CA 1
ATOM 3425 C C . ALA A 1 405 ? -25.294 -5.871 17.780 1.00 97.25 405 ALA A C 1
ATOM 3427 O O . ALA A 1 405 ? -25.211 -6.998 17.289 1.00 97.25 405 ALA A O 1
ATOM 3428 N N . ILE A 1 406 ? -25.701 -4.825 17.063 1.00 97.75 406 ILE A N 1
ATOM 3429 C CA . ILE A 1 406 ? -26.064 -4.898 15.650 1.00 97.75 406 ILE A CA 1
ATOM 3430 C C . ILE A 1 406 ? -24.794 -5.139 14.834 1.00 97.75 406 ILE A C 1
ATOM 3432 O O . ILE A 1 406 ? -23.905 -4.286 14.762 1.00 97.75 406 ILE A O 1
ATOM 3436 N N . VAL A 1 407 ? -24.738 -6.296 14.180 1.00 97.75 407 VAL A N 1
ATOM 3437 C CA . VAL A 1 407 ? -23.640 -6.679 13.293 1.00 97.75 407 VAL A CA 1
ATOM 3438 C C . VAL A 1 407 ? -23.875 -6.061 11.911 1.00 97.75 407 VAL A C 1
ATOM 3440 O O . VAL A 1 407 ? -24.897 -6.350 11.289 1.00 97.75 407 VAL A O 1
ATOM 3443 N N . PRO A 1 408 ? -22.979 -5.197 11.408 1.00 96.81 408 PRO A N 1
ATOM 3444 C CA . PRO A 1 408 ? -23.137 -4.608 10.084 1.00 96.81 408 PRO A CA 1
ATOM 3445 C C . PRO A 1 408 ? -22.809 -5.615 8.977 1.00 96.81 408 PRO A C 1
ATOM 3447 O O . PRO A 1 408 ? -21.899 -6.429 9.122 1.00 96.81 408 PRO A O 1
ATOM 3450 N N . ASP A 1 409 ? -23.471 -5.488 7.825 1.00 96.12 409 ASP A N 1
ATOM 3451 C CA . ASP A 1 409 ? -23.307 -6.411 6.691 1.00 96.12 409 ASP A CA 1
ATOM 3452 C C . ASP A 1 409 ? -21.852 -6.545 6.216 1.00 96.12 409 ASP A C 1
ATOM 3454 O O . ASP A 1 409 ? -21.439 -7.598 5.746 1.00 96.12 409 ASP A O 1
ATOM 3458 N N . ASN A 1 410 ? -21.042 -5.491 6.344 1.00 95.69 410 ASN A N 1
ATOM 3459 C CA . ASN A 1 410 ? -19.641 -5.480 5.923 1.00 95.69 410 ASN A CA 1
ATOM 3460 C C . ASN A 1 410 ? -18.648 -5.880 7.031 1.00 95.69 410 ASN A C 1
ATOM 3462 O O . ASN A 1 410 ? -17.447 -5.668 6.857 1.00 95.69 410 ASN A O 1
ATOM 3466 N N . ILE A 1 411 ? -19.105 -6.446 8.157 1.00 97.69 411 ILE A N 1
ATOM 3467 C CA . ILE A 1 411 ? -18.237 -6.813 9.290 1.00 97.69 411 ILE A CA 1
ATOM 3468 C C . ILE A 1 411 ? -17.088 -7.741 8.872 1.00 97.69 411 ILE A C 1
ATOM 3470 O O . ILE A 1 411 ? -15.961 -7.584 9.339 1.00 97.69 411 ILE A O 1
ATOM 3474 N N . PHE A 1 412 ? -17.350 -8.650 7.928 1.00 97.75 412 PHE A N 1
ATOM 3475 C CA . PHE A 1 412 ? -16.371 -9.625 7.457 1.00 97.75 412 PHE A CA 1
ATOM 3476 C C . PHE A 1 412 ? -15.175 -8.965 6.754 1.00 97.75 412 PHE A C 1
ATOM 3478 O O . PHE A 1 412 ? -14.050 -9.443 6.867 1.00 97.75 412 PHE A O 1
ATOM 3485 N N . ILE A 1 413 ? -15.371 -7.806 6.113 1.00 97.19 413 ILE A N 1
ATOM 3486 C CA . ILE A 1 413 ? -14.277 -7.020 5.519 1.00 97.19 413 ILE A CA 1
ATOM 3487 C C . ILE A 1 413 ? -13.301 -6.552 6.611 1.00 97.19 413 ILE A C 1
ATOM 3489 O O . ILE A 1 413 ? -12.087 -6.624 6.430 1.00 97.19 413 ILE A O 1
ATOM 3493 N N . PHE A 1 414 ? -13.811 -6.121 7.770 1.00 97.38 414 PHE A N 1
ATOM 3494 C CA . PHE A 1 414 ? -12.965 -5.718 8.899 1.00 97.38 414 PHE A CA 1
ATOM 3495 C C . PHE A 1 414 ? -12.204 -6.905 9.495 1.00 97.38 414 PHE A C 1
ATOM 3497 O O . PHE A 1 414 ? -11.047 -6.735 9.873 1.00 97.38 414 PHE A O 1
ATOM 3504 N N . ALA A 1 415 ? -12.818 -8.093 9.529 1.00 97.88 415 ALA A N 1
ATOM 3505 C CA . ALA A 1 415 ? -12.157 -9.326 9.961 1.00 97.88 415 ALA A CA 1
ATOM 3506 C C . ALA A 1 415 ? -10.998 -9.684 9.017 1.00 97.88 415 ALA A C 1
ATOM 3508 O O . ALA A 1 415 ? -9.874 -9.919 9.445 1.00 97.88 415 ALA A O 1
ATOM 3509 N N . CYS A 1 416 ? -11.231 -9.599 7.707 1.00 97.12 416 CYS A N 1
ATOM 3510 C CA . CYS A 1 416 ? -10.192 -9.825 6.703 1.00 97.12 416 CYS A CA 1
ATOM 3511 C C . CYS A 1 416 ? -9.030 -8.829 6.832 1.00 97.12 416 CYS A C 1
ATOM 3513 O O . CYS A 1 416 ? -7.867 -9.201 6.689 1.00 97.12 416 CYS A O 1
ATOM 3515 N N . ALA A 1 417 ? -9.333 -7.561 7.127 1.00 95.88 417 ALA A N 1
ATOM 3516 C CA . ALA A 1 417 ? -8.331 -6.520 7.338 1.00 95.88 417 ALA A CA 1
ATOM 3517 C C . ALA A 1 417 ? -7.564 -6.658 8.665 1.00 95.88 417 ALA A C 1
ATOM 3519 O O . ALA A 1 417 ? -6.430 -6.176 8.763 1.00 95.88 417 ALA A O 1
ATOM 3520 N N . SER A 1 418 ? -8.151 -7.279 9.696 1.00 95.88 418 SER A N 1
ATOM 3521 C CA . SER A 1 418 ? -7.463 -7.516 10.972 1.00 95.88 418 SER A CA 1
ATOM 3522 C C . SER A 1 418 ? -6.322 -8.517 10.784 1.00 95.88 418 SER A C 1
ATOM 3524 O O . SER A 1 418 ? -5.203 -8.290 11.260 1.00 95.88 418 SER A O 1
ATOM 3526 N N . GLY A 1 419 ? -6.557 -9.544 9.963 1.00 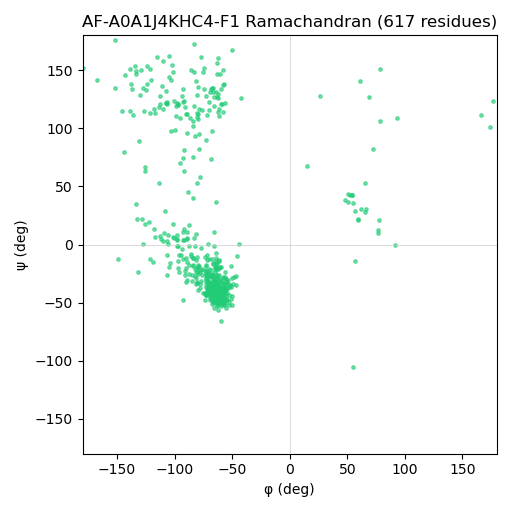95.56 419 GLY A N 1
ATOM 3527 C CA . GLY A 1 419 ? -5.635 -10.660 9.779 1.00 95.56 419 GLY A CA 1
ATOM 3528 C C . GLY A 1 419 ? -5.662 -11.663 10.932 1.00 95.56 419 GLY A C 1
ATOM 3529 O O . GLY A 1 419 ? -4.738 -12.464 11.033 1.00 95.56 419 GLY A O 1
ATOM 3530 N N . ASP A 1 420 ? -6.660 -11.567 11.811 1.00 96.50 420 ASP A N 1
ATOM 3531 C CA . ASP A 1 420 ? -6.856 -12.470 12.938 1.00 96.50 420 ASP A CA 1
ATOM 3532 C C . ASP A 1 420 ? -7.721 -13.657 12.497 1.00 96.50 420 ASP A C 1
ATOM 3534 O O . ASP A 1 420 ? -8.896 -13.489 12.160 1.00 96.50 420 ASP A O 1
ATOM 3538 N N . ASN A 1 421 ? -7.123 -14.850 12.457 1.00 95.88 421 ASN A N 1
ATOM 3539 C CA . ASN A 1 421 ? -7.795 -16.055 11.971 1.00 95.88 421 ASN A CA 1
ATOM 3540 C C . ASN A 1 421 ? -9.002 -16.439 12.841 1.00 95.88 421 ASN A C 1
ATOM 3542 O O . ASN A 1 421 ? -10.015 -16.866 12.295 1.00 95.88 421 ASN A O 1
ATOM 3546 N N . GLU A 1 422 ? -8.928 -16.248 14.162 1.00 96.81 422 GLU A N 1
ATOM 3547 C CA . GLU A 1 422 ? -10.018 -16.591 15.083 1.00 96.81 422 GLU A CA 1
ATOM 3548 C C . GLU A 1 422 ? -11.241 -15.707 14.815 1.00 96.81 422 GLU A C 1
ATOM 3550 O O . GLU A 1 422 ? -12.366 -16.194 14.692 1.00 96.81 422 GLU A O 1
ATOM 3555 N N . ILE A 1 423 ? -11.023 -14.405 14.620 1.00 97.88 423 ILE A N 1
ATOM 3556 C CA . ILE A 1 423 ? -12.099 -13.465 14.278 1.00 97.88 423 ILE A CA 1
ATOM 3557 C C . ILE A 1 423 ? -12.657 -13.724 12.873 1.00 97.88 423 ILE A C 1
ATOM 3559 O O . ILE A 1 423 ? -13.864 -13.583 12.660 1.00 97.88 423 ILE A O 1
ATOM 3563 N N . VAL A 1 424 ? -11.809 -14.092 11.908 1.00 97.62 424 VAL A N 1
ATOM 3564 C CA . VAL A 1 424 ? -12.254 -14.466 10.555 1.00 97.62 424 VAL A CA 1
ATOM 3565 C C . VAL A 1 424 ? -13.167 -15.692 10.607 1.00 97.62 424 VAL A C 1
ATOM 3567 O O . VAL A 1 424 ? -14.243 -15.662 10.010 1.00 97.62 424 VAL A O 1
ATOM 3570 N N . GLU A 1 425 ? -12.786 -16.732 11.348 1.00 96.00 425 GLU A N 1
ATOM 3571 C CA . GLU A 1 425 ? -13.604 -17.935 11.537 1.00 96.00 425 GLU A CA 1
ATOM 3572 C C . GLU A 1 425 ? -14.922 -17.616 12.259 1.00 96.00 425 GLU A C 1
ATOM 3574 O O . GLU A 1 425 ? -15.994 -18.013 11.797 1.00 96.00 425 GLU A O 1
ATOM 3579 N N . LEU A 1 426 ? -14.870 -16.823 13.337 1.00 97.00 426 LEU A N 1
ATOM 3580 C CA . LEU A 1 426 ? -16.047 -16.403 14.106 1.00 97.00 426 LEU A CA 1
ATOM 3581 C C . LEU A 1 426 ? -17.088 -15.670 13.241 1.00 97.00 426 LEU A C 1
ATOM 3583 O O . LEU A 1 426 ? -18.296 -15.832 13.432 1.00 97.00 426 LEU A O 1
ATOM 3587 N N . LEU A 1 427 ? -16.630 -14.852 12.290 1.00 97.06 427 LEU A N 1
ATOM 3588 C CA . LEU A 1 427 ? -17.483 -13.976 11.482 1.00 97.06 427 LEU A CA 1
ATOM 3589 C C . LEU A 1 427 ? -17.840 -14.533 10.103 1.00 97.06 427 LEU A C 1
ATOM 3591 O O . LEU A 1 427 ? -18.512 -13.857 9.323 1.00 97.06 427 LEU A O 1
ATOM 3595 N N . GLU A 1 428 ? -17.453 -15.765 9.800 1.00 95.19 428 GLU A N 1
ATOM 3596 C CA . GLU A 1 428 ? -17.646 -16.378 8.486 1.00 95.19 428 GLU A CA 1
ATOM 3597 C C . GLU A 1 428 ? -19.123 -16.488 8.057 1.00 95.19 428 GLU A C 1
ATOM 3599 O O . GLU A 1 428 ? -19.461 -16.385 6.870 1.00 95.19 428 GLU A O 1
ATOM 3604 N N . ASN A 1 429 ? -20.031 -16.649 9.022 1.00 94.50 429 ASN A N 1
ATOM 3605 C CA . ASN A 1 429 ? -21.475 -16.691 8.772 1.00 94.50 429 ASN A CA 1
ATOM 3606 C C . ASN A 1 429 ? -22.070 -15.321 8.400 1.00 94.50 429 ASN A C 1
ATOM 3608 O O . ASN A 1 429 ? -23.192 -15.266 7.903 1.00 94.50 429 ASN A O 1
ATOM 3612 N N . TYR A 1 430 ? -21.322 -14.232 8.596 1.00 93.94 430 TYR A N 1
ATOM 3613 C CA . TYR A 1 430 ? -21.722 -12.859 8.269 1.00 93.94 430 TYR A CA 1
ATOM 3614 C C . TYR A 1 430 ? -21.096 -12.352 6.960 1.00 93.94 430 TYR A C 1
ATOM 3616 O O . TYR A 1 430 ? -21.040 -11.146 6.712 1.00 93.94 430 TYR A O 1
ATOM 3624 N N . ARG A 1 431 ? -20.590 -13.252 6.108 1.00 91.19 431 ARG A N 1
ATOM 3625 C CA . ARG A 1 431 ? -20.018 -12.882 4.809 1.00 91.19 431 ARG A CA 1
ATOM 3626 C C . ARG A 1 431 ? -21.092 -12.324 3.866 1.00 91.19 431 ARG A C 1
ATOM 3628 O O . ARG A 1 431 ? -22.142 -12.931 3.677 1.00 91.19 431 ARG A O 1
ATOM 3635 N N . SER A 1 432 ? -20.807 -11.182 3.248 1.00 84.69 432 SER A N 1
ATOM 3636 C CA . SER A 1 432 ? -21.722 -10.518 2.302 1.00 84.69 432 SER A CA 1
ATOM 3637 C C . SER A 1 432 ? -21.055 -10.097 0.987 1.00 84.69 432 SER A C 1
ATOM 3639 O O . SER A 1 432 ? -21.734 -9.980 -0.030 1.00 84.69 432 SER A O 1
ATOM 3641 N N . ASP A 1 433 ? -19.731 -9.898 0.979 1.00 89.06 433 ASP A N 1
ATOM 3642 C CA . ASP A 1 433 ? -18.972 -9.401 -0.175 1.00 89.06 433 ASP A CA 1
ATOM 3643 C C . ASP A 1 433 ? -17.590 -10.073 -0.247 1.00 89.06 433 ASP A C 1
ATOM 3645 O O . ASP A 1 433 ? -16.573 -9.526 0.189 1.00 89.06 433 ASP A O 1
ATOM 3649 N N . MET A 1 434 ? -17.557 -11.303 -0.772 1.00 89.38 434 MET A N 1
ATOM 3650 C CA . MET A 1 434 ? -16.331 -12.113 -0.852 1.00 89.38 434 MET A CA 1
ATOM 3651 C C . MET A 1 434 ? -15.261 -11.490 -1.744 1.00 89.38 434 MET A C 1
ATOM 3653 O O . MET A 1 434 ? -14.066 -11.612 -1.469 1.00 89.38 434 MET A O 1
ATOM 3657 N N . LYS A 1 435 ? -15.681 -10.774 -2.792 1.00 91.12 435 LYS A N 1
ATOM 3658 C CA . LYS A 1 435 ? -14.757 -10.063 -3.668 1.00 91.12 435 LYS A CA 1
ATOM 3659 C C . LYS A 1 435 ? -14.001 -8.991 -2.885 1.00 91.12 435 LYS A C 1
ATOM 3661 O O . LYS A 1 435 ? -12.771 -9.007 -2.889 1.00 91.12 435 LYS A O 1
ATOM 3666 N N . ARG A 1 436 ? -14.713 -8.120 -2.159 1.00 92.19 436 ARG A N 1
ATOM 3667 C CA . ARG A 1 436 ? -14.062 -7.108 -1.316 1.00 92.19 436 ARG A CA 1
ATOM 3668 C C . ARG A 1 436 ? -13.282 -7.712 -0.157 1.00 92.19 436 ARG A C 1
ATOM 3670 O O . ARG A 1 436 ? -12.262 -7.144 0.224 1.00 92.19 436 ARG A O 1
ATOM 3677 N N . ALA A 1 437 ? -13.728 -8.834 0.404 1.00 94.50 437 ALA A N 1
ATOM 3678 C CA . ALA A 1 437 ? -12.987 -9.548 1.441 1.00 94.50 437 ALA A CA 1
ATOM 3679 C C . ALA A 1 437 ? -11.588 -9.949 0.939 1.00 94.50 437 ALA A C 1
ATOM 3681 O O . ALA A 1 437 ? -10.588 -9.567 1.551 1.00 94.50 437 ALA A O 1
ATOM 3682 N N . LEU A 1 438 ? -11.501 -10.601 -0.230 1.00 95.19 438 LEU A N 1
ATOM 3683 C CA . LEU A 1 438 ? -10.219 -10.965 -0.838 1.00 95.19 438 LEU A CA 1
ATOM 3684 C C . LEU A 1 438 ? -9.378 -9.726 -1.184 1.00 95.19 438 LEU A C 1
ATOM 3686 O O . LEU A 1 438 ? -8.207 -9.664 -0.814 1.00 95.19 438 LEU A O 1
ATOM 3690 N N . GLU A 1 439 ? -9.973 -8.710 -1.820 1.00 94.88 439 GLU A N 1
ATOM 3691 C CA . GLU A 1 439 ? -9.291 -7.437 -2.114 1.00 94.88 439 GLU A CA 1
ATOM 3692 C C . GLU A 1 439 ? -8.675 -6.829 -0.848 1.00 94.88 439 GLU A C 1
ATOM 3694 O O . GLU A 1 439 ? -7.517 -6.419 -0.840 1.00 94.88 439 GLU A O 1
ATOM 3699 N N . THR A 1 440 ? -9.421 -6.847 0.254 1.00 95.62 440 THR A N 1
ATOM 3700 C CA . THR A 1 440 ? -8.991 -6.306 1.544 1.00 95.62 440 THR A CA 1
ATOM 3701 C C . THR A 1 440 ? -7.801 -7.070 2.113 1.00 95.62 440 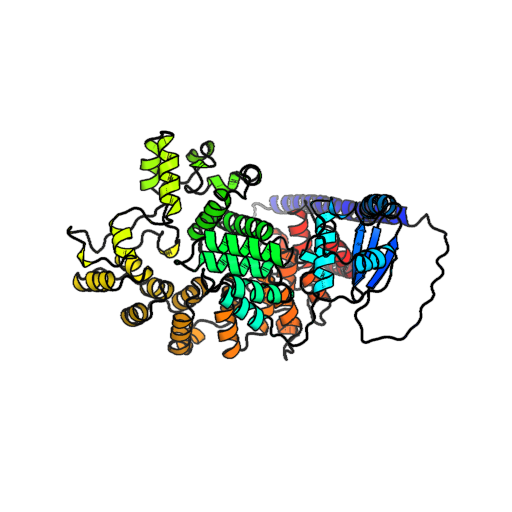THR A C 1
ATOM 3703 O O . THR A 1 440 ? -6.860 -6.441 2.596 1.00 95.62 440 THR A O 1
ATOM 3706 N N . THR A 1 441 ? -7.776 -8.402 2.009 1.00 96.81 441 THR A N 1
ATOM 3707 C CA . THR A 1 441 ? -6.602 -9.180 2.443 1.00 96.81 441 THR A CA 1
ATOM 3708 C C . THR A 1 441 ? -5.346 -8.851 1.631 1.00 96.81 441 THR A C 1
ATOM 3710 O O . THR A 1 441 ? -4.254 -8.782 2.197 1.00 96.81 441 THR A O 1
ATOM 3713 N N . ILE A 1 442 ? -5.490 -8.566 0.330 1.00 96.62 442 ILE A N 1
ATOM 3714 C CA . ILE A 1 442 ? -4.379 -8.151 -0.536 1.00 96.62 442 ILE A CA 1
ATOM 3715 C C . ILE A 1 442 ? -3.904 -6.750 -0.147 1.00 96.62 442 ILE A C 1
ATOM 3717 O O . ILE A 1 442 ? -2.701 -6.551 0.033 1.00 96.62 442 ILE A O 1
ATOM 3721 N N . ILE A 1 443 ? -4.836 -5.806 0.028 1.00 95.19 443 ILE A N 1
ATOM 3722 C CA . ILE A 1 443 ? -4.552 -4.417 0.413 1.00 95.19 443 ILE A CA 1
ATOM 3723 C C . ILE A 1 443 ? -3.823 -4.366 1.755 1.00 95.19 443 ILE A C 1
ATOM 3725 O O . ILE A 1 443 ? -2.842 -3.649 1.860 1.00 95.19 443 ILE A O 1
ATOM 3729 N N . TYR A 1 444 ? -4.257 -5.135 2.757 1.00 94.94 444 TYR A N 1
ATOM 3730 C CA . TYR A 1 444 ? -3.675 -5.127 4.106 1.00 94.94 444 TYR A CA 1
ATOM 3731 C C . TYR A 1 444 ? -2.577 -6.179 4.328 1.00 94.94 444 TYR A C 1
ATOM 3733 O O . TYR A 1 444 ? -2.145 -6.381 5.465 1.00 94.94 444 TYR A O 1
ATOM 3741 N N . HIS A 1 445 ? -2.106 -6.833 3.260 1.00 95.94 445 HIS A N 1
ATOM 3742 C CA . HIS A 1 445 ? -1.012 -7.816 3.296 1.00 95.94 445 HIS A CA 1
ATOM 3743 C C . HIS A 1 445 ? -1.259 -8.944 4.316 1.00 95.94 445 HIS A C 1
ATOM 3745 O O . HIS A 1 445 ? -0.372 -9.326 5.082 1.00 95.94 445 HIS A O 1
ATOM 3751 N N . LYS A 1 446 ? -2.492 -9.460 4.365 1.00 96.38 446 LYS A N 1
ATOM 3752 C CA . LYS A 1 446 ? -2.913 -10.533 5.277 1.00 96.38 446 LYS A CA 1
ATOM 3753 C C . LYS A 1 446 ? -2.825 -11.886 4.586 1.00 96.38 446 LYS A C 1
ATOM 3755 O O . LYS A 1 446 ? -3.851 -12.485 4.285 1.00 96.38 446 LYS A O 1
ATOM 3760 N N . GLN A 1 447 ? -1.598 -12.345 4.328 1.00 96.62 447 GLN A N 1
ATOM 3761 C CA . GLN A 1 447 ? -1.337 -13.534 3.510 1.00 96.62 447 GLN A CA 1
ATOM 3762 C C . GLN A 1 447 ? -2.116 -14.770 3.984 1.00 96.62 447 GLN A C 1
ATOM 3764 O O . GLN A 1 447 ? -2.860 -15.343 3.200 1.00 96.62 447 GLN A O 1
ATOM 3769 N N . ASN A 1 448 ? -2.031 -15.128 5.268 1.00 97.06 448 ASN A N 1
ATOM 3770 C CA . ASN A 1 448 ? -2.706 -16.322 5.797 1.00 97.06 448 ASN A CA 1
ATOM 3771 C C . ASN A 1 448 ? -4.230 -16.290 5.575 1.00 97.06 448 ASN A C 1
ATOM 3773 O O . ASN A 1 448 ? -4.826 -17.284 5.171 1.00 97.06 448 ASN A O 1
ATOM 3777 N N . VAL A 1 449 ? -4.858 -15.132 5.805 1.00 97.31 449 VAL A N 1
ATOM 3778 C CA . VAL A 1 449 ? -6.304 -14.954 5.599 1.00 97.31 449 VAL A CA 1
ATOM 3779 C C . VAL A 1 449 ? -6.647 -14.924 4.109 1.00 97.31 449 VAL A C 1
ATOM 3781 O O . VAL A 1 449 ? -7.672 -15.466 3.708 1.00 97.31 449 VAL A O 1
ATOM 3784 N N . MET A 1 450 ? -5.791 -14.322 3.279 1.00 97.44 450 MET A N 1
ATOM 3785 C CA . MET A 1 450 ? -5.937 -14.311 1.822 1.00 97.44 450 MET A CA 1
ATOM 3786 C C . MET A 1 450 ? -5.960 -15.736 1.267 1.00 97.44 450 MET A C 1
ATOM 3788 O O . MET A 1 450 ? -6.895 -16.086 0.551 1.00 97.44 450 MET A O 1
ATOM 3792 N N . GLU A 1 451 ? -4.978 -16.561 1.642 1.00 97.25 451 GLU A N 1
ATOM 3793 C CA . GLU A 1 451 ? -4.889 -17.962 1.222 1.00 97.25 451 GLU A CA 1
ATOM 3794 C C . GLU A 1 451 ? -6.107 -18.758 1.696 1.00 97.25 451 GLU A C 1
ATOM 3796 O O . GLU A 1 451 ? -6.719 -19.466 0.901 1.00 97.25 451 GLU A O 1
ATOM 3801 N N . TYR A 1 452 ? -6.517 -18.584 2.958 1.00 96.25 452 TYR A N 1
ATOM 3802 C CA . TYR A 1 452 ? -7.723 -19.213 3.501 1.00 96.25 452 TYR A CA 1
ATOM 3803 C C . TYR A 1 452 ? -8.978 -18.870 2.685 1.00 96.25 452 TYR A C 1
ATOM 3805 O O . TYR A 1 452 ? -9.716 -19.764 2.268 1.00 96.25 452 TYR A O 1
ATOM 3813 N N . ILE A 1 453 ? -9.210 -17.577 2.430 1.00 93.44 453 ILE A N 1
ATOM 3814 C CA . ILE A 1 453 ? -10.373 -17.110 1.667 1.00 93.44 453 ILE A CA 1
ATOM 3815 C C . ILE A 1 453 ? -10.316 -17.626 0.234 1.00 93.44 453 ILE A C 1
ATOM 3817 O O . ILE A 1 453 ? -11.333 -18.081 -0.289 1.00 93.44 453 ILE A O 1
ATOM 3821 N N . TYR A 1 454 ? -9.147 -17.558 -0.399 1.00 93.88 454 TYR A N 1
ATOM 3822 C CA . TYR A 1 454 ? -8.976 -18.015 -1.766 1.00 93.88 454 TYR A CA 1
ATOM 3823 C C . TYR A 1 454 ? -9.252 -19.516 -1.875 1.00 93.88 454 TYR A C 1
ATOM 3825 O O . TYR A 1 454 ? -10.150 -19.896 -2.613 1.00 93.88 454 TYR A O 1
ATOM 3833 N N . GLU A 1 455 ? -8.571 -20.370 -1.108 1.00 94.81 455 GLU A N 1
ATOM 3834 C CA . GLU A 1 455 ? -8.734 -21.831 -1.202 1.00 94.81 455 GLU A CA 1
ATOM 3835 C C . GLU A 1 455 ? -10.166 -22.281 -0.879 1.00 94.81 455 GLU A C 1
ATOM 3837 O O . GLU A 1 455 ? -10.696 -23.184 -1.525 1.00 94.81 455 GLU A O 1
ATOM 3842 N N . LYS A 1 456 ? -10.819 -21.643 0.100 1.00 94.00 456 LYS A N 1
ATOM 3843 C CA . LYS A 1 456 ? -12.168 -22.033 0.526 1.00 94.00 456 LYS A CA 1
ATOM 3844 C C . LYS A 1 456 ? -13.266 -21.563 -0.431 1.00 94.00 456 LYS A C 1
ATOM 3846 O O . LYS A 1 456 ? -14.283 -22.241 -0.551 1.00 94.00 456 LYS A O 1
ATOM 3851 N N . TYR A 1 457 ? -13.074 -20.426 -1.103 1.00 90.00 457 TYR A N 1
ATOM 3852 C CA . TYR A 1 457 ? -14.128 -19.748 -1.872 1.00 90.00 457 TYR A CA 1
ATOM 3853 C C . TYR A 1 457 ? -13.753 -19.467 -3.332 1.00 90.00 457 TYR A C 1
ATOM 3855 O O . TYR A 1 457 ? -14.394 -18.643 -3.990 1.00 90.00 457 TYR A O 1
ATOM 3863 N N . ILE A 1 458 ? -12.736 -20.148 -3.867 1.00 87.88 458 ILE A N 1
ATOM 3864 C CA . ILE A 1 458 ? -12.271 -19.937 -5.241 1.00 87.88 458 ILE A CA 1
ATOM 3865 C C . ILE A 1 458 ? -13.373 -20.168 -6.277 1.00 87.88 458 ILE A C 1
ATOM 3867 O O . ILE A 1 458 ? -13.468 -19.411 -7.239 1.00 87.88 458 ILE A O 1
ATOM 3871 N N . ASP A 1 459 ? -14.251 -21.150 -6.072 1.00 89.69 459 ASP A N 1
ATOM 3872 C CA . ASP A 1 459 ? -15.344 -21.428 -7.007 1.00 89.69 459 ASP A CA 1
ATOM 3873 C C . ASP A 1 459 ? -16.330 -20.257 -7.077 1.00 89.69 459 ASP A C 1
ATOM 3875 O O . ASP A 1 459 ? -16.657 -19.785 -8.166 1.00 89.69 459 ASP A O 1
ATOM 3879 N N . GLU A 1 460 ? -16.734 -19.715 -5.923 1.00 87.81 460 GLU A N 1
ATOM 3880 C CA . GLU A 1 460 ? -17.563 -18.506 -5.856 1.00 87.81 460 GLU A CA 1
ATOM 3881 C C . GLU A 1 460 ? -16.849 -17.329 -6.534 1.00 87.81 460 GLU A C 1
ATOM 3883 O O . GLU A 1 460 ? -17.438 -16.611 -7.342 1.00 87.81 460 GLU A O 1
ATOM 3888 N N . TYR A 1 461 ? -15.551 -17.163 -6.283 1.00 82.19 461 TYR A N 1
ATOM 3889 C CA . TYR A 1 461 ? -14.767 -16.082 -6.867 1.00 82.19 461 TYR A CA 1
ATOM 3890 C C . TYR A 1 461 ? -14.636 -16.185 -8.394 1.00 82.19 461 TYR A C 1
ATOM 3892 O O . TYR A 1 461 ? -14.785 -15.188 -9.105 1.00 82.19 461 TYR A O 1
ATOM 3900 N N . ASN A 1 462 ? -14.419 -17.390 -8.914 1.00 85.81 462 ASN A N 1
ATOM 3901 C CA . ASN A 1 462 ? -14.299 -17.658 -10.345 1.00 85.81 462 ASN A CA 1
ATOM 3902 C C . ASN A 1 462 ? -15.606 -17.390 -11.092 1.00 85.81 462 ASN A C 1
ATOM 3904 O O . ASN A 1 462 ? -15.574 -17.006 -12.259 1.00 85.81 462 ASN A O 1
ATOM 3908 N N . THR A 1 463 ? -16.759 -17.518 -10.427 1.00 86.12 463 THR A N 1
ATOM 3909 C CA . THR A 1 463 ? -18.035 -17.085 -11.021 1.00 86.12 463 THR A CA 1
ATOM 3910 C C . THR A 1 463 ? -18.168 -15.562 -11.111 1.00 86.12 463 THR A C 1
ATOM 3912 O O . THR A 1 463 ? -18.892 -15.061 -11.972 1.00 86.12 463 THR A O 1
ATOM 3915 N N . LEU A 1 464 ? -17.459 -14.814 -10.258 1.00 80.56 464 LEU A N 1
ATOM 3916 C CA . LEU A 1 464 ? -17.520 -13.351 -10.188 1.00 80.56 464 LEU A CA 1
ATOM 3917 C C . LEU A 1 464 ? -16.486 -12.654 -11.083 1.00 80.56 464 LEU A C 1
ATOM 3919 O O . LEU A 1 464 ? -16.696 -11.500 -11.466 1.00 80.56 464 LEU A O 1
ATOM 3923 N N . ILE A 1 465 ? -15.361 -13.307 -11.390 1.00 79.94 465 ILE A N 1
ATOM 3924 C CA . ILE A 1 465 ? -14.235 -12.693 -12.104 1.00 79.94 465 ILE A CA 1
ATOM 3925 C C . ILE A 1 465 ? -13.936 -13.439 -13.401 1.00 79.94 465 ILE A C 1
ATOM 3927 O O . ILE A 1 465 ? -13.428 -14.551 -13.395 1.00 79.94 465 ILE A O 1
ATOM 3931 N N . SER A 1 466 ? -14.168 -12.766 -14.532 1.00 80.88 466 SER A N 1
ATOM 3932 C CA . SER A 1 466 ? -13.812 -13.277 -15.861 1.00 80.88 466 SER A CA 1
ATOM 3933 C C . SER A 1 466 ? -12.354 -13.011 -16.258 1.00 80.88 466 SER A C 1
ATOM 3935 O O . SER A 1 466 ? -11.864 -13.600 -17.214 1.00 80.88 466 SER A O 1
ATOM 3937 N N . ASP A 1 467 ? -11.675 -12.078 -15.582 1.00 86.50 467 ASP A N 1
ATOM 3938 C CA . ASP A 1 467 ? -10.293 -11.686 -15.876 1.00 86.50 467 ASP A CA 1
ATOM 3939 C C . ASP A 1 467 ? -9.537 -11.319 -14.591 1.00 86.50 467 ASP A C 1
ATOM 3941 O O . ASP A 1 467 ? -9.819 -10.306 -13.942 1.00 86.50 467 ASP A O 1
ATOM 3945 N N . TYR A 1 468 ? -8.520 -12.114 -14.251 1.00 90.88 468 TYR A N 1
ATOM 3946 C CA . TYR A 1 468 ? -7.666 -11.892 -13.083 1.00 90.88 468 TYR A CA 1
ATOM 3947 C C . TYR A 1 468 ? -6.724 -10.687 -13.217 1.00 90.88 468 TYR A C 1
ATOM 3949 O O . TYR A 1 468 ? -5.974 -10.399 -12.286 1.00 90.88 468 TYR A O 1
ATOM 3957 N N . THR A 1 469 ? -6.747 -9.940 -14.330 1.00 94.06 469 THR A N 1
ATOM 3958 C CA . THR A 1 469 ? -5.935 -8.716 -14.465 1.00 94.06 469 THR A CA 1
ATOM 3959 C C . THR A 1 469 ? -6.184 -7.725 -13.338 1.00 94.06 469 THR A C 1
ATOM 3961 O O . THR A 1 469 ? -5.245 -7.069 -12.893 1.00 94.06 469 THR A O 1
ATOM 3964 N N . TYR A 1 470 ? -7.416 -7.656 -12.829 1.00 93.81 470 TYR A N 1
ATOM 3965 C CA . TYR A 1 470 ? -7.729 -6.828 -11.671 1.00 93.81 470 TYR A CA 1
ATOM 3966 C C . TYR A 1 470 ? -6.993 -7.272 -10.398 1.00 93.81 470 TYR A C 1
ATOM 3968 O O . TYR A 1 470 ? -6.424 -6.426 -9.713 1.00 93.81 470 TYR A O 1
ATOM 3976 N N . LEU A 1 471 ? -6.923 -8.578 -10.120 1.00 93.94 471 LEU A N 1
ATOM 3977 C CA . LEU A 1 471 ? -6.166 -9.103 -8.979 1.00 93.94 471 LEU A CA 1
ATOM 3978 C C . LEU A 1 471 ? -4.669 -8.820 -9.106 1.00 93.94 471 LEU A C 1
ATOM 3980 O O . LEU A 1 471 ? -4.051 -8.330 -8.166 1.00 93.94 471 LEU A O 1
ATOM 3984 N N . VAL A 1 472 ? -4.095 -9.075 -10.283 1.00 96.56 472 VAL A N 1
ATOM 3985 C CA . VAL A 1 472 ? -2.669 -8.824 -10.543 1.00 96.56 472 VAL A CA 1
ATOM 3986 C C . VAL A 1 472 ? -2.336 -7.342 -10.380 1.00 96.56 472 VAL A C 1
ATOM 3988 O O . VAL A 1 472 ? -1.343 -6.981 -9.751 1.00 96.56 472 VAL A O 1
ATOM 3991 N N . ASP A 1 473 ? -3.186 -6.471 -10.920 1.00 97.06 473 ASP A N 1
ATOM 3992 C CA . ASP A 1 473 ? -3.086 -5.026 -10.752 1.00 97.06 473 ASP A CA 1
ATOM 3993 C C . ASP A 1 473 ? -3.162 -4.613 -9.283 1.00 97.06 473 ASP A C 1
ATOM 3995 O O . ASP A 1 473 ? -2.354 -3.791 -8.859 1.00 97.06 473 ASP A O 1
ATOM 3999 N N . LEU A 1 474 ? -4.062 -5.211 -8.501 1.00 96.19 474 LEU A N 1
ATOM 4000 C CA . LEU A 1 474 ? -4.184 -4.938 -7.073 1.00 96.19 474 LEU A CA 1
ATOM 4001 C C . LEU A 1 474 ? -2.915 -5.345 -6.309 1.00 96.19 474 LEU A C 1
ATOM 4003 O O . LEU A 1 474 ? -2.372 -4.533 -5.556 1.00 96.19 474 LEU A O 1
ATOM 4007 N N . CYS A 1 475 ? -2.385 -6.549 -6.554 1.00 97.81 475 CYS A N 1
ATOM 4008 C CA . CYS A 1 475 ? -1.142 -7.012 -5.935 1.00 97.81 475 CYS A CA 1
ATOM 4009 C C . CYS A 1 475 ? 0.041 -6.090 -6.265 1.00 97.81 475 CYS A C 1
ATOM 4011 O O . CYS A 1 475 ? 0.776 -5.688 -5.364 1.00 97.81 475 CYS A O 1
ATOM 4013 N N . ILE A 1 476 ? 0.213 -5.697 -7.533 1.00 97.62 476 ILE A N 1
ATOM 4014 C CA . ILE A 1 476 ? 1.313 -4.806 -7.941 1.00 97.62 476 ILE A CA 1
ATOM 4015 C C . ILE A 1 476 ? 1.105 -3.394 -7.378 1.00 97.62 476 ILE A C 1
ATOM 4017 O O . ILE A 1 476 ? 2.058 -2.780 -6.892 1.00 97.62 476 ILE A O 1
ATOM 4021 N N . TYR A 1 477 ? -0.124 -2.869 -7.415 1.00 96.31 477 TYR A N 1
ATOM 4022 C CA . TYR A 1 477 ? -0.432 -1.526 -6.924 1.00 96.31 477 TYR A CA 1
ATOM 4023 C C . TYR A 1 477 ? -0.101 -1.381 -5.438 1.00 96.31 477 TYR A C 1
ATOM 4025 O O . TYR A 1 477 ? 0.529 -0.390 -5.067 1.00 96.31 477 TYR A O 1
ATOM 4033 N N . HIS A 1 478 ? -0.457 -2.382 -4.626 1.00 96.25 478 HIS A N 1
ATOM 4034 C CA . HIS A 1 478 ? -0.174 -2.437 -3.188 1.00 96.25 478 HIS A CA 1
ATOM 4035 C C . HIS A 1 478 ? 1.173 -3.081 -2.840 1.00 96.25 478 HIS A C 1
ATOM 4037 O O . HIS A 1 478 ? 1.462 -3.257 -1.660 1.00 96.25 478 HIS A O 1
ATOM 4043 N N . CYS A 1 479 ? 1.996 -3.428 -3.837 1.00 97.19 479 CYS A N 1
ATOM 4044 C CA . CYS A 1 479 ? 3.282 -4.109 -3.650 1.00 97.19 479 CYS A CA 1
ATOM 4045 C C . CYS A 1 479 ? 3.186 -5.361 -2.755 1.00 97.19 479 CYS A C 1
ATOM 4047 O O . CYS A 1 479 ? 4.090 -5.633 -1.970 1.00 97.19 479 CYS A O 1
ATOM 4049 N N . ASN A 1 480 ? 2.083 -6.105 -2.875 1.00 97.56 480 ASN A N 1
ATOM 4050 C CA . ASN A 1 480 ? 1.886 -7.395 -2.225 1.00 97.56 480 ASN A CA 1
ATOM 4051 C C . ASN A 1 480 ? 2.329 -8.516 -3.179 1.00 97.56 480 ASN A C 1
ATOM 4053 O O . ASN A 1 480 ? 1.523 -9.184 -3.832 1.00 97.56 480 ASN A O 1
ATOM 4057 N N . TYR A 1 481 ? 3.645 -8.653 -3.312 1.00 97.69 481 TYR A N 1
ATOM 4058 C CA . TYR A 1 481 ? 4.312 -9.649 -4.143 1.00 97.69 481 TYR A CA 1
ATOM 4059 C C . TYR A 1 481 ? 4.218 -11.063 -3.573 1.00 97.69 481 TYR A C 1
ATOM 4061 O O . TYR A 1 481 ? 4.285 -12.017 -4.342 1.00 97.69 481 TYR A O 1
ATOM 4069 N N . GLU A 1 482 ? 4.006 -11.211 -2.266 1.00 97.62 482 GLU A N 1
ATOM 4070 C CA . GLU A 1 482 ? 3.679 -12.500 -1.649 1.00 97.62 482 GLU A CA 1
ATOM 4071 C C . GLU A 1 482 ? 2.358 -13.062 -2.200 1.00 97.62 482 GLU A C 1
ATOM 4073 O O . GLU A 1 482 ? 2.334 -14.177 -2.727 1.00 97.62 482 GLU A O 1
ATOM 4078 N N . ALA A 1 483 ? 1.298 -12.243 -2.220 1.00 97.81 483 ALA A N 1
ATOM 4079 C CA . ALA A 1 483 ? 0.024 -12.610 -2.834 1.00 97.81 483 ALA A CA 1
ATOM 4080 C C . ALA A 1 483 ? 0.143 -12.819 -4.354 1.00 97.81 483 ALA A C 1
ATOM 4082 O O . ALA A 1 483 ? -0.398 -13.788 -4.884 1.00 97.81 483 ALA A O 1
ATOM 4083 N N . LEU A 1 484 ? 0.882 -11.951 -5.065 1.00 97.56 484 LEU A N 1
ATOM 4084 C CA . LEU A 1 484 ? 1.109 -12.119 -6.508 1.00 97.56 484 LEU A CA 1
ATOM 4085 C C . LEU A 1 484 ? 1.776 -13.463 -6.819 1.00 97.56 484 LEU A C 1
ATOM 4087 O O . LEU A 1 484 ? 1.335 -14.176 -7.718 1.00 97.56 484 LEU A O 1
ATOM 4091 N N . TYR A 1 485 ? 2.829 -13.799 -6.075 1.00 97.06 485 TYR A N 1
ATOM 4092 C CA . TYR A 1 485 ? 3.560 -15.048 -6.231 1.00 97.06 485 TYR A CA 1
ATOM 4093 C C . TYR A 1 485 ? 2.656 -16.253 -5.960 1.00 97.06 485 TYR A C 1
ATOM 4095 O O . TYR A 1 485 ? 2.630 -17.181 -6.763 1.00 97.06 485 TYR A O 1
ATOM 4103 N N . TYR A 1 486 ? 1.861 -16.208 -4.885 1.00 97.25 486 TYR A N 1
ATOM 4104 C CA . TYR A 1 486 ? 0.875 -17.244 -4.577 1.00 97.25 486 TYR A CA 1
ATOM 4105 C C . TYR A 1 486 ? -0.122 -17.445 -5.731 1.00 97.25 486 TYR A C 1
ATOM 4107 O O . TYR A 1 486 ? -0.289 -18.565 -6.215 1.00 97.25 486 TYR A O 1
ATOM 4115 N N . PHE A 1 487 ? -0.724 -16.372 -6.255 1.00 95.44 487 PHE A N 1
ATOM 4116 C CA . PHE A 1 487 ? -1.661 -16.502 -7.373 1.00 95.44 487 PHE A CA 1
ATOM 4117 C C . PHE A 1 487 ? -0.993 -17.014 -8.648 1.00 95.44 487 PHE A C 1
ATOM 4119 O O . PHE A 1 487 ? -1.609 -17.778 -9.381 1.00 95.44 487 PHE A O 1
ATOM 4126 N N . MET A 1 488 ? 0.268 -16.665 -8.908 1.00 94.00 488 MET A N 1
ATOM 4127 C CA . MET A 1 488 ? 0.999 -17.178 -10.072 1.00 94.00 488 MET A CA 1
ATOM 4128 C C . MET A 1 488 ? 1.314 -18.672 -9.994 1.00 94.00 488 MET A C 1
ATOM 4130 O O . MET A 1 488 ? 1.487 -19.306 -11.030 1.00 94.00 488 MET A O 1
ATOM 4134 N N . GLN A 1 489 ? 1.339 -19.258 -8.795 1.00 94.56 489 GLN A N 1
ATOM 4135 C CA . GLN A 1 489 ? 1.421 -20.712 -8.635 1.00 94.56 489 GLN A CA 1
ATOM 4136 C C . GLN A 1 489 ? 0.087 -21.417 -8.920 1.00 94.56 489 GLN A C 1
ATOM 4138 O O . GLN A 1 489 ? 0.072 -22.618 -9.186 1.00 94.56 489 GLN A O 1
ATOM 4143 N N . LYS A 1 490 ? -1.033 -20.690 -8.835 1.00 93.69 490 LYS A N 1
ATOM 4144 C CA . LYS A 1 490 ? -2.395 -21.239 -8.912 1.00 93.69 490 LYS A CA 1
ATOM 4145 C C . LYS A 1 490 ? -3.098 -20.932 -10.235 1.00 93.69 490 LYS A C 1
ATOM 4147 O O . LYS A 1 490 ? -3.989 -21.679 -10.628 1.00 93.69 490 LYS A O 1
ATOM 4152 N N . LEU A 1 491 ? -2.722 -19.845 -10.905 1.00 91.56 491 LEU A N 1
ATOM 4153 C CA . LEU A 1 491 ? -3.412 -19.272 -12.058 1.00 91.56 491 LEU A CA 1
ATOM 4154 C C . LEU A 1 491 ? -2.421 -18.938 -13.183 1.00 91.56 491 LEU A C 1
ATOM 4156 O O . LEU A 1 491 ? -1.303 -18.492 -12.927 1.00 91.56 491 LEU A O 1
ATOM 4160 N N . ASP A 1 492 ? -2.855 -19.060 -14.442 1.00 90.00 492 ASP A N 1
ATOM 4161 C CA 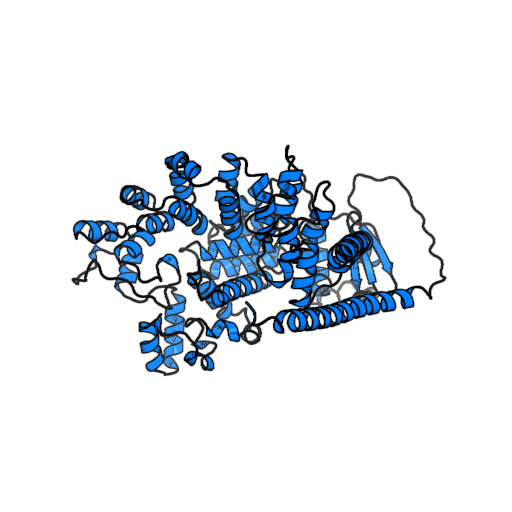. ASP A 1 492 ? -2.102 -18.522 -15.583 1.00 90.00 492 ASP A CA 1
ATOM 4162 C C . ASP A 1 492 ? -2.337 -17.009 -15.701 1.00 90.00 492 ASP A C 1
ATOM 4164 O O . ASP A 1 492 ? -3.325 -16.536 -16.266 1.00 90.00 492 ASP A O 1
ATOM 4168 N N . LEU A 1 493 ? -1.420 -16.236 -15.119 1.00 90.12 493 LEU A N 1
ATOM 4169 C CA . LEU A 1 493 ? -1.502 -14.775 -15.045 1.00 90.12 493 LEU A CA 1
ATOM 4170 C C . LEU A 1 493 ? -0.616 -14.064 -16.072 1.00 90.12 493 LEU A C 1
ATOM 4172 O O . LEU A 1 493 ? -0.515 -12.834 -16.043 1.00 90.12 493 LEU A O 1
ATOM 4176 N N . ASN A 1 494 ? 0.014 -14.804 -16.989 1.00 84.81 494 ASN A N 1
ATOM 4177 C CA . ASN A 1 494 ? 1.031 -14.256 -17.885 1.00 84.81 494 ASN A CA 1
ATOM 4178 C C . ASN A 1 494 ? 0.499 -13.086 -18.722 1.00 84.81 494 ASN A C 1
ATOM 4180 O O . ASN A 1 494 ? 1.124 -12.025 -18.758 1.00 84.81 494 ASN A O 1
ATOM 4184 N N . THR A 1 495 ? -0.685 -13.233 -19.331 1.00 85.50 495 THR A N 1
ATOM 4185 C CA . THR A 1 495 ? -1.306 -12.182 -20.166 1.00 85.50 495 THR A CA 1
ATOM 4186 C C . THR A 1 495 ? -1.663 -10.925 -19.369 1.00 85.50 495 THR A C 1
ATOM 4188 O O . THR A 1 495 ? -1.610 -9.813 -19.892 1.00 85.50 495 THR A O 1
ATOM 4191 N N . SER A 1 496 ? -1.988 -11.087 -18.088 1.00 93.50 496 SER A N 1
ATOM 4192 C CA . SER A 1 496 ? -2.383 -10.020 -17.168 1.00 93.50 496 SER A CA 1
ATOM 4193 C C . SER A 1 496 ? -1.189 -9.251 -16.596 1.00 93.50 496 SER A C 1
ATOM 4195 O O . SER A 1 496 ? -1.273 -8.041 -16.362 1.00 93.50 496 SER A O 1
ATOM 4197 N N . LEU A 1 497 ? -0.060 -9.934 -16.398 1.00 94.75 497 LEU A N 1
ATOM 4198 C CA . LEU A 1 497 ? 1.109 -9.396 -15.712 1.00 94.75 497 LEU A CA 1
ATOM 4199 C C . LEU A 1 497 ? 1.722 -8.192 -16.427 1.00 94.75 497 LEU A C 1
ATOM 4201 O O . LEU A 1 497 ? 2.028 -7.187 -15.780 1.00 94.75 497 LEU A O 1
ATOM 4205 N N . LEU A 1 498 ? 1.857 -8.249 -17.754 1.00 95.56 498 LEU A N 1
ATOM 4206 C CA . LEU A 1 498 ? 2.467 -7.165 -18.525 1.00 95.56 498 LEU A CA 1
ATOM 4207 C C . LEU A 1 498 ? 1.653 -5.868 -18.433 1.00 95.56 498 LEU A C 1
ATOM 4209 O O . LEU A 1 498 ? 2.203 -4.805 -18.130 1.00 95.56 498 LEU A O 1
ATOM 4213 N N . VAL A 1 499 ? 0.342 -5.942 -18.683 1.00 96.38 499 VAL A N 1
ATOM 4214 C CA . VAL A 1 499 ? -0.517 -4.750 -18.701 1.00 96.38 499 VAL A CA 1
ATOM 4215 C C . VAL A 1 499 ? -0.674 -4.149 -17.301 1.00 96.38 499 VAL A C 1
ATOM 4217 O O . VAL A 1 499 ? -0.602 -2.925 -17.152 1.00 96.38 499 VAL A O 1
ATOM 4220 N N . ALA A 1 500 ? -0.781 -4.985 -16.264 1.00 97.00 500 ALA A N 1
ATOM 4221 C CA . ALA A 1 500 ? -0.846 -4.544 -14.873 1.00 97.00 500 ALA A CA 1
ATOM 4222 C C . ALA A 1 500 ? 0.474 -3.899 -14.404 1.00 97.00 500 ALA A C 1
ATOM 4224 O O . ALA A 1 500 ? 0.465 -2.836 -13.776 1.00 97.00 500 ALA A O 1
ATOM 4225 N N . SER A 1 501 ? 1.623 -4.470 -14.777 1.00 96.50 501 SER A N 1
ATOM 4226 C CA . SER A 1 501 ? 2.945 -3.909 -14.463 1.00 96.50 501 SER A CA 1
ATOM 4227 C C . SER A 1 501 ? 3.178 -2.566 -15.159 1.00 96.50 501 SER A C 1
ATOM 4229 O O . SER A 1 501 ? 3.654 -1.609 -14.541 1.00 96.50 501 SER A O 1
ATOM 4231 N N . ALA A 1 502 ? 2.775 -2.452 -16.431 1.00 96.00 502 ALA A N 1
ATOM 4232 C CA . ALA A 1 502 ? 2.843 -1.204 -17.187 1.00 96.00 502 ALA A CA 1
ATOM 4233 C C . ALA A 1 502 ? 1.961 -0.106 -16.565 1.00 96.00 502 ALA A C 1
ATOM 4235 O O . ALA A 1 502 ? 2.406 1.038 -16.418 1.00 96.00 502 ALA A O 1
ATOM 4236 N N . LYS A 1 503 ? 0.732 -0.450 -16.150 1.00 96.12 503 LYS A N 1
ATOM 4237 C CA . LYS A 1 503 ? -0.197 0.467 -15.466 1.00 96.12 503 LYS A CA 1
ATOM 4238 C C . LYS A 1 503 ? 0.396 1.040 -14.174 1.00 96.12 503 LYS A C 1
ATOM 4240 O O . LYS A 1 503 ? 0.252 2.244 -13.919 1.00 96.12 503 LYS A O 1
ATOM 4245 N N . ASN A 1 504 ? 1.077 0.199 -13.397 1.00 95.56 504 ASN A N 1
ATOM 4246 C CA . ASN A 1 504 ? 1.642 0.533 -12.086 1.00 95.56 504 ASN A CA 1
ATOM 4247 C C . ASN A 1 504 ? 3.077 1.086 -12.127 1.00 95.56 504 ASN A C 1
ATOM 4249 O O . ASN A 1 504 ? 3.705 1.266 -11.082 1.00 95.56 504 ASN A O 1
ATOM 4253 N N . GLU A 1 505 ? 3.591 1.419 -13.317 1.00 94.38 505 GLU A N 1
ATOM 4254 C CA . GLU A 1 505 ? 4.954 1.939 -13.497 1.00 94.38 505 GLU A CA 1
ATOM 4255 C C . GLU A 1 505 ? 6.029 0.981 -12.925 1.00 94.38 505 GLU A C 1
ATOM 4257 O O . GLU A 1 505 ? 7.087 1.444 -12.506 1.00 94.38 505 GLU A O 1
ATOM 4262 N N . ASN A 1 506 ? 5.766 -0.336 -12.893 1.00 94.25 506 ASN A N 1
ATOM 4263 C CA . ASN A 1 506 ? 6.725 -1.365 -12.473 1.00 94.25 506 ASN A CA 1
ATOM 4264 C C . ASN A 1 506 ? 7.482 -1.881 -13.707 1.00 94.25 506 ASN A C 1
ATOM 4266 O O . ASN A 1 506 ? 7.130 -2.885 -14.331 1.00 94.25 506 ASN A O 1
ATOM 4270 N N . SER A 1 507 ? 8.499 -1.118 -14.114 1.00 91.50 507 SER A N 1
ATOM 4271 C CA . SER A 1 507 ? 9.284 -1.410 -15.321 1.00 91.50 507 SER A CA 1
ATOM 4272 C C . SER A 1 507 ? 10.047 -2.733 -15.248 1.00 91.50 507 SER A C 1
ATOM 4274 O O . SER A 1 507 ? 10.062 -3.430 -16.262 1.00 91.50 507 SER A O 1
ATOM 4276 N N . PRO A 1 508 ? 10.703 -3.087 -14.122 1.00 90.81 508 PRO A N 1
ATOM 4277 C CA . PRO A 1 508 ? 11.410 -4.358 -14.015 1.00 90.81 508 PRO A CA 1
ATOM 4278 C C . PRO A 1 508 ? 10.482 -5.554 -14.256 1.00 90.81 508 PRO A C 1
ATOM 4280 O O . PRO A 1 508 ? 10.785 -6.383 -15.113 1.00 90.81 508 PRO A O 1
ATOM 4283 N N . LEU A 1 509 ? 9.315 -5.586 -13.603 1.00 93.00 509 LEU A N 1
ATOM 4284 C CA . LEU A 1 509 ? 8.340 -6.666 -13.763 1.00 93.00 509 LEU A CA 1
ATOM 4285 C C . LEU A 1 509 ? 7.725 -6.689 -15.168 1.00 93.00 509 LEU A C 1
ATOM 4287 O O . LEU A 1 509 ? 7.609 -7.751 -15.773 1.00 93.00 509 LEU A O 1
ATOM 4291 N N . ALA A 1 510 ? 7.408 -5.520 -15.739 1.00 93.81 510 ALA A N 1
ATOM 4292 C CA . ALA A 1 510 ? 6.908 -5.430 -17.111 1.00 93.81 510 ALA A CA 1
ATOM 4293 C C . ALA A 1 510 ? 7.933 -5.967 -18.127 1.00 93.81 510 ALA A C 1
ATOM 4295 O O . ALA A 1 510 ? 7.582 -6.738 -19.014 1.00 93.81 510 ALA A O 1
ATOM 4296 N N . ILE A 1 511 ? 9.211 -5.605 -17.990 1.00 91.38 511 ILE A N 1
ATOM 4297 C CA . ILE A 1 511 ? 10.271 -6.093 -18.885 1.00 91.38 511 ILE A CA 1
ATOM 4298 C C . ILE A 1 511 ? 10.480 -7.598 -18.706 1.00 91.38 511 ILE A C 1
ATOM 4300 O O . ILE A 1 511 ? 10.590 -8.305 -19.702 1.00 91.38 511 ILE A O 1
ATOM 4304 N N . TRP A 1 512 ? 10.488 -8.093 -17.469 1.00 91.31 512 TRP A N 1
ATOM 4305 C CA . TRP A 1 512 ? 10.571 -9.526 -17.192 1.00 91.31 512 TRP A CA 1
ATOM 4306 C C . TRP A 1 512 ? 9.382 -10.298 -17.780 1.00 91.31 512 TRP A C 1
ATOM 4308 O O . TRP A 1 512 ? 9.563 -11.364 -18.360 1.00 91.31 512 TRP A O 1
ATOM 4318 N N . SER A 1 513 ? 8.169 -9.740 -17.735 1.00 91.38 513 SER A N 1
ATOM 4319 C CA . SER A 1 513 ? 6.997 -10.381 -18.347 1.00 91.38 513 SER A CA 1
ATOM 4320 C C . SER A 1 513 ? 7.112 -10.509 -19.875 1.00 91.38 513 SER A C 1
ATOM 4322 O O . SER A 1 513 ? 6.578 -11.454 -20.447 1.00 91.38 513 SER A O 1
ATOM 4324 N N . LEU A 1 514 ? 7.871 -9.627 -20.545 1.00 90.38 514 LEU A N 1
ATOM 4325 C CA . LEU A 1 514 ? 8.167 -9.746 -21.982 1.00 90.38 514 LEU A CA 1
ATOM 4326 C C . LEU A 1 514 ? 9.161 -10.870 -22.292 1.00 90.38 514 LEU A C 1
ATOM 4328 O O . LEU A 1 514 ? 9.131 -11.424 -23.395 1.00 90.38 514 LEU A O 1
ATOM 4332 N N . THR A 1 515 ? 10.053 -11.199 -21.354 1.00 88.38 515 THR A N 1
ATOM 4333 C CA . THR A 1 515 ? 11.032 -12.278 -21.546 1.00 88.38 515 THR A CA 1
ATOM 4334 C C . THR A 1 515 ? 10.428 -13.657 -21.323 1.00 88.38 515 THR A C 1
ATOM 4336 O O . THR A 1 515 ? 11.002 -14.638 -21.785 1.00 88.38 515 THR A O 1
ATOM 4339 N N . GLN A 1 516 ? 9.274 -13.744 -20.654 1.00 86.12 516 GLN A N 1
ATOM 4340 C CA . GLN A 1 516 ? 8.581 -15.013 -20.473 1.00 86.12 516 GLN A CA 1
ATOM 4341 C C . GLN A 1 516 ? 8.025 -15.522 -21.805 1.00 86.12 516 GLN A C 1
ATOM 4343 O O . GLN A 1 516 ? 7.433 -14.779 -22.600 1.00 86.12 516 GLN A O 1
ATOM 4348 N N . TRP A 1 517 ? 8.241 -16.811 -22.066 1.00 74.81 517 TRP A N 1
ATOM 4349 C CA . TRP A 1 517 ? 7.676 -17.461 -23.238 1.00 74.81 517 TRP A CA 1
ATOM 4350 C C . TRP A 1 517 ? 6.176 -17.665 -23.033 1.00 74.81 517 TRP A C 1
ATOM 4352 O O . TRP A 1 517 ? 5.744 -18.217 -22.026 1.00 74.81 517 TRP A O 1
ATOM 4362 N N . CYS A 1 518 ? 5.381 -17.214 -23.998 1.00 76.88 518 CYS A N 1
ATOM 4363 C CA . CYS A 1 518 ? 3.931 -17.334 -23.969 1.00 76.88 518 CYS A CA 1
ATOM 4364 C C . CYS A 1 518 ? 3.420 -17.750 -25.349 1.00 76.88 518 CYS A C 1
ATOM 4366 O O . CYS A 1 518 ? 3.805 -17.170 -26.368 1.00 76.88 518 CYS A O 1
ATOM 4368 N N . PHE A 1 519 ? 2.517 -18.734 -25.380 1.00 77.62 519 PHE A N 1
ATOM 4369 C CA . PHE A 1 519 ? 1.878 -19.194 -26.616 1.00 77.62 519 PHE A CA 1
ATOM 4370 C C . PHE A 1 519 ? 1.096 -18.072 -27.322 1.00 77.62 519 PHE A C 1
ATOM 4372 O O . PHE A 1 519 ? 1.022 -18.060 -28.548 1.00 77.62 519 PHE A O 1
ATOM 4379 N N . ASN A 1 520 ? 0.571 -17.098 -26.567 1.00 85.38 520 ASN A N 1
ATOM 4380 C CA . ASN A 1 520 ? -0.259 -16.004 -27.078 1.00 85.38 520 ASN A CA 1
ATOM 4381 C C . ASN A 1 520 ? 0.418 -14.623 -26.946 1.00 85.38 520 ASN A C 1
ATOM 4383 O O . ASN A 1 520 ? -0.150 -13.671 -26.410 1.00 85.38 520 ASN A O 1
ATOM 4387 N N . ARG A 1 521 ? 1.657 -14.487 -27.449 1.00 90.75 521 ARG A N 1
ATOM 4388 C CA . ARG A 1 521 ? 2.453 -13.242 -27.337 1.00 90.75 521 ARG A CA 1
ATOM 4389 C C . ARG A 1 521 ? 1.741 -11.999 -27.889 1.00 90.75 521 ARG A C 1
ATOM 4391 O O . ARG A 1 521 ? 1.824 -10.939 -27.280 1.00 90.75 521 ARG A O 1
ATOM 4398 N N . ASN A 1 522 ? 1.001 -12.117 -28.995 1.00 91.31 522 ASN A N 1
ATOM 4399 C CA . ASN A 1 522 ? 0.238 -10.990 -29.552 1.00 91.31 522 ASN A CA 1
ATOM 4400 C C . ASN A 1 522 ? -0.891 -10.528 -28.622 1.00 91.31 522 ASN A C 1
ATOM 4402 O O . ASN A 1 522 ? -1.140 -9.326 -28.524 1.00 91.31 522 ASN A O 1
ATOM 4406 N N . GLU A 1 523 ? -1.560 -11.466 -27.946 1.00 90.88 523 GLU A N 1
ATOM 4407 C CA . GLU A 1 523 ? -2.567 -11.145 -26.937 1.00 90.88 523 GLU A CA 1
ATOM 4408 C C . GLU A 1 523 ? -1.903 -10.466 -25.739 1.00 90.88 523 GLU A C 1
ATOM 4410 O O . GLU A 1 523 ? -2.320 -9.379 -25.374 1.00 90.88 523 GLU A O 1
ATOM 4415 N N . LEU A 1 524 ? -0.813 -11.022 -25.197 1.00 92.19 524 LEU A N 1
ATOM 4416 C CA . LEU A 1 524 ? -0.036 -10.413 -24.108 1.00 92.19 524 LEU A CA 1
ATOM 4417 C C . LEU A 1 524 ? 0.337 -8.947 -24.407 1.00 92.19 524 LEU A C 1
ATOM 4419 O O . LEU A 1 524 ? 0.083 -8.059 -23.594 1.00 92.19 524 LEU A O 1
ATOM 4423 N N . LEU A 1 525 ? 0.936 -8.693 -25.575 1.00 94.00 525 LEU A N 1
ATOM 4424 C CA . LEU A 1 525 ? 1.450 -7.374 -25.964 1.00 94.00 525 LEU A CA 1
ATOM 4425 C C . LEU A 1 525 ? 0.347 -6.323 -26.133 1.00 94.00 525 LEU A C 1
ATOM 4427 O O . LEU A 1 525 ? 0.582 -5.140 -25.873 1.00 94.00 525 LEU A O 1
ATOM 4431 N N . ASN A 1 526 ? -0.844 -6.751 -26.557 1.00 94.19 526 ASN A N 1
ATOM 4432 C CA . ASN A 1 526 ? -1.943 -5.865 -26.936 1.00 94.19 526 ASN A CA 1
ATOM 4433 C C . ASN A 1 526 ? -3.188 -6.025 -26.047 1.00 94.19 526 ASN A C 1
ATOM 4435 O O . ASN A 1 526 ? -4.215 -5.401 -26.324 1.00 94.19 526 ASN A O 1
ATOM 4439 N N . LYS A 1 527 ? -3.130 -6.826 -24.973 1.00 93.69 527 LYS A N 1
ATOM 4440 C CA . LYS A 1 527 ? -4.233 -6.986 -24.018 1.00 93.69 527 LYS A CA 1
ATOM 4441 C C . LYS A 1 527 ? -4.545 -5.624 -23.425 1.00 93.69 527 LYS A C 1
ATOM 4443 O O . LYS A 1 527 ? -3.689 -4.974 -22.824 1.00 93.69 527 LYS A O 1
ATOM 4448 N N . LYS A 1 528 ? -5.782 -5.174 -23.599 1.00 93.94 528 LYS A N 1
ATOM 4449 C CA . LYS A 1 528 ? -6.265 -3.986 -22.908 1.00 93.94 528 LYS A CA 1
ATOM 4450 C C . LYS A 1 528 ? -6.680 -4.371 -21.504 1.00 93.94 528 LYS A C 1
ATOM 4452 O O . LYS A 1 528 ? -7.326 -5.390 -21.294 1.00 93.94 528 LYS A O 1
ATOM 4457 N N . TYR A 1 529 ? -6.372 -3.496 -20.566 1.00 93.88 529 TYR A N 1
ATOM 4458 C CA . TYR A 1 529 ? -6.965 -3.534 -19.246 1.00 93.88 529 TYR A CA 1
ATOM 4459 C C . TYR A 1 529 ? -7.485 -2.145 -18.919 1.00 93.88 529 TYR A C 1
ATOM 4461 O O . TYR A 1 529 ? -6.785 -1.141 -19.085 1.00 93.88 529 TYR A O 1
ATOM 4469 N N . GLN A 1 530 ? -8.752 -2.088 -18.510 1.00 91.50 530 GLN A N 1
ATOM 4470 C CA . GLN A 1 530 ? -9.525 -0.852 -18.461 1.00 91.50 530 GLN A CA 1
ATOM 4471 C C . GLN A 1 530 ? -9.524 -0.170 -19.839 1.00 91.50 530 GLN A C 1
ATOM 4473 O O . GLN A 1 530 ? -10.188 -0.639 -20.752 1.00 91.50 530 GLN A O 1
ATOM 4478 N N . LYS A 1 531 ? -8.760 0.913 -20.008 1.00 90.81 531 LYS A N 1
ATOM 4479 C CA . LYS A 1 531 ? -8.752 1.721 -21.234 1.00 90.81 531 LYS A CA 1
ATOM 4480 C C . LYS A 1 531 ? -7.524 1.500 -22.113 1.00 90.81 531 LYS A C 1
ATOM 4482 O O . LYS A 1 531 ? -7.559 1.882 -23.277 1.00 90.81 531 LYS A O 1
ATOM 4487 N N . TYR A 1 532 ? -6.426 0.956 -21.583 1.00 94.06 532 TYR A N 1
ATOM 4488 C CA . TYR A 1 532 ? -5.121 1.008 -22.252 1.00 94.06 532 TYR A CA 1
ATOM 4489 C C . TYR A 1 532 ? -4.461 -0.370 -22.338 1.00 94.06 532 TYR A C 1
ATOM 4491 O O . TYR A 1 532 ? -4.641 -1.221 -21.470 1.00 94.06 532 TYR A O 1
ATOM 4499 N N . SER A 1 533 ? -3.658 -0.556 -23.382 1.00 95.25 533 SER A N 1
ATOM 4500 C CA . SER A 1 533 ? -2.709 -1.662 -23.511 1.00 95.25 533 SER A CA 1
ATOM 4501 C C . SER A 1 533 ? -1.394 -1.357 -22.779 1.00 95.25 533 SER A C 1
ATOM 4503 O O . SER A 1 533 ? -1.198 -0.213 -22.341 1.00 95.25 533 SER A O 1
ATOM 4505 N N . PRO A 1 534 ? -0.455 -2.318 -22.660 1.00 96.50 534 PRO A N 1
ATOM 4506 C CA . PRO A 1 534 ? 0.867 -2.066 -22.088 1.00 96.50 534 PRO A CA 1
ATOM 4507 C C . PRO A 1 534 ? 1.562 -0.846 -22.704 1.00 96.50 534 PRO A C 1
ATOM 4509 O O . PRO A 1 534 ? 2.082 0.009 -21.982 1.00 96.50 534 PRO A O 1
ATOM 4512 N N . LEU A 1 535 ? 1.505 -0.712 -24.036 1.00 94.88 535 LEU A N 1
ATOM 4513 C CA . LEU A 1 535 ? 2.097 0.419 -24.752 1.00 94.88 535 LEU A CA 1
ATOM 4514 C C . LEU A 1 535 ? 1.363 1.732 -24.450 1.00 94.88 535 LEU A C 1
ATOM 4516 O O . LEU A 1 535 ? 2.005 2.761 -24.235 1.00 94.88 535 LEU A O 1
ATOM 4520 N N . GLY A 1 536 ? 0.029 1.696 -24.370 1.00 93.88 536 GLY A N 1
ATOM 4521 C CA . GLY A 1 536 ? -0.784 2.849 -23.981 1.00 93.88 536 GLY A CA 1
ATOM 4522 C C . GLY A 1 536 ? -0.469 3.344 -22.565 1.00 93.88 536 GLY A C 1
ATOM 4523 O O . GLY A 1 536 ? -0.322 4.550 -22.353 1.00 93.88 536 GLY A O 1
ATOM 4524 N N . TYR A 1 537 ? -0.290 2.433 -21.603 1.00 95.00 537 TYR A N 1
ATOM 4525 C CA . TYR A 1 537 ? 0.139 2.789 -20.248 1.00 95.00 537 TYR A CA 1
ATOM 4526 C C . TYR A 1 537 ? 1.571 3.330 -20.218 1.00 95.00 537 TYR A C 1
ATOM 4528 O O . TYR A 1 537 ? 1.798 4.381 -19.616 1.00 95.00 537 TYR A O 1
ATOM 4536 N N . ALA A 1 538 ? 2.520 2.688 -20.909 1.00 92.50 538 ALA A N 1
ATOM 4537 C CA . ALA A 1 538 ? 3.897 3.173 -21.000 1.00 92.50 538 ALA A CA 1
ATOM 4538 C C . ALA A 1 538 ? 3.962 4.603 -21.572 1.00 92.50 538 ALA A C 1
ATOM 4540 O O . ALA A 1 538 ? 4.657 5.459 -21.017 1.00 92.50 538 ALA A O 1
ATOM 4541 N N . ALA A 1 539 ? 3.175 4.885 -22.615 1.00 89.44 539 ALA A N 1
ATOM 4542 C CA . ALA A 1 539 ? 3.021 6.211 -23.209 1.00 89.44 539 ALA A CA 1
ATOM 4543 C C . ALA A 1 539 ? 2.414 7.226 -22.227 1.00 89.44 539 ALA A C 1
ATOM 4545 O O . ALA A 1 539 ? 3.005 8.274 -21.963 1.00 89.44 539 ALA A O 1
ATOM 4546 N N . LYS A 1 540 ? 1.266 6.895 -21.621 1.00 88.94 540 LYS A N 1
ATOM 4547 C CA . LYS A 1 540 ? 0.556 7.747 -20.649 1.00 88.94 540 LYS A CA 1
ATOM 4548 C C . LYS A 1 540 ? 1.417 8.121 -19.441 1.00 88.94 540 LYS A C 1
ATOM 4550 O O . LYS A 1 540 ? 1.262 9.205 -18.879 1.00 88.94 540 LYS A O 1
ATOM 4555 N N . LYS A 1 541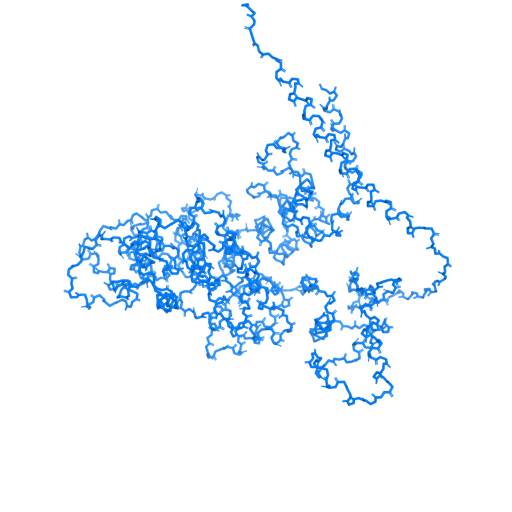 ? 2.295 7.213 -19.017 1.00 89.44 541 LYS A N 1
ATOM 4556 C CA . LYS A 1 541 ? 3.174 7.377 -17.854 1.00 89.44 541 LYS A CA 1
ATOM 4557 C C . LYS A 1 541 ? 4.558 7.928 -18.194 1.00 89.44 541 LYS A C 1
ATOM 4559 O O . LYS A 1 541 ? 5.330 8.170 -17.275 1.00 89.44 541 LYS A O 1
ATOM 4564 N N . PHE A 1 542 ? 4.874 8.141 -19.475 1.00 87.44 542 PHE A N 1
ATOM 4565 C CA . PHE A 1 542 ? 6.216 8.510 -19.952 1.00 87.44 542 PHE A CA 1
ATOM 4566 C C . PHE A 1 542 ? 7.314 7.548 -19.514 1.00 87.44 542 PHE A C 1
ATOM 4568 O O . PHE A 1 542 ? 8.450 7.948 -19.249 1.00 87.44 542 PHE A O 1
ATOM 4575 N N . ASN A 1 543 ? 6.987 6.263 -19.455 1.00 87.50 543 ASN A N 1
ATOM 4576 C CA . ASN A 1 543 ? 7.971 5.241 -19.172 1.00 87.50 543 ASN A CA 1
ATOM 4577 C C . ASN A 1 543 ? 8.770 4.951 -20.446 1.00 87.50 543 ASN A C 1
ATOM 4579 O O . ASN A 1 543 ? 8.470 4.019 -21.188 1.00 87.50 543 ASN A O 1
ATOM 4583 N N . SER A 1 544 ? 9.772 5.784 -20.721 1.00 83.75 544 SER A N 1
ATOM 4584 C CA . SER A 1 544 ? 10.616 5.704 -21.916 1.00 83.75 544 SER A CA 1
ATOM 4585 C C . SER A 1 544 ? 11.263 4.338 -22.111 1.00 83.75 544 SER A C 1
ATOM 4587 O O . SER A 1 544 ? 11.330 3.837 -23.234 1.00 83.75 544 SER A O 1
ATOM 4589 N N . LYS A 1 545 ? 11.741 3.739 -21.019 1.00 85.12 545 LYS A N 1
ATOM 4590 C CA . LYS A 1 545 ? 12.425 2.449 -21.034 1.00 85.12 545 LYS A CA 1
ATOM 4591 C C . LYS A 1 545 ? 11.478 1.337 -21.476 1.00 85.12 545 LYS A C 1
ATOM 4593 O O . LYS A 1 545 ? 11.812 0.594 -22.399 1.00 85.12 545 LYS A O 1
ATOM 4598 N N . LEU A 1 546 ? 10.301 1.255 -20.854 1.00 89.25 546 LEU A N 1
ATOM 4599 C CA . LEU A 1 546 ? 9.282 0.274 -21.220 1.00 89.25 546 LEU A CA 1
ATOM 4600 C C . LEU A 1 546 ? 8.718 0.547 -22.619 1.00 89.25 546 LEU A C 1
ATOM 4602 O O . LEU A 1 546 ? 8.563 -0.387 -23.394 1.00 89.25 546 LEU A O 1
ATOM 4606 N N . LEU A 1 547 ? 8.486 1.816 -22.971 1.00 89.31 547 LEU A N 1
ATOM 4607 C CA . LEU A 1 547 ? 8.018 2.220 -24.298 1.00 89.31 547 LEU A CA 1
ATOM 4608 C C . LEU A 1 547 ? 8.982 1.738 -25.389 1.00 89.31 547 LEU A C 1
ATOM 4610 O O . LEU A 1 547 ? 8.552 1.104 -26.346 1.00 89.31 547 LEU A O 1
ATOM 4614 N N . LYS A 1 548 ? 10.289 1.988 -25.227 1.00 87.88 548 LYS A N 1
ATOM 4615 C CA . LYS A 1 548 ? 11.313 1.515 -26.166 1.00 87.88 548 LYS A CA 1
ATOM 4616 C C . LYS A 1 548 ? 11.290 -0.007 -26.280 1.00 87.88 548 LYS A C 1
ATOM 4618 O O . LYS A 1 548 ? 11.299 -0.516 -27.390 1.00 87.88 548 LYS A O 1
ATOM 4623 N N . LYS A 1 549 ? 11.223 -0.711 -25.145 1.00 90.69 549 LYS A N 1
ATOM 4624 C CA . LYS A 1 549 ? 11.197 -2.176 -25.130 1.00 90.69 549 LYS A CA 1
ATOM 4625 C C . LYS A 1 549 ? 9.972 -2.753 -25.829 1.00 90.69 549 LYS A C 1
ATOM 4627 O O . LYS A 1 549 ? 10.147 -3.594 -26.693 1.00 90.69 549 LYS A O 1
ATOM 4632 N N . LEU A 1 550 ? 8.777 -2.251 -25.530 1.00 91.94 550 LEU A N 1
ATOM 4633 C CA . LEU A 1 550 ? 7.540 -2.693 -26.176 1.00 91.94 550 LEU A CA 1
ATOM 4634 C C . LEU A 1 550 ? 7.537 -2.431 -27.683 1.00 91.94 550 LEU A C 1
ATOM 4636 O O . LEU A 1 550 ? 7.039 -3.251 -28.435 1.00 91.94 550 LEU A O 1
ATOM 4640 N N . LEU A 1 551 ? 8.100 -1.310 -28.139 1.00 91.06 551 LEU A N 1
ATOM 4641 C CA . LEU A 1 551 ? 8.176 -0.985 -29.569 1.00 91.06 551 LEU A CA 1
ATOM 4642 C C . LEU A 1 551 ? 9.185 -1.831 -30.347 1.00 91.06 551 LEU A C 1
ATOM 4644 O O . LEU A 1 551 ? 9.130 -1.851 -31.575 1.00 91.06 551 LEU A O 1
ATOM 4648 N N . ASP A 1 552 ? 10.122 -2.470 -29.651 1.00 91.81 552 ASP A N 1
ATOM 4649 C CA . ASP A 1 552 ? 11.065 -3.405 -30.255 1.00 91.81 552 ASP A CA 1
ATOM 4650 C C . ASP A 1 552 ? 10.467 -4.833 -30.339 1.00 91.81 552 ASP A C 1
ATOM 4652 O O . ASP A 1 552 ? 11.055 -5.695 -30.990 1.00 91.81 552 ASP A O 1
ATOM 4656 N N . GLU A 1 553 ? 9.299 -5.091 -29.730 1.00 93.94 553 GLU A N 1
ATOM 4657 C CA . GLU A 1 553 ? 8.627 -6.396 -29.759 1.00 93.94 553 GLU A CA 1
ATOM 4658 C C . GLU A 1 553 ? 7.844 -6.622 -31.065 1.00 93.94 553 GLU A C 1
ATOM 4660 O O . GLU A 1 553 ? 7.005 -5.793 -31.442 1.00 93.94 553 GLU A O 1
ATOM 4665 N N . PRO A 1 554 ? 8.042 -7.757 -31.761 1.00 93.19 554 PRO A N 1
ATOM 4666 C CA . PRO A 1 554 ? 7.237 -8.094 -32.927 1.00 93.19 554 PRO A CA 1
ATOM 4667 C C . PRO A 1 554 ? 5.781 -8.352 -32.514 1.00 93.19 554 PRO A C 1
ATOM 4669 O O . PRO A 1 554 ? 5.517 -9.068 -31.552 1.00 93.19 554 PRO A O 1
ATOM 4672 N N . GLY A 1 555 ? 4.832 -7.789 -33.267 1.00 92.12 555 GLY A N 1
ATOM 4673 C CA . GLY A 1 555 ? 3.395 -7.957 -33.014 1.00 92.12 555 GLY A CA 1
ATOM 4674 C C . GLY A 1 555 ? 2.768 -6.895 -32.107 1.00 92.12 555 GLY A C 1
ATOM 4675 O O . GLY A 1 555 ? 1.556 -6.925 -31.895 1.00 92.12 555 GLY A O 1
ATOM 4676 N N . ILE A 1 556 ? 3.547 -5.929 -31.609 1.00 94.25 556 ILE A N 1
ATOM 4677 C CA . ILE A 1 556 ? 2.997 -4.767 -30.905 1.00 94.25 556 ILE A CA 1
ATOM 4678 C C . ILE A 1 556 ? 2.165 -3.895 -31.863 1.00 94.25 556 ILE A C 1
ATOM 4680 O O . ILE A 1 556 ? 2.641 -3.464 -32.916 1.00 94.25 556 ILE A O 1
ATOM 4684 N N . ASP A 1 557 ? 0.918 -3.602 -31.498 1.00 93.12 557 ASP A N 1
ATOM 4685 C CA . ASP A 1 557 ? 0.060 -2.683 -32.243 1.00 93.12 557 ASP A CA 1
ATOM 4686 C C . ASP A 1 557 ? 0.257 -1.252 -31.726 1.00 93.12 557 ASP A C 1
ATOM 4688 O O . ASP A 1 557 ? -0.355 -0.799 -30.755 1.00 93.12 557 ASP A O 1
ATOM 4692 N N . CYS A 1 558 ? 1.126 -0.502 -32.405 1.00 89.75 558 CYS A N 1
ATOM 4693 C CA . CYS A 1 558 ? 1.386 0.899 -32.079 1.00 89.75 558 CYS A CA 1
ATOM 4694 C C . CYS A 1 558 ? 0.194 1.835 -32.345 1.00 89.75 558 CYS A C 1
ATOM 4696 O O . CYS A 1 558 ? 0.208 2.981 -31.884 1.00 89.75 558 CYS A O 1
ATOM 4698 N N . ASN A 1 559 ? -0.832 1.357 -33.056 1.00 86.00 559 ASN A N 1
ATOM 4699 C CA . ASN A 1 559 ? -2.025 2.112 -33.418 1.00 86.00 559 ASN A CA 1
ATOM 4700 C C . ASN A 1 559 ? -3.258 1.695 -32.616 1.00 86.00 559 ASN A C 1
ATOM 4702 O O . ASN A 1 559 ? -4.331 2.251 -32.850 1.00 86.00 559 ASN A O 1
ATOM 4706 N N . GLN A 1 560 ? -3.121 0.772 -31.661 1.00 89.69 560 GLN A N 1
ATOM 4707 C CA . GLN A 1 560 ? -4.245 0.306 -30.866 1.00 89.69 560 GLN A CA 1
ATOM 4708 C C . GLN A 1 560 ? -4.905 1.482 -30.133 1.00 89.69 560 GLN A C 1
ATOM 4710 O O . GLN A 1 560 ? -4.301 2.119 -29.266 1.00 89.69 560 GLN A O 1
ATOM 4715 N N . CYS A 1 561 ? -6.150 1.797 -30.484 1.00 86.25 561 CYS A N 1
ATOM 4716 C CA . CYS A 1 561 ? -6.882 2.897 -29.864 1.00 86.25 561 CYS A CA 1
ATOM 4717 C C . CYS A 1 561 ? -7.182 2.569 -28.399 1.00 86.25 561 CYS A C 1
ATOM 4719 O O . CYS A 1 561 ? -7.641 1.468 -28.101 1.00 86.25 561 CYS A O 1
ATOM 4721 N N . CYS A 1 562 ? -6.960 3.511 -27.483 1.00 83.50 562 CYS A N 1
ATOM 4722 C CA . CYS A 1 562 ? -7.447 3.388 -26.112 1.00 83.50 562 CYS A CA 1
ATOM 4723 C C . CYS A 1 562 ? -8.911 3.837 -26.014 1.00 83.50 562 CYS A C 1
ATOM 4725 O O . CYS A 1 562 ? -9.338 4.730 -26.748 1.00 83.50 562 CYS A O 1
ATOM 4727 N N . ASP A 1 563 ? -9.665 3.234 -25.097 1.00 81.75 563 ASP A N 1
ATOM 4728 C CA . ASP A 1 563 ? -11.107 3.487 -24.917 1.00 81.75 563 ASP A CA 1
ATOM 4729 C C . ASP A 1 563 ? -11.345 4.725 -24.030 1.00 81.75 563 ASP A C 1
ATOM 4731 O O . ASP A 1 563 ? -12.159 4.742 -23.107 1.00 81.75 563 ASP A O 1
ATOM 4735 N N . ASP A 1 564 ? -10.537 5.767 -24.236 1.00 74.00 564 ASP A N 1
ATOM 4736 C CA . ASP A 1 564 ? -10.574 6.977 -23.426 1.00 74.00 564 ASP A CA 1
ATOM 4737 C C . ASP A 1 564 ? -11.609 7.964 -23.975 1.00 74.00 564 ASP A C 1
ATOM 4739 O O . ASP A 1 564 ? -11.402 8.583 -25.016 1.00 74.00 564 ASP A O 1
ATOM 4743 N N . GLU A 1 565 ? -12.714 8.119 -23.245 1.00 61.38 565 GLU A N 1
ATOM 4744 C CA . GLU A 1 565 ? -13.883 8.954 -23.581 1.00 61.38 565 GLU A CA 1
ATOM 4745 C C . GLU A 1 565 ? -13.627 10.474 -23.615 1.00 61.38 565 GLU A C 1
ATOM 4747 O O . GLU A 1 565 ? -14.568 11.262 -23.698 1.00 61.38 565 GLU A O 1
ATOM 4752 N N . ASP A 1 566 ? -12.373 10.929 -23.559 1.00 60.25 566 ASP A N 1
ATOM 4753 C CA . ASP A 1 566 ? -12.084 12.355 -23.699 1.00 60.25 566 ASP A CA 1
ATOM 4754 C C . ASP A 1 566 ? -12.544 12.843 -25.085 1.00 60.25 566 ASP A C 1
ATOM 4756 O O . ASP A 1 566 ? -12.013 12.432 -26.120 1.00 60.25 566 ASP A O 1
ATOM 4760 N N . VAL A 1 567 ? -13.518 13.762 -25.080 1.00 48.81 567 VAL A N 1
ATOM 4761 C CA . VAL A 1 567 ? -14.309 14.245 -26.233 1.00 48.81 567 VAL A CA 1
ATOM 4762 C C . VAL A 1 567 ? -13.461 14.582 -27.468 1.00 48.81 567 VAL A C 1
ATOM 4764 O O . VAL A 1 567 ? -13.873 14.331 -28.597 1.00 48.81 567 VAL A O 1
ATOM 4767 N N . TYR A 1 568 ? -12.245 15.098 -27.271 1.00 54.00 568 TYR A N 1
ATOM 4768 C CA . TYR A 1 568 ? -11.327 15.465 -28.356 1.00 54.00 568 TYR A CA 1
ATOM 4769 C C . TYR A 1 568 ? -10.786 14.274 -29.162 1.00 54.00 568 TYR A C 1
ATOM 4771 O O . TYR A 1 568 ? -10.430 14.443 -30.326 1.00 54.00 568 TYR A O 1
ATOM 4779 N N . PHE A 1 569 ? -10.710 13.083 -28.567 1.00 51.34 569 PHE A N 1
ATOM 4780 C CA . PHE A 1 569 ? -10.167 11.885 -29.212 1.00 51.34 569 PHE A CA 1
ATOM 4781 C C . PHE A 1 569 ? -11.231 10.871 -29.615 1.00 51.34 569 PHE A C 1
ATOM 4783 O O . PHE A 1 569 ? -10.915 9.950 -30.365 1.00 51.34 569 PHE A O 1
ATOM 4790 N N . TYR A 1 570 ? -12.479 11.062 -29.189 1.00 46.22 570 TYR A N 1
ATOM 4791 C CA . TYR A 1 570 ? -13.604 10.198 -29.548 1.00 46.22 570 TYR A CA 1
ATOM 4792 C C . TYR A 1 570 ? -13.780 10.061 -31.073 1.00 46.22 570 TYR A C 1
ATOM 4794 O O . TYR A 1 570 ? -14.179 9.015 -31.568 1.00 46.22 570 TYR A O 1
ATOM 4802 N N . ILE A 1 571 ? -13.401 11.098 -31.830 1.00 48.78 571 ILE A N 1
ATOM 4803 C CA . ILE A 1 571 ? -13.488 11.121 -33.299 1.00 48.78 571 ILE A CA 1
ATOM 4804 C C . ILE A 1 571 ? -12.369 10.295 -33.968 1.00 48.78 571 ILE A C 1
ATOM 4806 O O . ILE A 1 571 ? -12.556 9.803 -35.077 1.00 48.78 571 ILE A O 1
ATOM 4810 N N . PHE A 1 572 ? -11.213 10.116 -33.318 1.00 52.91 572 PHE A N 1
ATOM 4811 C CA . PHE A 1 572 ? -10.007 9.563 -33.959 1.00 52.91 572 PHE A CA 1
ATOM 4812 C C . PHE A 1 572 ? -9.457 8.288 -33.304 1.00 52.91 572 PHE A C 1
ATOM 4814 O O . PHE A 1 572 ? -8.598 7.634 -33.893 1.00 52.91 572 PHE A O 1
ATOM 4821 N N . GLY A 1 573 ? -9.925 7.940 -32.101 1.00 59.50 573 GLY A N 1
ATOM 4822 C CA . GLY A 1 573 ? -9.300 6.942 -31.237 1.00 59.50 573 GLY A CA 1
ATOM 4823 C C . GLY A 1 573 ? -7.949 7.437 -30.705 1.00 59.50 573 GLY A C 1
ATOM 4824 O O . GLY A 1 573 ? -7.072 7.872 -31.450 1.00 59.50 573 GLY A O 1
ATOM 4825 N N . CYS A 1 574 ? -7.740 7.404 -29.390 1.00 74.88 574 CYS A N 1
ATOM 4826 C CA . CYS A 1 574 ? -6.491 7.904 -28.816 1.00 74.88 574 CYS A CA 1
ATOM 4827 C C . CYS A 1 574 ? -5.415 6.802 -28.871 1.00 74.88 574 CYS A C 1
ATOM 4829 O O . CYS A 1 574 ? -5.437 5.852 -28.094 1.00 74.88 574 CYS A O 1
ATOM 4831 N N . THR A 1 575 ? -4.491 6.877 -29.827 1.00 82.25 575 THR A N 1
ATOM 4832 C CA . THR A 1 575 ? -3.378 5.917 -29.946 1.00 82.25 575 THR A CA 1
ATOM 4833 C C . THR A 1 575 ? -2.274 6.201 -28.913 1.00 82.25 575 THR A C 1
ATOM 4835 O O . THR A 1 575 ? -2.179 7.327 -28.411 1.00 82.25 575 THR A O 1
ATOM 4838 N N . PRO A 1 576 ? -1.373 5.243 -28.614 1.00 80.50 576 PRO A N 1
ATOM 4839 C CA . PRO A 1 576 ? -0.188 5.484 -27.787 1.00 80.50 576 PRO A CA 1
ATOM 4840 C C . PRO A 1 576 ? 0.626 6.712 -28.218 1.00 80.50 576 PRO A C 1
ATOM 4842 O O . PRO A 1 576 ? 1.137 7.442 -27.369 1.00 80.50 576 PRO A O 1
ATOM 4845 N N . PHE A 1 577 ? 0.689 7.004 -29.523 1.00 78.75 577 PHE A N 1
ATOM 4846 C CA . PHE A 1 577 ? 1.345 8.211 -30.027 1.00 78.75 577 PHE A CA 1
ATOM 4847 C C . PHE A 1 577 ? 0.645 9.493 -29.590 1.00 78.75 577 PHE A C 1
ATOM 4849 O O . PHE A 1 577 ? 1.280 10.402 -29.048 1.00 78.75 577 PHE A O 1
ATOM 4856 N N . LEU A 1 578 ? -0.671 9.553 -29.775 1.00 77.62 578 LEU A N 1
ATOM 4857 C CA . LEU A 1 578 ? -1.462 10.708 -29.374 1.00 77.62 578 LEU A CA 1
ATOM 4858 C C . LEU A 1 578 ? -1.450 10.898 -27.852 1.00 77.62 578 LEU A C 1
ATOM 4860 O O . LEU A 1 578 ? -1.384 12.038 -27.392 1.00 77.62 578 LEU A O 1
ATOM 4864 N N . LEU A 1 579 ? -1.415 9.810 -27.074 1.00 77.19 579 LEU A N 1
ATOM 4865 C CA . LEU A 1 579 ? -1.221 9.861 -25.622 1.00 77.19 579 LEU A CA 1
ATOM 4866 C C . LEU A 1 579 ? 0.120 10.502 -25.257 1.00 77.19 579 LEU A C 1
ATOM 4868 O O . LEU A 1 579 ? 0.136 11.446 -24.464 1.00 77.19 579 LEU A O 1
ATOM 4872 N N . CYS A 1 580 ? 1.224 10.047 -25.859 1.00 77.31 580 CYS A N 1
ATOM 4873 C CA . CYS A 1 580 ? 2.543 10.652 -25.666 1.00 77.31 580 CYS A CA 1
ATOM 4874 C C . CYS A 1 580 ? 2.504 12.162 -25.939 1.00 77.31 580 CYS A C 1
ATOM 4876 O O . CYS A 1 580 ? 2.932 12.943 -25.092 1.00 77.31 580 CYS A O 1
ATOM 4878 N N . CYS A 1 581 ? 1.939 12.591 -27.073 1.00 76.19 581 CYS A N 1
ATOM 4879 C CA . CYS A 1 581 ? 1.816 14.010 -27.417 1.00 76.19 581 CYS A CA 1
ATOM 4880 C C . CYS A 1 581 ? 0.944 14.784 -26.416 1.00 76.19 581 CYS A C 1
ATOM 4882 O O . CYS A 1 581 ? 1.370 15.816 -25.897 1.00 76.19 581 CYS A O 1
ATOM 4884 N N . LYS A 1 582 ? -0.261 14.286 -26.108 1.00 76.88 582 LYS A N 1
ATOM 4885 C CA . LYS A 1 582 ? -1.221 14.917 -25.186 1.00 76.88 582 LYS A CA 1
ATOM 4886 C C . LYS A 1 582 ? -0.592 15.163 -23.825 1.00 76.88 582 LYS A C 1
ATOM 4888 O O . LYS A 1 582 ? -0.608 16.283 -23.312 1.00 76.88 582 LYS A O 1
ATOM 4893 N N . TYR A 1 583 ? -0.046 14.109 -23.230 1.00 74.25 583 TYR A N 1
ATOM 4894 C CA . TYR A 1 583 ? 0.538 14.236 -21.912 1.00 74.25 583 TYR A CA 1
ATOM 4895 C C . TYR A 1 583 ? 1.813 15.077 -21.974 1.00 74.25 583 TYR A C 1
ATOM 4897 O O . TYR A 1 583 ? 2.063 15.834 -21.035 1.00 74.25 583 TYR A O 1
ATOM 4905 N N . TYR A 1 584 ? 2.616 14.989 -23.044 1.00 71.38 584 TYR A N 1
ATOM 4906 C CA . TYR A 1 584 ? 3.833 15.795 -23.200 1.00 71.38 584 TYR A CA 1
ATOM 4907 C C . TYR A 1 584 ? 3.526 17.292 -23.086 1.00 71.38 584 TYR A C 1
ATOM 4909 O O . TYR A 1 584 ? 4.187 18.009 -22.335 1.00 71.38 584 TYR A O 1
ATOM 4917 N N . TYR A 1 585 ? 2.455 17.754 -23.737 1.00 66.94 585 TYR A N 1
ATOM 4918 C CA . TYR A 1 585 ? 1.998 19.139 -23.606 1.00 66.94 585 TYR A CA 1
ATOM 4919 C C . TYR A 1 585 ? 1.589 19.509 -22.176 1.00 66.94 585 TYR A C 1
ATOM 4921 O O . TYR A 1 585 ? 1.820 20.643 -21.757 1.00 66.94 585 TYR A O 1
ATOM 4929 N N . LYS A 1 586 ? 1.022 18.565 -21.418 1.00 66.94 586 LYS A N 1
ATOM 4930 C CA . LYS A 1 586 ? 0.641 18.778 -20.016 1.00 66.94 586 LYS A CA 1
ATOM 4931 C C . LYS A 1 586 ? 1.858 18.878 -19.087 1.00 66.94 586 LYS A C 1
ATOM 4933 O O . LYS A 1 586 ? 1.823 19.634 -18.123 1.00 66.94 586 LYS A O 1
ATOM 4938 N N . ASN A 1 587 ? 2.940 18.167 -19.405 1.00 61.06 587 ASN A N 1
ATOM 4939 C CA . ASN A 1 587 ? 4.109 17.991 -18.540 1.00 61.06 587 ASN A CA 1
ATOM 4940 C C . ASN A 1 587 ? 5.362 18.750 -19.016 1.00 61.06 587 ASN A C 1
ATOM 4942 O O . ASN A 1 587 ? 6.465 18.310 -18.713 1.00 61.06 587 ASN A O 1
ATOM 4946 N N . ARG A 1 588 ? 5.209 19.886 -19.720 1.00 53.44 588 ARG A N 1
ATOM 4947 C CA . ARG A 1 588 ? 6.250 20.730 -20.370 1.00 53.44 588 ARG A CA 1
ATOM 4948 C C . ARG A 1 588 ? 7.549 21.049 -19.593 1.00 53.44 588 ARG A C 1
ATOM 4950 O O . ARG A 1 588 ? 8.388 21.765 -20.131 1.00 53.44 588 ARG A O 1
ATOM 4957 N N . LYS A 1 589 ? 7.744 20.575 -18.361 1.00 49.09 589 LYS A N 1
ATOM 4958 C CA . LYS A 1 589 ? 8.908 20.890 -17.536 1.00 49.09 589 LYS A CA 1
ATOM 4959 C C . LYS A 1 589 ? 10.126 19.976 -17.658 1.00 49.09 589 LYS A C 1
ATOM 4961 O O . LYS A 1 589 ? 11.184 20.501 -17.374 1.00 49.09 589 LYS A O 1
ATOM 4966 N N . GLU A 1 590 ? 10.092 18.729 -18.134 1.00 48.88 590 GLU A N 1
ATOM 4967 C CA . GLU A 1 590 ? 11.344 17.943 -18.248 1.00 48.88 590 GLU A CA 1
ATOM 4968 C C . GLU A 1 590 ? 11.186 16.655 -19.086 1.00 48.88 590 GLU A C 1
ATOM 4970 O O . GLU A 1 590 ? 10.196 15.944 -18.943 1.00 48.88 590 GLU A O 1
ATOM 4975 N N . LYS A 1 591 ? 12.224 16.329 -19.882 1.00 50.41 591 LYS A N 1
ATOM 4976 C CA . LYS A 1 591 ? 12.483 15.095 -20.680 1.00 50.41 591 LYS A CA 1
ATOM 4977 C C . LYS A 1 591 ? 12.024 15.107 -22.161 1.00 50.41 591 LYS A C 1
ATOM 4979 O O . LYS A 1 591 ? 10.848 15.008 -22.489 1.00 50.41 591 LYS A O 1
ATOM 4984 N N . TYR A 1 592 ? 13.013 15.166 -23.070 1.00 52.72 592 TYR A N 1
ATOM 4985 C CA . TYR A 1 592 ? 12.852 15.475 -24.509 1.00 52.72 592 TYR A CA 1
ATOM 4986 C C . TYR A 1 592 ? 13.285 14.359 -25.491 1.00 52.72 592 TYR A C 1
ATOM 4988 O O . TYR A 1 592 ? 12.918 14.395 -26.662 1.00 52.72 592 TYR A O 1
ATOM 4996 N N . GLN A 1 593 ? 14.041 13.344 -25.058 1.00 54.06 593 GLN A N 1
ATOM 4997 C CA . GLN A 1 593 ? 14.769 12.467 -25.996 1.00 54.06 593 GLN A CA 1
ATOM 4998 C C . GLN A 1 593 ? 13.951 11.289 -26.565 1.00 54.06 593 GLN A C 1
ATOM 5000 O O . GLN A 1 593 ? 14.160 10.883 -27.706 1.00 54.06 593 GLN A O 1
ATOM 5005 N N . CYS A 1 594 ? 12.988 10.741 -25.818 1.00 52.94 594 CYS A N 1
ATOM 5006 C CA . CYS A 1 594 ? 12.263 9.537 -26.259 1.00 52.94 594 CYS A CA 1
ATOM 5007 C C . CYS A 1 594 ? 11.130 9.829 -27.243 1.00 52.94 594 CYS A C 1
ATOM 5009 O O . CYS A 1 594 ? 10.920 9.054 -28.175 1.00 52.94 594 CYS A O 1
ATOM 5011 N N . LEU A 1 595 ? 10.459 10.977 -27.094 1.00 55.72 595 LEU A N 1
ATOM 5012 C CA . LEU A 1 595 ? 9.469 11.432 -28.068 1.00 55.72 595 LEU A CA 1
ATOM 5013 C C . LEU A 1 595 ? 10.130 11.655 -29.436 1.00 55.72 595 LEU A C 1
ATOM 5015 O O . LEU A 1 595 ? 9.551 11.294 -30.449 1.00 55.72 595 LEU A O 1
ATOM 5019 N N . HIS A 1 596 ? 11.368 12.154 -29.465 1.00 53.78 596 HIS A N 1
ATOM 5020 C CA . HIS A 1 596 ? 12.119 12.364 -30.700 1.00 53.78 596 HIS A CA 1
ATOM 5021 C C . HIS A 1 596 ? 12.392 11.054 -31.456 1.00 53.78 596 HIS A C 1
ATOM 5023 O O . HIS A 1 596 ? 12.079 10.961 -32.637 1.00 53.78 596 HIS A O 1
ATOM 5029 N N . SER A 1 597 ? 12.900 10.014 -30.780 1.00 52.78 597 SER A N 1
ATOM 5030 C CA . SER A 1 597 ? 13.136 8.699 -31.406 1.00 52.78 597 SER A CA 1
ATOM 5031 C C . SER A 1 597 ? 11.834 8.031 -31.868 1.00 52.78 597 SER A C 1
ATOM 5033 O O . SER A 1 597 ? 11.780 7.434 -32.945 1.00 52.78 597 SER A O 1
ATOM 5035 N N . PHE A 1 598 ? 10.764 8.178 -31.084 1.00 56.78 598 PHE A N 1
ATOM 5036 C CA . PHE A 1 598 ? 9.444 7.654 -31.416 1.00 56.78 598 PHE A CA 1
ATOM 5037 C C . PHE A 1 598 ? 8.801 8.376 -32.610 1.00 56.78 598 PHE A C 1
ATOM 5039 O O . PHE A 1 598 ? 8.254 7.719 -33.496 1.00 56.78 598 PHE A O 1
ATOM 5046 N N . ILE A 1 599 ? 8.927 9.707 -32.674 1.00 56.53 599 ILE A N 1
ATOM 5047 C CA . ILE A 1 599 ? 8.538 10.526 -33.828 1.00 56.53 599 ILE A CA 1
ATOM 5048 C C . ILE A 1 599 ? 9.365 10.107 -35.047 1.00 56.53 599 ILE A C 1
ATOM 5050 O O . ILE A 1 599 ? 8.782 9.779 -36.072 1.00 56.53 599 ILE A O 1
ATOM 5054 N N . GLN A 1 600 ? 10.695 10.021 -34.936 1.00 56.06 600 GLN A N 1
ATOM 5055 C CA . GLN A 1 600 ? 11.577 9.645 -36.048 1.00 56.06 600 GLN A CA 1
ATOM 5056 C C . GLN A 1 600 ? 11.234 8.281 -36.662 1.00 56.06 600 GLN A C 1
ATOM 5058 O O . GLN A 1 600 ? 11.167 8.178 -37.885 1.00 56.06 600 GLN A O 1
ATOM 5063 N N . LYS A 1 601 ? 10.953 7.255 -35.843 1.00 54.97 601 LYS A N 1
ATOM 5064 C CA . LYS A 1 601 ? 10.527 5.930 -36.338 1.00 54.97 601 LYS A CA 1
ATOM 5065 C C . LYS A 1 601 ? 9.150 5.955 -37.022 1.00 54.97 601 LYS A C 1
ATOM 5067 O O . LYS A 1 601 ? 8.899 5.122 -37.886 1.00 54.97 601 LYS A O 1
ATOM 5072 N N . ASN A 1 602 ? 8.268 6.893 -36.668 1.00 56.22 602 ASN A N 1
ATOM 5073 C CA . ASN A 1 602 ? 6.869 6.907 -37.112 1.00 56.22 602 ASN A CA 1
ATOM 5074 C C . ASN A 1 602 ? 6.502 8.073 -38.046 1.00 56.22 602 ASN A C 1
ATOM 5076 O O . ASN A 1 602 ? 5.331 8.211 -38.384 1.00 56.22 602 ASN A O 1
ATOM 5080 N N . ILE A 1 603 ? 7.454 8.887 -38.519 1.00 51.47 603 ILE A N 1
ATOM 5081 C CA . ILE A 1 603 ? 7.184 9.988 -39.469 1.00 51.47 603 ILE A CA 1
ATOM 5082 C C . ILE A 1 603 ? 6.494 9.481 -40.748 1.00 51.47 603 ILE A C 1
ATOM 5084 O O . ILE A 1 603 ? 5.538 10.101 -41.212 1.00 51.47 603 ILE A O 1
ATOM 5088 N N . ASN A 1 604 ? 6.902 8.322 -41.272 1.00 47.72 604 ASN A N 1
ATOM 5089 C CA . ASN A 1 604 ? 6.266 7.712 -42.447 1.00 47.72 604 ASN A CA 1
ATOM 5090 C C . ASN A 1 604 ? 4.860 7.166 -42.134 1.00 47.72 604 ASN A C 1
ATOM 5092 O O . ASN A 1 604 ? 3.975 7.212 -42.986 1.00 47.72 604 ASN A O 1
ATOM 5096 N N . LEU A 1 605 ? 4.625 6.710 -40.897 1.00 47.09 605 LEU A N 1
ATOM 5097 C CA . LEU A 1 605 ? 3.311 6.259 -40.432 1.00 47.09 605 LEU A CA 1
ATOM 5098 C C . LEU A 1 605 ? 2.359 7.442 -40.222 1.00 47.09 605 LEU A C 1
ATOM 5100 O O . LEU A 1 605 ? 1.231 7.394 -40.693 1.00 47.09 605 LEU A O 1
ATOM 5104 N N . TYR A 1 606 ? 2.831 8.533 -39.607 1.00 48.88 606 TYR A N 1
ATOM 5105 C CA . TYR A 1 606 ? 2.083 9.784 -39.450 1.00 48.88 606 TYR A CA 1
ATOM 5106 C C . TYR A 1 606 ? 1.627 10.326 -40.807 1.00 48.88 606 TYR A C 1
ATOM 5108 O O . TYR A 1 606 ? 0.503 10.800 -40.942 1.00 48.88 606 TYR A O 1
ATOM 5116 N N . GLN A 1 607 ? 2.462 10.201 -41.843 1.00 47.28 607 GLN A N 1
ATOM 5117 C CA . GLN A 1 607 ? 2.087 10.546 -43.215 1.00 47.28 607 GLN A CA 1
ATOM 5118 C C . GLN A 1 607 ? 0.982 9.633 -43.786 1.00 47.28 607 GLN A C 1
ATOM 5120 O O . GLN A 1 607 ? 0.113 10.125 -44.505 1.00 47.28 607 GLN A O 1
ATOM 5125 N N . GLN A 1 608 ? 0.941 8.344 -43.428 1.00 47.28 608 GLN A N 1
ATOM 5126 C CA . GLN A 1 608 ? -0.134 7.419 -43.822 1.00 47.28 608 GLN A CA 1
ATOM 5127 C C . GLN A 1 608 ? -1.449 7.670 -43.063 1.00 47.28 608 GLN A C 1
ATOM 5129 O O . GLN A 1 608 ? -2.518 7.674 -43.679 1.00 47.28 608 GLN A O 1
ATOM 5134 N N . THR A 1 609 ? -1.405 7.942 -41.753 1.00 47.84 609 THR A N 1
ATOM 5135 C CA . THR A 1 609 ? -2.590 8.345 -40.968 1.00 47.84 609 THR A CA 1
ATOM 5136 C C . THR A 1 609 ? -3.120 9.703 -41.427 1.00 47.84 609 THR A C 1
ATOM 5138 O O . THR A 1 609 ? -4.330 9.880 -41.534 1.00 47.84 609 THR A O 1
ATOM 5141 N N . ARG A 1 610 ? -2.227 10.626 -41.808 1.00 40.38 610 ARG A N 1
ATOM 5142 C CA . ARG A 1 610 ? -2.547 11.909 -42.456 1.00 40.38 610 ARG A CA 1
ATOM 5143 C C . ARG A 1 610 ? -3.229 11.728 -43.819 1.00 40.38 610 ARG A C 1
ATOM 5145 O O . ARG A 1 610 ? -4.138 12.484 -44.146 1.00 40.38 610 ARG A O 1
ATOM 5152 N N . PHE A 1 611 ? -2.852 10.716 -44.601 1.00 41.59 611 PHE A N 1
ATOM 5153 C CA . PHE A 1 611 ? -3.525 10.393 -45.866 1.00 41.59 611 PHE A CA 1
ATOM 5154 C C . PHE A 1 611 ? -4.932 9.819 -45.654 1.00 41.59 611 PHE A C 1
ATOM 5156 O O . PHE A 1 611 ? -5.866 10.218 -46.347 1.00 41.59 611 PHE A O 1
ATOM 5163 N N . LYS A 1 612 ? -5.112 8.941 -44.656 1.00 40.97 612 LYS A N 1
ATOM 5164 C CA . LYS A 1 612 ? -6.446 8.468 -44.246 1.00 40.97 612 LYS A CA 1
ATOM 5165 C C . LYS A 1 612 ? -7.314 9.613 -43.708 1.00 40.97 612 LYS A C 1
ATOM 5167 O O . LYS A 1 612 ? -8.493 9.663 -44.033 1.00 40.97 612 LYS A O 1
ATOM 5172 N N . PHE A 1 613 ? -6.723 10.555 -42.968 1.00 41.28 613 PHE A N 1
ATOM 5173 C CA . PHE A 1 613 ? -7.369 11.776 -42.475 1.00 41.28 613 PHE A CA 1
ATOM 5174 C C . PHE A 1 613 ? -7.881 12.666 -43.613 1.00 41.28 613 PHE A C 1
ATOM 5176 O O . PHE A 1 613 ? -9.059 13.011 -43.616 1.00 41.28 613 PHE A O 1
ATOM 5183 N N . TYR A 1 614 ? -7.055 12.969 -44.622 1.00 36.94 614 TYR A N 1
ATOM 5184 C CA . TYR A 1 614 ? -7.537 13.718 -45.785 1.00 36.94 614 TYR A CA 1
ATOM 5185 C C . TYR A 1 614 ? -8.599 12.941 -46.557 1.00 36.94 614 TYR A C 1
ATOM 5187 O O . TYR A 1 614 ? -9.590 13.535 -46.945 1.00 36.94 614 TYR A O 1
ATOM 5195 N N . HIS A 1 615 ? -8.458 11.625 -46.727 1.00 38.34 615 HIS A N 1
ATOM 5196 C CA . HIS A 1 615 ? -9.459 10.829 -47.440 1.00 38.34 615 HIS A CA 1
ATOM 5197 C C . HIS A 1 615 ? -10.824 10.775 -46.725 1.00 38.34 615 HIS A C 1
ATOM 5199 O O . HIS A 1 615 ? -11.850 10.736 -47.398 1.00 38.34 615 HIS A O 1
ATOM 5205 N N . TYR A 1 616 ? -10.843 10.807 -45.387 1.00 39.88 616 TYR A N 1
ATOM 5206 C CA . TYR A 1 616 ? -12.067 10.804 -44.574 1.00 39.88 616 TYR A CA 1
ATOM 5207 C C . TYR A 1 616 ? -12.701 12.196 -44.421 1.00 39.88 616 TYR A C 1
ATOM 5209 O O . TYR A 1 616 ? -13.903 12.280 -44.245 1.00 39.88 616 TYR A O 1
ATOM 5217 N N . LEU A 1 617 ? -11.911 13.275 -44.495 1.00 35.47 617 LEU A N 1
ATOM 5218 C CA . LEU A 1 617 ? -12.404 14.661 -44.569 1.00 35.47 617 LEU A CA 1
ATOM 5219 C C . LEU A 1 617 ? -12.904 15.051 -45.969 1.00 35.47 617 LEU A C 1
ATOM 5221 O O . LEU A 1 617 ? -13.650 16.015 -46.104 1.00 35.47 617 LEU A O 1
ATOM 5225 N N . PHE A 1 618 ? -12.428 14.359 -47.008 1.00 33.47 618 PHE A N 1
ATOM 5226 C CA . PHE A 1 618 ? -12.831 14.577 -48.402 1.00 33.47 618 PHE A CA 1
ATOM 5227 C C . PHE A 1 618 ? -14.078 13.766 -48.797 1.00 33.47 618 PHE A C 1
ATOM 5229 O O . PHE A 1 618 ? -14.690 14.061 -49.821 1.00 33.47 618 PHE A O 1
ATOM 5236 N N . LYS A 1 619 ? -14.418 12.730 -48.020 1.00 34.66 619 LYS A N 1
ATOM 5237 C CA . LYS A 1 619 ? -15.717 12.046 -48.052 1.00 34.66 619 LYS A CA 1
ATOM 5238 C C . LYS A 1 619 ? -16.688 12.765 -47.131 1.00 34.66 619 LYS A C 1
ATOM 5240 O O . LYS A 1 619 ? -17.884 12.783 -47.491 1.00 34.66 619 LYS A O 1
#

Mean predicted aligned error: 12.55 Å

Sequence (619 aa):
MNDAYFPNFFFFFFFFFFFFFSFEMRVIQCTKNVLTTSLDLLTLVNVNLSLFVHKNLLDSHYFCVISEMNYVKLEINGKSITCNLQKLKNCCSYFNSISNHSKHLIFDHPNISPNLDFNLLRCIINGGYYEITGNTIKDIAVLARSWNIYDLNDLEGYWNTGYYDIIEAMKKCQEYITYCNDYNFDETIERLKDFVMHISCREMVKIIFWDLICKKSRTYEMMEWLLIRLETVTNLYFKHEFINYAKKQTKKALNNSFHYQENLQEKCYLFRKIIDSPYMNYKCVSSDYDFLCYHPMFTDIVPQYHKFVHFYEYSEYKNYLSQNSSSNFQQHREILEKGNNPRQICEKIRNDQANDIVTRFDVNMKIGKSVYEACSLVNTNVPLISYAVFYGAIEFVNFFFHENAIVPDNIFIFACASGDNEIVELLENYRSDMKRALETTIIYHKQNVMEYIYEKYIDEYNTLISDYTYLVDLCIYHCNYEALYYFMQKLDLNTSLLVASAKNENSPLAIWSLTQWCFNRNELLNKKYQKYSPLGYAAKKFNSKLLKKLLDEPGIDCNQCCDDEDVYFYIFGCTPFLLCCKYYYKNRKEKYQCLHSFIQKNINLYQQTRFKFYHYLFK

Radius of gyration: 28.95 Å; Cα contacts (8 Å, |Δi|>4): 672; chains: 1; bounding box: 95×52×83 Å

Nearest PDB structures (foldseek):
  7jya-assembly3_C  TM=3.627E-01  e=6.373E-03  Homo sapiens
  7tcd-assembly1_A  TM=2.878E-01  e=5.140E-03  synthetic construct
  7nh3-assembly1_A  TM=1.326E-01  e=3.559E+00  Nematocida sp. ERTm5